Protein 3W42 (pdb70)

Structure (mmCIF, N/CA/C/O backbone):
data_3W42
#
_entry.id   3W42
#
_cell.length_a   33.198
_cell.length_b   41.649
_cell.length_c   68.755
_cell.angle_alpha   81.17
_cell.angle_beta   89.96
_cell.angle_gamma   71.46
#
_symmetry.space_group_name_H-M   'P 1'
#
loop_
_entity.id
_entity.type
_entity.pdbx_description
1 polymer 'Phosphoserine phosphatase RsbX'
2 non-polymer 'MANGANESE (II) ION'
3 water water
#
loop_
_atom_site.group_PDB
_atom_site.id
_atom_site.type_symbol
_atom_site.label_atom_id
_atom_site.label_alt_id
_atom_site.label_comp_id
_atom_site.label_asym_id
_atom_site.label_entity_id
_atom_site.label_seq_id
_atom_site.pdbx_PDB_ins_code
_atom_site.Cartn_x
_atom_site.Cartn_y
_atom_site.Cartn_z
_atom_site.occupancy
_atom_site.B_iso_or_equiv
_atom_site.auth_seq_id
_atom_site.auth_comp_id
_atom_site.auth_asym_id
_atom_site.auth_atom_id
_atom_site.pdbx_PDB_model_num
ATOM 1 N N . MET A 1 1 ? 8.710 20.233 43.879 1.00 14.19 1 MET A N 1
ATOM 2 C CA A MET A 1 1 ? 8.397 19.449 45.116 0.16 12.92 1 MET A CA 1
ATOM 3 C CA B MET A 1 1 ? 8.338 19.440 45.089 0.34 13.28 1 MET A CA 1
ATOM 4 C CA C MET A 1 1 ? 8.311 19.555 45.140 0.50 13.05 1 MET A CA 1
ATOM 5 C C . MET A 1 1 ? 9.614 19.318 45.974 1.00 11.62 1 MET A C 1
ATOM 6 O O . MET A 1 1 ? 10.655 18.966 45.429 1.00 10.50 1 MET A O 1
ATOM 19 N N . ILE A 1 2 ? 9.507 19.637 47.247 1.00 11.02 2 ILE A N 1
ATOM 20 C CA . ILE A 1 2 ? 10.599 19.408 48.203 1.00 11.18 2 ILE A CA 1
ATOM 21 C C . ILE A 1 2 ? 10.092 18.641 49.376 1.00 9.61 2 ILE A C 1
ATOM 22 O O . ILE A 1 2 ? 9.038 18.947 49.919 1.00 11.75 2 ILE A O 1
ATOM 27 N N . GLN A 1 3 ? 10.835 17.633 49.816 1.00 8.26 3 GLN A N 1
ATOM 28 C CA A GLN A 1 3 ? 10.534 16.903 50.994 0.50 9.22 3 GLN A CA 1
ATOM 29 C CA B GLN A 1 3 ? 10.548 16.850 51.030 0.50 9.36 3 GLN A CA 1
ATOM 30 C C . GLN A 1 3 ? 11.767 16.822 51.897 1.00 7.36 3 GLN A C 1
ATOM 31 O O . GLN A 1 3 ? 12.842 16.425 51.418 1.00 8.03 3 GLN A O 1
ATOM 42 N N . VAL A 1 4 ? 11.639 17.163 53.163 1.00 7.51 4 VAL A N 1
ATOM 43 C CA . VAL A 1 4 ? 12.762 17.149 54.101 1.00 7.22 4 VAL A CA 1
ATOM 44 C C . VAL A 1 4 ? 12.495 16.147 55.202 1.00 7.55 4 VAL A C 1
ATOM 45 O O . VAL A 1 4 ? 11.332 15.901 55.562 1.00 9.65 4 VAL A O 1
ATOM 49 N N . GLU A 1 5 ? 13.554 15.524 55.728 1.00 6.43 5 GLU A N 1
ATOM 50 C CA A GLU A 1 5 ? 13.466 14.589 56.854 0.33 7.03 5 GLU A CA 1
ATOM 51 C CA B GLU A 1 5 ? 13.457 14.640 56.863 0.67 7.14 5 GLU A CA 1
ATOM 52 C C . GLU A 1 5 ? 14.716 14.775 57.686 1.00 7.50 5 GLU A C 1
ATOM 53 O O . GLU A 1 5 ? 15.750 15.219 57.169 1.00 8.44 5 GLU A O 1
ATOM 64 N N . GLU A 1 6 ? 14.651 14.419 58.964 1.00 7.28 6 GLU A N 1
ATOM 65 C CA . GLU A 1 6 ? 15.827 14.446 59.819 1.00 7.61 6 GLU A CA 1
ATOM 66 C C . GLU A 1 6 ? 15.686 13.457 60.956 1.00 7.11 6 GLU A C 1
ATOM 67 O O . GLU A 1 6 ? 14.574 13.323 61.520 1.00 8.49 6 GLU A O 1
ATOM 73 N N . ASN A 1 7 ? 16.783 12.853 61.336 1.00 6.43 7 ASN A N 1
ATOM 74 C CA . ASN A 1 7 ? 16.887 12.109 62.562 1.00 7.09 7 ASN A CA 1
ATOM 75 C C . ASN A 1 7 ? 18.228 12.414 63.207 1.00 6.94 7 ASN A C 1
ATOM 76 O O . ASN A 1 7 ? 18.902 13.355 62.783 1.00 7.86 7 ASN A O 1
ATOM 81 N N . GLU A 1 8 ? 18.643 11.635 64.194 1.00 6.96 8 GLU A N 1
ATOM 82 C CA . GLU A 1 8 ? 19.891 11.942 64.856 1.00 7.29 8 GLU A CA 1
ATOM 83 C C . GLU A 1 8 ? 21.126 11.706 63.971 1.00 5.76 8 GLU A C 1
ATOM 84 O O . GLU A 1 8 ? 22.193 12.223 64.297 1.00 7.90 8 GLU A O 1
ATOM 90 N N . HIS A 1 9 ? 20.974 10.947 62.919 1.00 5.37 9 HIS A N 1
ATOM 91 C CA . HIS A 1 9 ? 22.084 10.478 62.104 1.00 5.47 9 HIS A CA 1
ATOM 92 C C . HIS A 1 9 ? 22.196 11.132 60.751 1.00 5.31 9 HIS A C 1
ATOM 93 O O . HIS A 1 9 ? 23.269 11.074 60.121 1.00 5.46 9 HIS A O 1
ATOM 100 N N . ILE A 1 10 ? 21.119 11.676 60.229 1.00 5.50 10 ILE A N 1
ATOM 101 C CA . ILE A 1 10 ? 21.105 12.256 58.897 1.00 5.82 10 ILE A CA 1
ATOM 102 C C . ILE A 1 10 ? 19.988 13.278 58.785 1.00 6.12 10 ILE A C 1
ATOM 103 O O . ILE A 1 10 ? 18.947 13.150 59.409 1.00 6.94 10 ILE A O 1
ATOM 108 N N A GLN A 1 11 ? 20.237 14.242 57.912 0.46 4.96 11 GLN A N 1
ATOM 109 N N B GLN A 1 11 ? 20.248 14.290 57.963 0.54 5.10 11 GLN A N 1
ATOM 110 C CA A GLN A 1 11 ? 19.276 15.200 57.447 0.46 4.50 11 GLN A CA 1
ATOM 111 C CA B GLN A 1 11 ? 19.202 15.151 57.441 0.54 4.89 11 GLN A CA 1
ATOM 112 C C A GLN A 1 11 ? 19.186 15.048 55.933 0.46 4.60 11 GLN A C 1
ATOM 113 C C B GLN A 1 11 ? 19.182 15.041 55.930 0.54 4.72 11 GLN A C 1
ATOM 114 O O A GLN A 1 11 ? 20.246 14.999 55.303 0.46 5.04 11 GLN A O 1
ATOM 115 O O B GLN A 1 11 ? 20.262 14.990 55.312 0.54 5.13 11 GLN A O 1
ATOM 126 N N . THR A 1 12 ? 17.995 14.966 55.361 1.00 5.07 12 THR A N 1
ATOM 127 C CA . THR A 1 12 ? 17.849 14.768 53.946 1.00 5.40 12 THR A CA 1
ATOM 128 C C . THR A 1 12 ? 16.860 15.782 53.318 1.00 5.29 12 THR A C 1
ATOM 129 O O . THR A 1 12 ? 15.981 16.327 54.003 1.00 6.37 12 THR A O 1
ATOM 133 N N . LEU A 1 13 ? 17.017 15.966 52.038 1.00 4.89 13 LEU A N 1
ATOM 134 C CA . LEU A 1 13 ? 16.130 16.796 51.230 1.00 5.41 13 LEU A CA 1
ATOM 135 C C . LEU A 1 13 ? 15.992 16.144 49.875 1.00 4.84 13 LEU A C 1
ATOM 136 O O . LEU A 1 13 ? 17.022 15.817 49.255 1.00 6.33 13 LEU A O 1
ATOM 141 N N . VAL A 1 14 ? 14.766 15.956 49.429 1.00 5.27 14 VAL A N 1
ATOM 142 C CA . VAL A 1 14 ? 14.481 15.466 48.088 1.00 5.77 14 VAL A CA 1
ATOM 143 C C . VAL A 1 14 ? 13.841 16.610 47.300 1.00 6.26 14 VAL A C 1
ATOM 144 O O . VAL A 1 14 ? 12.873 17.240 47.807 1.00 7.42 14 VAL A O 1
ATOM 148 N N . TYR A 1 15 ? 14.334 16.893 46.114 1.00 5.86 15 TYR A N 1
ATOM 149 C CA . TYR A 1 15 ? 13.806 17.884 45.189 1.00 5.66 15 TYR A CA 1
ATOM 150 C C . TYR A 1 15 ? 13.405 17.167 43.934 1.00 5.95 15 TYR A C 1
ATOM 151 O O . TYR A 1 15 ? 14.176 16.355 43.394 1.00 6.85 15 TYR A O 1
ATOM 160 N N . GLN A 1 16 ? 12.212 17.480 43.398 1.00 6.58 16 GLN A N 1
ATOM 161 C CA . GLN A 1 16 ? 11.863 17.009 42.080 1.00 6.77 16 GLN A CA 1
ATOM 162 C C . GLN A 1 16 ? 11.015 18.032 41.372 1.00 7.51 16 GLN A C 1
ATOM 163 O O . GLN A 1 16 ? 10.056 18.570 41.963 1.00 10.19 16 GLN A O 1
ATOM 169 N N . LEU A 1 17 ? 11.293 18.279 40.126 1.00 7.31 17 LEU A N 1
ATOM 170 C CA . LEU A 1 17 ? 10.465 19.142 39.282 1.00 8.26 17 LEU A CA 1
ATOM 171 C C . LEU A 1 17 ? 10.440 18.580 37.878 1.00 7.07 17 LEU A C 1
ATOM 172 O O . LEU A 1 17 ? 11.439 18.107 37.358 1.00 8.92 17 LEU A O 1
ATOM 177 N N . ASN A 1 18 ? 9.275 18.605 37.261 1.00 7.23 18 ASN A N 1
ATOM 178 C CA . ASN A 1 18 ? 9.125 18.095 35.922 1.00 6.85 18 ASN A CA 1
ATOM 179 C C . ASN A 1 18 ? 9.741 19.044 34.902 1.00 7.25 18 ASN A C 1
ATOM 180 O O . ASN A 1 18 ? 9.805 20.270 35.078 1.00 8.35 18 ASN A O 1
ATOM 185 N N . LYS A 1 19 ? 10.129 18.490 33.760 1.00 6.86 19 LYS A N 1
ATOM 186 C CA . LYS A 1 19 ? 10.403 19.233 32.561 1.00 7.82 19 LYS A CA 1
ATOM 187 C C . LYS A 1 19 ? 9.278 20.231 32.289 1.00 8.28 19 LYS A C 1
ATOM 188 O O . LYS A 1 19 ? 8.093 19.928 32.511 1.00 8.04 19 LYS A O 1
ATOM 194 N N . GLU A 1 20 ? 9.642 21.410 31.793 1.00 9.12 20 GLU A N 1
ATOM 195 C CA . GLU A 1 20 ? 8.668 22.477 31.537 1.00 10.23 20 GLU A CA 1
ATOM 196 C C . GLU A 1 20 ? 7.530 21.953 30.666 1.00 9.53 20 GLU A C 1
ATOM 197 O O . GLU A 1 20 ? 7.760 21.353 29.642 1.00 11.83 20 GLU A O 1
ATOM 203 N N . GLY A 1 21 ? 6.288 22.180 31.080 1.00 11.87 21 GLY A N 1
ATOM 204 C CA . GLY A 1 21 ? 5.143 21.820 30.287 1.00 11.84 21 GLY A CA 1
ATOM 205 C C . GLY A 1 21 ? 4.764 20.370 30.295 1.00 11.79 21 GLY A C 1
ATOM 206 O O . GLY A 1 21 ? 3.802 20.000 29.607 1.00 14.14 21 GLY A O 1
ATOM 207 N N . LYS A 1 22 ? 5.403 19.523 31.132 1.00 10.29 22 LYS A N 1
ATOM 208 C CA A LYS A 1 22 ? 5.064 18.129 31.107 0.35 9.44 22 LYS A CA 1
ATOM 209 C CA B LYS A 1 22 ? 5.283 18.034 31.131 0.15 10.03 22 LYS A CA 1
ATOM 210 C CA C LYS A 1 22 ? 5.177 18.081 31.079 0.50 11.19 22 LYS A CA 1
ATOM 211 C C . LYS A 1 22 ? 4.394 17.651 32.337 1.00 10.35 22 LYS A C 1
ATOM 212 O O . LYS A 1 22 ? 4.792 17.948 33.486 1.00 11.76 22 LYS A O 1
ATOM 228 N N . SER A 1 23 ? 3.259 16.959 32.154 1.00 10.41 23 SER A N 1
ATOM 229 C CA . SER A 1 23 ? 2.472 16.516 33.243 1.00 10.34 23 SER A CA 1
ATOM 230 C C . SER A 1 23 ? 3.051 15.368 34.058 1.00 10.22 23 SER A C 1
ATOM 231 O O . SER A 1 23 ? 2.993 15.388 35.250 1.00 12.51 23 SER A O 1
ATOM 234 N N . ILE A 1 24 ? 3.594 14.378 33.356 1.00 10.58 24 ILE A N 1
ATOM 235 C CA . ILE A 1 24 ? 4.036 13.104 33.940 1.00 10.86 24 ILE A CA 1
ATOM 236 C C . ILE A 1 24 ? 5.565 13.109 34.039 1.00 9.24 24 ILE A C 1
ATOM 237 O O . ILE A 1 24 ? 6.260 13.166 33.067 1.00 12.05 24 ILE A O 1
ATOM 242 N N . CYS A 1 25 ? 6.085 12.966 35.277 1.00 7.35 25 CYS A N 1
ATOM 243 C CA . CYS A 1 25 ? 7.549 12.905 35.509 1.00 6.73 25 CYS A CA 1
ATOM 244 C C . CYS A 1 25 ? 8.034 11.528 35.132 1.00 6.04 25 CYS A C 1
ATOM 245 O O . CYS A 1 25 ? 7.429 10.498 35.477 1.00 8.30 25 CYS A O 1
ATOM 248 N N . GLY A 1 26 ? 9.155 11.467 34.435 1.00 5.47 26 GLY A N 1
ATOM 249 C CA . GLY A 1 26 ? 9.819 10.199 34.154 1.00 5.79 26 GLY A CA 1
ATOM 250 C C . GLY A 1 26 ? 10.834 9.772 35.188 1.00 4.97 26 GLY A C 1
ATOM 251 O O . GLY A 1 26 ? 11.295 8.623 35.098 1.00 5.53 26 GLY A O 1
ATOM 252 N N . ASP A 1 27 ? 11.169 10.633 36.126 1.00 5.15 27 ASP A N 1
ATOM 253 C CA . ASP A 1 27 ? 12.075 10.326 37.203 1.00 4.71 27 ASP A CA 1
ATOM 254 C C . ASP A 1 27 ? 11.272 9.773 38.382 1.00 4.89 27 ASP A C 1
ATOM 255 O O . ASP A 1 27 ? 10.137 10.185 38.624 1.00 7.65 27 ASP A O 1
ATOM 260 N N . SER A 1 28 ? 11.874 8.943 39.201 1.00 4.60 28 SER A N 1
ATOM 261 C CA A SER A 1 28 ? 11.284 8.542 40.466 0.52 5.11 28 SER A CA 1
ATOM 262 C CA B SER A 1 28 ? 11.352 8.463 40.494 0.48 5.00 28 SER A CA 1
ATOM 263 C C . SER A 1 28 ? 12.384 8.529 41.543 1.00 5.42 28 SER A C 1
ATOM 264 O O . SER A 1 28 ? 13.595 8.539 41.278 1.00 6.93 28 SER A O 1
ATOM 269 N N . PHE A 1 29 ? 11.923 8.508 42.803 1.00 6.09 29 PHE A N 1
ATOM 270 C CA . PHE A 1 29 ? 12.816 8.376 43.955 1.00 6.76 29 PHE A CA 1
ATOM 271 C C . PHE A 1 29 ? 12.122 7.596 45.017 1.00 6.29 29 PHE A C 1
ATOM 272 O O . PHE A 1 29 ? 10.914 7.504 45.084 1.00 5.92 29 PHE A O 1
ATOM 280 N N . PHE A 1 30 ? 12.933 7.048 45.909 1.00 7.47 30 PHE A N 1
ATOM 281 C CA . PHE A 1 30 ? 12.442 6.471 47.163 1.00 7.57 30 PHE A CA 1
ATOM 282 C C . PHE A 1 30 ? 13.441 6.816 48.268 1.00 7.70 30 PHE A C 1
ATOM 283 O O . PHE A 1 30 ? 14.675 6.753 48.031 1.00 10.81 30 PHE A O 1
ATOM 291 N N . MET A 1 31 ? 13.000 7.105 49.449 1.00 7.03 31 MET A N 1
ATOM 292 C CA A MET A 1 31 ? 13.863 7.557 50.622 0.56 9.01 31 MET A CA 1
ATOM 293 C CA C MET A 1 31 ? 13.899 7.089 50.525 0.44 6.85 31 MET A CA 1
ATOM 294 C C . MET A 1 31 ? 13.195 6.926 51.852 1.00 8.31 31 MET A C 1
ATOM 295 O O . MET A 1 31 ? 12.043 7.295 52.087 1.00 9.52 31 MET A O 1
ATOM 304 N N . LYS A 1 32 ? 13.887 6.184 52.693 1.00 7.43 32 LYS A N 1
ATOM 305 C CA . LYS A 1 32 ? 13.402 5.904 54.042 1.00 9.06 32 LYS A CA 1
ATOM 306 C C . LYS A 1 32 ? 14.562 5.763 54.977 1.00 7.29 32 LYS A C 1
ATOM 307 O O . LYS A 1 32 ? 15.490 5.045 54.709 1.00 7.72 32 LYS A O 1
ATOM 313 N N . ALA A 1 33 ? 14.492 6.452 56.087 1.00 10.74 33 ALA A N 1
ATOM 314 C CA . ALA A 1 33 ? 15.425 6.382 57.159 1.00 10.50 33 ALA A CA 1
ATOM 315 C C . ALA A 1 33 ? 14.723 5.962 58.440 1.00 10.42 33 ALA A C 1
ATOM 316 O O . ALA A 1 33 ? 13.608 6.401 58.700 1.00 13.15 33 ALA A O 1
ATOM 318 N N . ASP A 1 34 ? 15.357 5.136 59.236 1.00 9.80 34 ASP A N 1
ATOM 319 C CA . ASP A 1 34 ? 14.974 4.916 60.632 1.00 9.40 34 ASP A CA 1
ATOM 320 C C . ASP A 1 34 ? 16.237 5.179 61.485 1.00 8.24 34 ASP A C 1
ATOM 321 O O . ASP A 1 34 ? 17.186 5.799 61.006 1.00 8.43 34 ASP A O 1
ATOM 326 N N . ASP A 1 35 ? 16.179 4.833 62.758 1.00 8.46 35 ASP A N 1
ATOM 327 C CA . ASP A 1 35 ? 17.290 5.207 63.639 1.00 8.01 35 ASP A CA 1
ATOM 328 C C . ASP A 1 35 ? 18.560 4.460 63.324 1.00 7.81 35 ASP A C 1
ATOM 329 O O . ASP A 1 35 ? 19.618 4.830 63.819 1.00 9.35 35 ASP A O 1
ATOM 334 N N . LYS A 1 36 ? 18.448 3.379 62.546 1.00 7.84 36 LYS A N 1
ATOM 335 C CA . LYS A 1 36 ? 19.562 2.483 62.282 1.00 8.56 36 LYS A CA 1
ATOM 336 C C . LYS A 1 36 ? 20.120 2.621 60.856 1.00 7.17 36 LYS A C 1
ATOM 337 O O . LYS A 1 36 ? 21.323 2.414 60.652 1.00 7.40 36 LYS A O 1
ATOM 343 N N . GLU A 1 37 ? 19.294 2.864 59.849 1.00 7.33 37 GLU A N 1
ATOM 344 C CA . GLU A 1 37 ? 19.708 2.760 58.472 1.00 8.02 37 GLU A CA 1
ATOM 345 C C . GLU A 1 37 ? 18.886 3.627 57.571 1.00 6.74 37 GLU A C 1
ATOM 346 O O . GLU A 1 37 ? 17.790 4.089 57.891 1.00 8.40 37 GLU A O 1
ATOM 352 N N . LEU A 1 38 ? 19.452 3.838 56.380 1.00 7.66 38 LEU A N 1
ATOM 353 C CA A LEU A 1 38 ? 18.837 4.591 55.249 0.66 8.32 38 LEU A CA 1
ATOM 354 C CA B LEU A 1 38 ? 18.759 4.490 55.328 0.34 7.78 38 LEU A CA 1
ATOM 355 C C . LEU A 1 38 ? 18.802 3.665 54.065 1.00 5.43 38 LEU A C 1
ATOM 356 O O . LEU A 1 38 ? 19.808 2.996 53.784 1.00 6.17 38 LEU A O 1
ATOM 365 N N . ILE A 1 39 ? 17.737 3.746 53.270 1.00 5.14 39 ILE A N 1
ATOM 366 C CA A ILE A 1 39 ? 17.638 3.243 51.908 0.48 5.82 39 ILE A CA 1
ATOM 367 C CA B ILE A 1 39 ? 17.821 3.349 51.891 0.52 5.85 39 ILE A CA 1
ATOM 368 C C . ILE A 1 39 ? 17.271 4.458 51.041 1.00 4.99 39 ILE A C 1
ATOM 369 O O . ILE A 1 39 ? 16.327 5.181 51.398 1.00 5.76 39 ILE A O 1
ATOM 378 N N . CYS A 1 40 ? 17.905 4.639 49.920 1.00 5.20 40 CYS A N 1
ATOM 379 C CA A CYS A 1 40 ? 17.379 5.622 48.950 0.50 6.43 40 CYS A CA 1
ATOM 380 C CA B CYS A 1 40 ? 17.447 5.651 48.959 0.50 6.90 40 CYS A CA 1
ATOM 381 C C . CYS A 1 40 ? 17.785 5.201 47.554 1.00 5.66 40 CYS A C 1
ATOM 382 O O . CYS A 1 40 ? 18.688 4.434 47.306 1.00 7.63 40 CYS A O 1
ATOM 387 N N . ALA A 1 41 ? 16.980 5.659 46.615 1.00 4.82 41 ALA A N 1
ATOM 388 C CA . ALA A 1 41 ? 17.193 5.361 45.209 1.00 4.95 41 ALA A CA 1
ATOM 389 C C . ALA A 1 41 ? 16.643 6.480 44.373 1.00 4.78 41 ALA A C 1
ATOM 390 O O . ALA A 1 41 ? 15.632 7.097 44.738 1.00 5.87 41 ALA A O 1
ATOM 392 N N . VAL A 1 42 ? 17.240 6.685 43.230 1.00 3.98 42 VAL A N 1
ATOM 393 C CA . VAL A 1 42 ? 16.808 7.631 42.211 1.00 4.32 42 VAL A CA 1
ATOM 394 C C . VAL A 1 42 ? 16.875 6.931 40.882 1.00 3.95 42 VAL A C 1
ATOM 395 O O . VAL A 1 42 ? 17.892 6.255 40.595 1.00 4.62 42 VAL A O 1
ATOM 399 N N . ALA A 1 43 ? 15.876 7.100 40.038 1.00 4.13 43 ALA A N 1
ATOM 400 C CA . ALA A 1 43 ? 15.835 6.499 38.740 1.00 4.35 43 ALA A CA 1
ATOM 401 C C . ALA A 1 43 ? 15.264 7.432 37.699 1.00 4.30 43 ALA A C 1
ATOM 402 O O . ALA A 1 43 ? 14.414 8.276 38.016 1.00 5.76 43 ALA A O 1
ATOM 404 N N . ASP A 1 44 ? 15.709 7.276 36.464 1.00 4.38 44 ASP A N 1
ATOM 405 C CA . ASP A 1 44 ? 15.243 8.079 35.322 1.00 4.56 44 ASP A CA 1
ATOM 406 C C . ASP A 1 44 ? 14.820 7.094 34.235 1.00 4.64 44 ASP A C 1
ATOM 407 O O . ASP A 1 44 ? 15.647 6.376 33.665 1.00 4.70 44 ASP A O 1
ATOM 412 N N . GLY A 1 45 ? 13.533 7.016 33.964 1.00 4.91 45 GLY A N 1
ATOM 413 C CA . GLY A 1 45 ? 13.042 6.106 32.982 1.00 4.56 45 GLY A CA 1
ATOM 414 C C . GLY A 1 45 ? 13.414 6.487 31.549 1.00 5.00 45 GLY A C 1
ATOM 415 O O . GLY A 1 45 ? 13.499 7.643 31.208 1.00 5.62 45 GLY A O 1
ATOM 416 N N . LEU A 1 46 ? 13.683 5.475 30.746 1.00 5.65 46 LEU A N 1
ATOM 417 C CA . LEU A 1 46 ? 13.871 5.687 29.322 1.00 5.45 46 LEU A CA 1
ATOM 418 C C . LEU A 1 46 ? 12.507 5.980 28.657 1.00 5.76 46 LEU A C 1
ATOM 419 O O . LEU A 1 46 ? 11.464 5.808 29.266 1.00 8.01 46 LEU A O 1
ATOM 424 N N A GLY A 1 47 ? 12.585 6.564 27.457 0.50 6.51 47 GLY A N 1
ATOM 425 N N B GLY A 1 47 ? 12.552 6.302 27.396 0.50 6.44 47 GLY A N 1
ATOM 426 C CA A GLY A 1 47 ? 11.463 7.299 26.849 0.50 5.76 47 GLY A CA 1
ATOM 427 C CA B GLY A 1 47 ? 11.349 6.594 26.699 0.50 8.01 47 GLY A CA 1
ATOM 428 C C A GLY A 1 47 ? 11.200 8.544 27.660 0.50 5.81 47 GLY A C 1
ATOM 429 C C B GLY A 1 47 ? 10.687 7.827 27.267 0.50 7.72 47 GLY A C 1
ATOM 430 O O A GLY A 1 47 ? 12.122 9.249 28.095 0.50 6.46 47 GLY A O 1
ATOM 431 O O B GLY A 1 47 ? 11.342 8.703 27.805 0.50 8.54 47 GLY A O 1
ATOM 432 N N A SER A 1 48 ? 9.933 8.851 27.865 0.50 6.17 48 SER A N 1
ATOM 433 N N B SER A 1 48 ? 9.364 7.905 27.097 0.48 7.69 48 SER A N 1
ATOM 434 C CA A SER A 1 48 ? 9.556 10.068 28.583 0.50 5.44 48 SER A CA 1
ATOM 435 C CA B SER A 1 48 ? 8.599 9.099 27.418 0.48 8.24 48 SER A CA 1
ATOM 436 C CA C SER A 1 48 ? 8.519 9.122 27.106 0.02 7.69 48 SER A CA 1
ATOM 437 C C A SER A 1 48 ? 8.188 9.903 29.215 0.50 5.95 48 SER A C 1
ATOM 438 C C B SER A 1 48 ? 7.276 8.718 27.998 0.50 6.96 48 SER A C 1
ATOM 439 O O A SER A 1 48 ? 7.498 8.951 28.902 0.50 6.05 48 SER A O 1
ATOM 440 O O B SER A 1 48 ? 6.859 7.550 27.991 0.50 7.58 48 SER A O 1
ATOM 447 N N A GLY A 1 49 ? 7.811 10.818 30.053 0.50 5.54 49 GLY A N 1
ATOM 448 N N B GLY A 1 49 ? 6.544 9.740 28.429 0.50 8.30 49 GLY A N 1
ATOM 449 C CA A GLY A 1 49 ? 6.429 10.861 30.550 0.50 4.83 49 GLY A CA 1
ATOM 450 C CA B GLY A 1 49 ? 5.165 9.568 28.909 0.50 7.09 49 GLY A CA 1
ATOM 451 C C A GLY A 1 49 ? 5.953 9.566 31.127 0.50 5.07 49 GLY A C 1
ATOM 452 C C B GLY A 1 49 ? 4.981 8.614 30.044 0.50 7.27 49 GLY A C 1
ATOM 453 O O A GLY A 1 49 ? 6.615 8.964 31.952 0.50 5.47 49 GLY A O 1
ATOM 454 O O B GLY A 1 49 ? 5.866 8.450 30.907 0.50 6.68 49 GLY A O 1
ATOM 455 N N A SER A 1 50 ? 4.755 9.144 30.747 0.50 5.32 50 SER A N 1
ATOM 456 N N B SER A 1 50 ? 3.913 7.864 29.963 0.50 6.67 50 SER A N 1
ATOM 457 C CA A SER A 1 50 ? 4.103 8.000 31.314 0.50 5.58 50 SER A CA 1
ATOM 458 C CA B SER A 1 50 ? 3.619 6.941 31.030 0.50 7.01 50 SER A CA 1
ATOM 459 C C A SER A 1 50 ? 4.867 6.737 31.243 0.50 4.62 50 SER A C 1
ATOM 460 C C B SER A 1 50 ? 4.629 5.839 31.071 0.50 6.71 50 SER A C 1
ATOM 461 O O A SER A 1 50 ? 4.931 6.055 32.238 0.50 6.21 50 SER A O 1
ATOM 462 O O 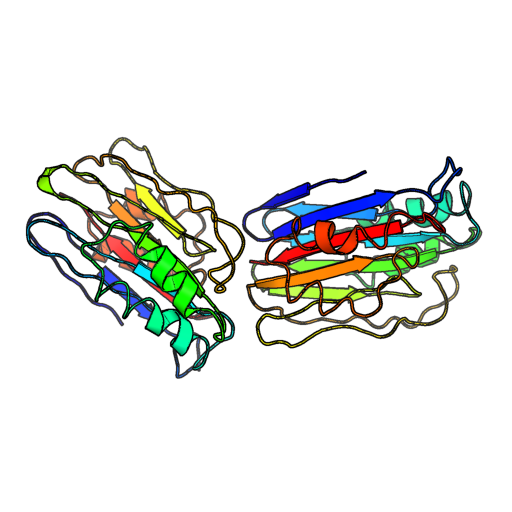B SER A 1 50 ? 4.876 5.267 32.108 0.50 7.65 50 SER A O 1
ATOM 467 N N A LEU A 1 51 ? 5.453 6.394 30.100 0.50 5.42 51 LEU A N 1
ATOM 468 N N B LEU A 1 51 ? 5.210 5.510 29.910 0.50 7.20 51 LEU A N 1
ATOM 469 C CA A LEU A 1 51 ? 6.078 5.088 30.031 0.50 7.24 51 LEU A CA 1
ATOM 470 C CA B LEU A 1 51 ? 6.170 4.421 29.841 0.50 8.42 51 LEU A CA 1
ATOM 471 C C A LEU A 1 51 ? 7.417 5.034 30.703 0.50 7.93 51 LEU A C 1
ATOM 472 C C B LEU A 1 51 ? 7.549 4.869 30.568 0.50 8.16 51 LEU A C 1
ATOM 473 O O A LEU A 1 51 ? 7.850 4.024 31.275 0.50 7.59 51 LEU A O 1
ATOM 474 O O B LEU A 1 51 ? 8.139 3.989 31.152 0.50 6.71 51 LEU A O 1
ATOM 483 N N . ALA A 1 52 ? 8.041 6.156 30.633 1.00 8.82 52 ALA A N 1
ATOM 484 C CA . ALA A 1 52 ? 9.246 6.375 31.470 1.00 7.62 52 ALA A CA 1
ATOM 485 C C . ALA A 1 52 ? 8.878 6.206 32.904 1.00 6.74 52 ALA A C 1
ATOM 486 O O . ALA A 1 52 ? 9.606 5.562 33.651 1.00 6.23 52 ALA A O 1
ATOM 488 N N . ASN A 1 53 ? 7.736 6.756 33.327 1.00 6.76 53 ASN A N 1
ATOM 489 C CA . ASN A 1 53 ? 7.277 6.626 34.700 1.00 6.70 53 ASN A CA 1
ATOM 490 C C . ASN A 1 53 ? 7.040 5.212 35.075 1.00 5.78 53 ASN A C 1
ATOM 491 O O . ASN A 1 53 ? 7.411 4.792 36.178 1.00 6.92 53 ASN A O 1
ATOM 496 N N . GLU A 1 54 ? 6.477 4.386 34.221 1.00 6.37 54 GLU A N 1
ATOM 497 C CA . GLU A 1 54 ? 6.265 3.003 34.555 1.00 8.03 54 GLU A CA 1
ATOM 498 C C . GLU A 1 54 ? 7.553 2.327 34.940 1.00 6.78 54 GLU A C 1
ATOM 499 O O . GLU A 1 54 ? 7.584 1.523 35.889 1.00 8.31 54 GLU A O 1
ATOM 505 N N . SER A 1 55 ? 8.629 2.598 34.208 1.00 5.90 55 SER A N 1
ATOM 506 C CA . SER A 1 55 ? 9.942 2.009 34.538 1.00 5.90 55 SER A CA 1
ATOM 507 C C . SER A 1 55 ? 10.509 2.579 35.809 1.00 5.35 55 SER A C 1
ATOM 508 O O . SER A 1 55 ? 10.916 1.792 36.684 1.00 6.32 55 SER A O 1
ATOM 511 N N . SER A 1 56 ? 10.614 3.879 35.981 1.00 4.87 56 SER A N 1
ATOM 512 C CA . SER A 1 56 ? 11.203 4.412 37.196 1.00 5.30 56 SER A CA 1
ATOM 513 C C . SER A 1 56 ? 10.357 4.135 38.418 1.00 5.27 56 SER A C 1
ATOM 514 O O . SER A 1 56 ? 10.896 3.917 39.507 1.00 5.97 56 SER A O 1
ATOM 517 N N . ALA A 1 57 ? 9.045 4.133 38.277 1.00 5.82 57 ALA A N 1
ATOM 518 C CA . ALA A 1 57 ? 8.152 3.836 39.380 1.00 6.66 57 ALA A CA 1
ATOM 519 C C . ALA A 1 57 ? 8.297 2.397 39.816 1.00 6.37 57 ALA A C 1
ATOM 520 O O . ALA A 1 57 ? 8.140 2.121 41.018 1.00 7.07 57 ALA A O 1
ATOM 522 N N . ALA A 1 58 ? 8.583 1.464 38.913 1.00 7.16 58 ALA A N 1
ATOM 523 C CA . ALA A 1 58 ? 8.773 0.071 39.296 1.00 8.32 58 ALA A CA 1
ATOM 524 C C . ALA A 1 58 ? 9.974 -0.054 40.196 1.00 8.14 58 ALA A C 1
ATOM 525 O O . ALA A 1 58 ? 9.951 -0.820 41.171 1.00 9.14 58 ALA A O 1
ATOM 527 N N . ILE A 1 59 ? 11.018 0.705 39.909 1.00 7.11 59 ILE A N 1
ATOM 528 C CA . ILE A 1 59 ? 12.203 0.804 40.711 1.00 7.74 59 ILE A CA 1
ATOM 529 C C . ILE A 1 59 ? 11.894 1.310 42.112 1.00 7.43 59 ILE A C 1
ATOM 530 O O . ILE A 1 59 ? 12.275 0.720 43.133 1.00 8.19 59 ILE A O 1
ATOM 535 N N . LYS A 1 60 ? 11.194 2.451 42.198 1.00 6.44 60 LYS A N 1
ATOM 536 C CA A LYS A 1 60 ? 10.806 2.976 43.480 0.50 6.73 60 LYS A CA 1
ATOM 537 C CA B LYS A 1 60 ? 10.749 3.010 43.465 0.50 6.80 60 LYS A CA 1
ATOM 538 C C . LYS A 1 60 ? 10.038 1.962 44.316 1.00 6.92 60 LYS A C 1
ATOM 539 O O . LYS A 1 60 ? 10.304 1.829 45.521 1.00 8.57 60 LYS A O 1
ATOM 550 N N A ASP A 1 61 ? 9.130 1.236 43.720 0.66 6.69 61 ASP A N 1
ATOM 551 N N B ASP A 1 61 ? 9.159 1.198 43.722 0.34 7.12 61 ASP A N 1
ATOM 552 C CA A ASP A 1 61 ? 8.362 0.220 44.433 0.66 8.07 61 ASP A CA 1
ATOM 553 C CA B ASP A 1 61 ? 8.393 0.235 44.494 0.34 7.42 61 ASP A CA 1
ATOM 554 C C A ASP A 1 61 ? 9.243 -0.949 44.940 0.66 7.16 61 ASP A C 1
ATOM 555 C C B ASP A 1 61 ? 9.261 -0.945 44.968 0.34 7.03 61 ASP A C 1
ATOM 556 O O A ASP A 1 61 ? 9.065 -1.411 46.056 0.66 8.23 61 ASP A O 1
ATOM 557 O O B ASP A 1 61 ? 9.140 -1.389 46.114 0.34 7.49 61 ASP A O 1
ATOM 566 N N . LEU A 1 62 ? 10.150 -1.416 44.105 1.00 7.49 62 LEU A N 1
ATOM 567 C CA . LEU A 1 62 ? 11.014 -2.554 44.475 1.00 7.57 62 LEU A CA 1
ATOM 568 C C . LEU A 1 62 ? 12.005 -2.129 45.557 1.00 7.34 62 LEU A C 1
ATOM 569 O O . LEU A 1 62 ? 12.283 -2.945 46.473 1.00 8.07 62 LEU A O 1
ATOM 574 N N . VAL A 1 63 ? 12.515 -0.923 45.504 1.00 7.07 63 VAL A N 1
ATOM 575 C CA . VAL A 1 63 ? 13.491 -0.494 46.520 1.00 6.29 63 VAL A CA 1
ATOM 576 C C . VAL A 1 63 ? 12.753 -0.422 47.859 1.00 6.83 63 VAL A C 1
ATOM 577 O O . VAL A 1 63 ? 13.298 -0.824 48.882 1.00 7.91 63 VAL A O 1
ATOM 581 N N . GLU A 1 64 ? 11.516 0.082 47.883 1.00 6.98 64 GLU A N 1
ATOM 582 C CA . GLU A 1 64 ? 10.771 0.111 49.130 1.00 7.64 64 GLU A CA 1
ATOM 583 C C . GLU A 1 64 ? 10.545 -1.290 49.640 1.00 8.08 64 GLU A C 1
ATOM 584 O O . GLU A 1 64 ? 10.753 -1.558 50.849 1.00 9.86 64 GLU A O 1
ATOM 590 N N . ASN A 1 65 ? 10.108 -2.198 48.808 1.00 8.04 65 ASN A N 1
ATOM 591 C CA A ASN A 1 65 ? 9.716 -3.558 49.182 0.60 10.41 65 ASN A CA 1
ATOM 592 C CA B ASN A 1 65 ? 9.688 -3.463 49.333 0.40 9.52 65 ASN A CA 1
ATOM 593 C C . ASN A 1 65 ? 10.853 -4.423 49.634 1.00 8.36 65 ASN A C 1
ATOM 594 O O . ASN A 1 65 ? 10.659 -5.277 50.467 1.00 12.63 65 ASN A O 1
ATOM 603 N N . TYR A 1 66 ? 11.997 -4.214 49.028 1.00 7.85 66 TYR A N 1
ATOM 604 C CA . TYR A 1 66 ? 13.183 -5.079 49.204 1.00 8.48 66 TYR A CA 1
ATOM 605 C C . TYR A 1 66 ? 14.313 -4.344 49.870 1.00 7.64 66 TYR A C 1
ATOM 606 O O . TYR A 1 66 ? 15.458 -4.774 49.766 1.00 7.85 66 TYR A O 1
ATOM 615 N N . ALA A 1 67 ? 14.011 -3.272 50.604 1.00 8.35 67 ALA A N 1
ATOM 616 C CA . ALA A 1 67 ? 15.003 -2.377 51.206 1.00 8.49 67 ALA A CA 1
ATOM 617 C C . ALA A 1 67 ? 16.010 -3.144 52.072 1.00 8.16 67 ALA A C 1
ATOM 618 O O . ALA A 1 67 ? 17.122 -2.675 52.262 1.00 10.11 67 ALA A O 1
ATOM 620 N N . SER A 1 68 ? 15.574 -4.227 52.730 1.00 9.02 68 SER A N 1
ATOM 621 C CA A SER A 1 68 ? 16.516 -4.947 53.615 0.70 9.43 68 SER A CA 1
ATOM 622 C CA B SER A 1 68 ? 16.508 -4.895 53.621 0.30 8.91 68 SER A CA 1
ATOM 623 C C . SER A 1 68 ? 17.557 -5.741 52.867 1.00 8.64 68 SER A C 1
ATOM 624 O O . SER A 1 68 ? 18.566 -6.141 53.486 1.00 10.34 68 SER A O 1
ATOM 629 N N . GLU A 1 69 ? 17.371 -5.973 51.582 1.00 8.02 69 GLU A N 1
ATOM 630 C CA . GLU A 1 69 ? 18.377 -6.724 50.801 1.00 7.54 69 GLU A CA 1
ATOM 631 C C . GLU A 1 69 ? 19.598 -5.887 50.511 1.00 7.69 69 GLU A C 1
ATOM 632 O O . GLU A 1 69 ? 19.571 -4.651 50.582 1.00 8.60 69 GLU A O 1
ATOM 638 N N . ASP A 1 70 ? 20.665 -6.526 50.099 1.00 8.03 70 ASP A N 1
ATOM 639 C CA . ASP A 1 70 ? 21.857 -5.768 49.654 1.00 8.65 70 ASP A CA 1
ATOM 640 C C . ASP A 1 70 ? 21.570 -5.039 48.355 1.00 7.08 70 ASP A C 1
ATOM 641 O O . ASP A 1 70 ? 20.724 -5.406 47.557 1.00 7.57 70 ASP A O 1
ATOM 646 N N . VAL A 1 71 ? 22.315 -3.945 48.143 1.00 7.37 71 VAL A N 1
ATOM 647 C CA . VAL A 1 71 ? 22.065 -3.102 46.964 1.00 7.05 71 VAL A CA 1
ATOM 648 C C . VAL A 1 71 ? 22.093 -3.829 45.638 1.00 6.88 71 VAL A C 1
ATOM 649 O O . VAL A 1 71 ? 21.304 -3.582 44.761 1.00 7.10 71 VAL A O 1
ATOM 653 N N . GLU A 1 72 ? 23.013 -4.785 45.495 1.00 7.78 72 GLU A N 1
ATOM 654 C CA . GLU A 1 72 ? 23.127 -5.518 44.270 1.00 8.29 72 GLU A CA 1
ATOM 655 C C . GLU A 1 72 ? 21.929 -6.449 44.076 1.00 8.13 72 GLU A C 1
ATOM 656 O O . GLU A 1 72 ? 21.481 -6.667 42.942 1.00 9.02 72 GLU A O 1
ATOM 662 N N . SER A 1 73 ? 21.424 -7.031 45.155 1.00 7.17 73 SER A N 1
ATOM 663 C CA A SER A 1 73 ? 20.188 -7.791 45.047 0.60 7.17 73 SER A CA 1
ATOM 664 C CA B SER A 1 73 ? 20.209 -7.821 45.081 0.40 6.92 73 SER A CA 1
ATOM 665 C C . SER A 1 73 ? 18.999 -6.957 44.615 1.00 6.29 73 SER A C 1
ATOM 666 O O . SER A 1 73 ? 18.212 -7.356 43.764 1.00 7.31 73 SER A O 1
ATOM 671 N N . ILE A 1 74 ? 18.900 -5.783 45.208 1.00 6.56 74 ILE A N 1
ATOM 672 C CA . ILE A 1 74 ? 17.792 -4.897 44.896 1.00 6.63 74 ILE A CA 1
ATOM 673 C C . ILE A 1 74 ? 17.881 -4.482 43.410 1.00 6.31 74 ILE A C 1
ATOM 674 O O . ILE A 1 74 ? 16.896 -4.516 42.657 1.00 7.61 74 ILE A O 1
ATOM 679 N N . ILE A 1 75 ? 19.090 -4.081 42.952 1.00 6.69 75 ILE A N 1
ATOM 680 C CA . ILE A 1 75 ? 19.211 -3.601 41.588 1.00 7.18 75 ILE A CA 1
ATOM 681 C C . ILE A 1 75 ? 18.920 -4.691 40.580 1.00 7.02 75 ILE A C 1
ATOM 682 O O . ILE A 1 75 ? 18.388 -4.402 39.512 1.00 7.82 75 ILE A O 1
ATOM 687 N N . GLU A 1 76 ? 19.238 -5.954 40.923 1.00 6.94 76 GLU A N 1
ATOM 688 C CA . GLU A 1 76 ? 18.918 -7.041 39.989 1.00 7.24 76 GLU A CA 1
ATOM 689 C C . GLU A 1 76 ? 17.409 -7.289 39.911 1.00 7.84 76 GLU A C 1
ATOM 690 O O . GLU A 1 76 ? 16.931 -7.574 38.805 1.00 7.87 76 GLU A O 1
ATOM 696 N N . ARG A 1 77 ? 16.688 -7.159 41.005 1.00 7.35 77 ARG A N 1
ATOM 697 C CA . ARG A 1 77 ? 15.254 -7.205 40.903 1.00 7.77 77 ARG A CA 1
ATOM 698 C C . ARG A 1 77 ? 14.742 -6.107 39.976 1.00 7.37 77 ARG A C 1
ATOM 699 O O . ARG A 1 77 ? 13.786 -6.303 39.212 1.00 7.78 77 ARG A O 1
ATOM 707 N N . CYS A 1 78 ? 15.306 -4.920 40.155 1.00 7.27 78 CYS A N 1
ATOM 708 C CA . CYS A 1 78 ? 14.959 -3.792 39.287 1.00 7.81 78 CYS A CA 1
ATOM 709 C C . CYS A 1 78 ? 15.235 -4.115 37.827 1.00 7.07 78 CYS A C 1
ATOM 710 O O . CYS A 1 78 ? 14.371 -3.895 36.965 1.00 8.03 78 CYS A O 1
ATOM 713 N N . ASN A 1 79 ? 16.408 -4.701 37.543 1.00 7.19 79 ASN A N 1
ATOM 714 C CA . ASN A 1 79 ? 16.714 -5.066 36.183 1.00 7.48 79 ASN A CA 1
ATOM 715 C C . ASN A 1 79 ? 15.694 -6.052 35.587 1.00 7.45 79 ASN A C 1
ATOM 716 O O . ASN A 1 79 ? 15.218 -5.885 34.485 1.00 8.10 79 ASN A O 1
ATOM 721 N N . GLN A 1 80 ? 15.353 -7.068 36.385 1.00 7.19 80 GLN A N 1
ATOM 722 C CA . GLN A 1 80 ? 14.339 -8.034 35.876 1.00 8.79 80 GLN A CA 1
ATOM 723 C C . GLN A 1 80 ? 12.996 -7.407 35.606 1.00 8.23 80 GLN A C 1
ATOM 724 O O . GLN A 1 80 ? 12.327 -7.765 34.629 1.00 9.46 80 GLN A O 1
ATOM 730 N N . ALA A 1 81 ? 12.616 -6.386 36.382 1.00 8.02 81 ALA A N 1
ATOM 731 C CA . ALA A 1 81 ? 11.361 -5.673 36.159 1.00 8.22 81 ALA A CA 1
ATOM 732 C C . ALA A 1 81 ? 11.389 -4.793 34.883 1.00 7.93 81 ALA A C 1
ATOM 733 O O . ALA A 1 81 ? 10.347 -4.398 34.428 1.00 9.25 81 ALA A O 1
ATOM 735 N N . MET A 1 82 ? 12.570 -4.528 34.340 1.00 8.00 82 MET A N 1
ATOM 736 C CA . MET A 1 82 ? 12.678 -3.718 33.146 1.00 8.07 82 MET A CA 1
ATOM 737 C C . MET A 1 82 ? 12.436 -4.475 31.856 1.00 9.04 82 MET A C 1
ATOM 738 O O . MET A 1 82 ? 12.243 -3.873 30.802 1.00 10.76 82 MET A O 1
ATOM 743 N N . LYS A 1 83 ? 12.427 -5.826 31.930 1.00 10.73 83 LYS A N 1
ATOM 744 C CA . LYS A 1 83 ? 12.150 -6.630 30.726 1.00 14.75 83 LYS A CA 1
ATOM 745 C C . LYS A 1 83 ? 10.728 -6.237 30.229 1.00 14.49 83 LYS A C 1
ATOM 746 O O . LYS A 1 83 ? 9.844 -6.126 31.022 1.00 17.42 83 LYS A O 1
ATOM 752 N N . ASN A 1 84 ? 10.561 -5.985 28.962 1.00 17.19 84 ASN A N 1
ATOM 753 C CA . ASN A 1 84 ? 9.236 -5.560 28.451 1.00 17.74 84 ASN A CA 1
ATOM 754 C C . ASN A 1 84 ? 8.823 -4.178 28.864 1.00 15.66 84 ASN A C 1
ATOM 755 O O . ASN A 1 84 ? 7.672 -3.807 28.548 1.00 19.21 84 ASN A O 1
ATOM 760 N N . LYS A 1 85 ? 9.739 -3.376 29.392 1.00 12.47 85 LYS A N 1
ATOM 761 C CA . LYS A 1 85 ? 9.471 -1.978 29.727 1.00 10.56 85 LYS A CA 1
ATOM 762 C C . LYS A 1 85 ? 10.518 -1.131 29.000 1.00 8.85 85 LYS A C 1
ATOM 763 O O . LYS A 1 85 ? 11.470 -1.642 28.381 1.00 9.91 85 LYS A O 1
ATOM 769 N N . ARG A 1 86 ? 10.398 0.175 29.142 1.00 8.62 86 ARG A N 1
ATOM 770 C CA A ARG A 1 86 ? 11.394 1.068 28.529 0.50 8.66 86 ARG A CA 1
ATOM 771 C CA B ARG A 1 86 ? 11.392 1.070 28.534 0.50 8.29 86 ARG A CA 1
ATOM 772 C C . ARG A 1 86 ? 12.799 0.851 29.122 1.00 6.97 86 ARG A C 1
ATOM 773 O O . ARG A 1 86 ? 13.760 1.032 28.414 1.00 8.51 86 ARG A O 1
ATOM 788 N N . GLY A 1 87 ? 12.882 0.558 30.410 1.00 6.79 87 GLY A N 1
ATOM 789 C CA . GLY A 1 87 ? 14.154 0.563 31.090 1.00 6.37 87 GLY A CA 1
ATOM 790 C C . GLY A 1 87 ? 14.334 1.818 31.851 1.00 5.47 87 GLY A C 1
ATOM 791 O O . GLY A 1 87 ? 13.592 2.779 31.739 1.00 5.89 87 GLY A O 1
ATOM 792 N N . ALA A 1 88 ? 15.440 1.880 32.633 1.00 5.30 88 ALA A N 1
ATOM 793 C CA . ALA A 1 88 ? 15.735 3.061 33.438 1.00 4.70 88 ALA A CA 1
ATOM 794 C C . ALA A 1 88 ? 17.202 3.127 33.781 1.00 4.40 88 ALA A C 1
ATOM 795 O O . ALA A 1 88 ? 17.846 2.045 33.927 1.00 5.94 88 ALA A O 1
ATOM 797 N N . THR A 1 89 ? 17.741 4.284 33.979 1.00 4.44 89 THR A N 1
ATOM 798 C CA . THR A 1 89 ? 18.983 4.448 34.689 1.00 4.39 89 THR A CA 1
ATOM 799 C C . THR A 1 89 ? 18.668 4.582 36.183 1.00 4.64 89 THR A C 1
ATOM 800 O O . THR A 1 89 ? 17.597 5.113 36.537 1.00 4.41 89 THR A O 1
ATOM 804 N N . ALA A 1 90 ? 19.529 4.086 37.079 1.00 4.52 90 ALA A N 1
ATOM 805 C CA . ALA A 1 90 ? 19.162 4.087 38.480 1.00 4.58 90 ALA A CA 1
ATOM 806 C C . ALA A 1 90 ? 20.396 3.940 39.363 1.00 4.65 90 ALA A C 1
ATOM 807 O O . ALA A 1 90 ? 21.393 3.339 38.971 1.00 6.33 90 ALA A O 1
ATOM 809 N N . SER A 1 91 ? 20.261 4.447 40.573 1.00 4.43 91 SER A N 1
ATOM 810 C CA . SER A 1 91 ? 21.260 4.391 41.617 1.00 4.73 91 SER A CA 1
ATOM 811 C C . SER A 1 91 ? 20.606 4.071 42.901 1.00 4.67 91 SER A C 1
ATOM 812 O O . SER A 1 91 ? 19.540 4.612 43.249 1.00 5.72 91 SER A O 1
ATOM 815 N N . ILE A 1 92 ? 21.216 3.156 43.693 1.00 4.42 92 ILE A N 1
ATOM 816 C CA . ILE A 1 92 ? 20.686 2.697 44.957 1.00 4.83 92 ILE A CA 1
ATOM 817 C C . ILE A 1 92 ? 21.775 2.802 46.024 1.00 4.77 92 ILE A C 1
ATOM 818 O O . ILE A 1 92 ? 22.903 2.355 45.831 1.00 5.34 92 ILE A O 1
ATOM 823 N N . LEU A 1 93 ? 21.443 3.451 47.144 1.00 4.70 93 LEU A N 1
ATOM 824 C CA . LEU A 1 93 ? 22.339 3.730 48.252 1.00 4.44 93 LEU A CA 1
ATOM 825 C C . LEU A 1 93 ? 21.729 3.200 49.531 1.00 4.54 93 LEU A C 1
ATOM 826 O O . LEU A 1 93 ? 20.578 3.511 49.855 1.00 5.49 93 LEU A O 1
ATOM 831 N N . LYS A 1 94 ? 22.506 2.478 50.324 1.00 4.58 94 LYS A N 1
ATOM 832 C CA A LYS A 1 94 ? 22.143 2.087 51.685 0.53 4.92 94 LYS A CA 1
ATOM 833 C CA B LYS A 1 94 ? 22.159 2.073 51.687 0.47 5.01 94 LYS A CA 1
ATOM 834 C C . LYS A 1 94 ? 23.204 2.596 52.636 1.00 4.59 94 LYS A C 1
ATOM 835 O O . LYS A 1 94 ? 24.394 2.608 52.312 1.00 5.44 94 LYS A O 1
ATOM 846 N N . ILE A 1 95 ? 22.778 3.005 53.820 1.00 5.01 95 ILE A N 1
ATOM 847 C CA . ILE A 1 95 ? 23.664 3.519 54.860 1.00 5.06 95 ILE A CA 1
ATOM 848 C C . ILE A 1 95 ? 23.336 2.847 56.164 1.00 5.64 95 ILE A C 1
ATOM 849 O O . ILE A 1 95 ? 22.192 2.799 56.575 1.00 6.68 95 ILE A O 1
ATOM 854 N N . ASN A 1 96 ? 24.365 2.341 56.861 1.00 6.42 96 ASN A N 1
ATOM 855 C CA . ASN A 1 96 ? 24.233 1.884 58.235 1.00 6.79 96 ASN A CA 1
ATOM 856 C C . ASN A 1 96 ? 24.901 2.941 59.149 1.00 6.94 96 ASN A C 1
ATOM 857 O O . ASN A 1 96 ? 26.101 3.196 59.024 1.00 6.91 96 ASN A O 1
ATOM 862 N N . PHE A 1 97 ? 24.105 3.558 59.986 1.00 6.33 97 PHE A N 1
ATOM 863 C CA . PHE A 1 97 ? 24.594 4.699 60.743 1.00 6.52 97 PHE A CA 1
ATOM 864 C C . PHE A 1 97 ? 25.582 4.299 61.844 1.00 7.76 97 PHE A C 1
ATOM 865 O O . PHE A 1 97 ? 26.588 4.998 62.019 1.00 8.19 97 PHE A O 1
ATOM 873 N N . GLU A 1 98 ? 25.319 3.222 62.595 1.00 8.14 98 GLU A N 1
ATOM 874 C CA . GLU A 1 98 ? 26.215 2.809 63.673 1.00 9.44 98 GLU A CA 1
ATOM 875 C C . GLU A 1 98 ? 27.640 2.548 63.154 1.00 9.67 98 GLU A C 1
ATOM 876 O O . GLU A 1 98 ? 28.631 2.894 63.850 1.00 10.75 98 GLU A O 1
ATOM 882 N N . GLN A 1 99 ? 27.740 1.902 61.981 1.00 8.44 99 GLN A N 1
ATOM 883 C CA . GLN A 1 99 ? 28.998 1.574 61.404 1.00 8.49 99 GLN A CA 1
ATOM 884 C C . GLN A 1 99 ? 29.543 2.731 60.592 1.00 7.68 99 GLN A C 1
ATOM 885 O O . GLN A 1 99 ? 30.685 2.659 60.086 1.00 9.14 99 GLN A O 1
ATOM 891 N N . ARG A 1 100 ? 28.760 3.781 60.317 1.00 6.92 100 ARG A N 1
ATOM 892 C CA . ARG A 1 100 ? 29.069 4.815 59.300 1.00 6.86 100 ARG A CA 1
ATOM 893 C C . ARG A 1 100 ? 29.559 4.142 58.039 1.00 6.22 100 ARG A C 1
ATOM 894 O O . ARG A 1 100 ? 30.594 4.500 57.490 1.00 7.89 100 ARG A O 1
ATOM 902 N N . GLN A 1 101 ? 28.777 3.205 57.528 1.00 6.46 101 GLN A N 1
ATOM 903 C CA . GLN A 1 101 ? 29.146 2.471 56.321 1.00 6.34 101 GLN A CA 1
ATOM 904 C C . GLN A 1 101 ? 28.055 2.704 55.262 1.00 6.30 101 GLN A C 1
ATOM 905 O O . GLN A 1 101 ? 26.874 2.639 55.565 1.00 10.12 101 GLN A O 1
ATOM 911 N N . PHE A 1 102 ? 28.458 2.926 54.018 1.00 5.46 102 PHE A N 1
ATOM 912 C CA . PHE A 1 102 ? 27.513 2.938 52.939 1.00 5.86 102 PHE A CA 1
ATOM 913 C C . PHE A 1 102 ? 27.829 1.908 51.912 1.00 5.40 102 PHE A C 1
ATOM 914 O O . PHE A 1 102 ? 28.990 1.500 51.738 1.00 6.32 102 PHE A O 1
ATOM 922 N N . THR A 1 103 ? 26.789 1.501 51.172 1.00 5.42 103 THR A N 1
ATOM 923 C CA . THR A 1 103 ? 26.937 0.596 50.069 1.00 5.70 103 THR A CA 1
ATOM 924 C C . THR A 1 103 ? 26.138 1.238 48.878 1.00 5.05 103 THR A C 1
ATOM 925 O O . THR A 1 103 ? 25.071 1.830 49.075 1.00 5.71 103 THR A O 1
ATOM 929 N N . TYR A 1 104 ? 26.666 1.102 47.686 1.00 5.23 104 TYR A N 1
ATOM 930 C CA . TYR A 1 104 ? 26.149 1.801 46.522 1.00 4.71 104 TYR A CA 1
ATOM 931 C C . TYR A 1 104 ? 26.280 0.975 45.295 1.00 5.00 104 TYR A C 1
ATOM 932 O O . TYR A 1 104 ? 27.347 0.384 45.023 1.00 6.10 104 TYR A O 1
ATOM 941 N N . CYS A 1 105 ? 25.228 0.935 44.471 1.00 5.09 105 CYS A N 1
ATOM 942 C CA . CYS A 1 105 ? 25.258 0.243 43.203 1.00 5.09 105 CYS A CA 1
ATOM 943 C C . CYS A 1 105 ? 24.411 1.039 42.231 1.00 5.22 105 CYS A C 1
ATOM 944 O O . CYS A 1 105 ? 23.324 1.501 42.571 1.00 5.86 105 CYS A O 1
ATOM 947 N N . SER A 1 106 ? 24.879 1.149 40.988 1.00 5.57 106 SER A N 1
ATOM 948 C CA A SER A 1 106 ? 24.268 1.993 39.969 0.70 5.19 106 SER A CA 1
ATOM 949 C CA B SER A 1 106 ? 24.161 1.904 39.976 0.30 5.43 106 SER A CA 1
ATOM 950 C C . SER A 1 106 ? 24.493 1.421 38.595 1.00 5.13 106 SER A C 1
ATOM 951 O O . SER A 1 106 ? 25.547 0.809 38.322 1.00 6.03 106 SER A O 1
ATOM 956 N N . VAL A 1 107 ? 23.541 1.685 37.687 1.00 4.68 107 VAL A N 1
ATOM 957 C CA . VAL A 1 107 ? 23.763 1.513 36.248 1.00 5.22 107 VAL A CA 1
ATOM 958 C C . VAL A 1 107 ? 23.166 2.743 35.555 1.00 5.06 107 VAL A C 1
ATOM 959 O O . VAL A 1 107 ? 21.998 3.050 35.771 1.00 5.65 107 VAL A O 1
ATOM 963 N N . GLY A 1 108 ? 23.971 3.401 34.734 1.00 5.18 108 GLY A N 1
ATOM 964 C CA . GLY A 1 108 ? 23.494 4.526 33.986 1.00 5.72 108 GLY A CA 1
ATOM 965 C C . GLY A 1 108 ? 23.996 5.840 34.489 1.00 5.43 108 GLY A C 1
ATOM 966 O O . GLY A 1 108 ? 25.080 5.950 35.049 1.00 7.80 108 GLY A O 1
ATOM 967 N N . ASN A 1 109 ? 23.231 6.906 34.205 1.00 5.39 109 ASN A N 1
ATOM 968 C CA . ASN A 1 109 ? 23.686 8.274 34.314 1.00 6.37 109 ASN A CA 1
ATOM 969 C C . ASN A 1 109 ? 23.106 9.022 35.490 1.00 5.34 109 ASN A C 1
ATOM 970 O O . ASN A 1 109 ? 23.240 10.259 35.538 1.00 7.87 109 ASN A O 1
ATOM 975 N N . VAL A 1 110 ? 22.562 8.337 36.471 1.00 4.76 110 VAL A N 1
ATOM 976 C CA . VAL A 1 110 ? 22.210 8.956 37.719 1.00 5.14 110 VAL A CA 1
ATOM 977 C C . VAL A 1 110 ? 23.447 9.001 38.579 1.00 6.48 110 VAL A C 1
ATOM 978 O O . VAL A 1 110 ? 24.127 7.965 38.782 1.00 11.42 110 VAL A O 1
ATOM 982 N N . ARG A 1 111 ? 23.860 10.174 39.007 1.00 4.63 111 ARG A N 1
ATOM 983 C CA . ARG A 1 111 ? 25.161 10.400 39.622 1.00 4.69 111 ARG A CA 1
ATOM 984 C C . ARG A 1 111 ? 25.073 10.474 41.137 1.00 3.88 111 ARG A C 1
ATOM 985 O O . ARG A 1 111 ? 24.070 10.914 41.686 1.00 6.10 111 ARG A O 1
ATOM 993 N N . PHE A 1 112 ? 26.137 10.066 41.790 1.00 4.73 112 PHE A N 1
ATOM 994 C CA . PHE A 1 112 ? 26.271 10.100 43.228 1.00 4.24 112 PHE A CA 1
ATOM 995 C C . PHE A 1 112 ? 27.624 10.697 43.563 1.00 4.11 112 PHE A C 1
ATOM 996 O O . PHE A 1 112 ? 28.661 10.294 43.014 1.00 5.45 112 PHE A O 1
ATOM 1004 N N . ILE A 1 113 ? 27.620 11.689 44.464 1.00 4.02 113 ILE A N 1
ATOM 1005 C CA . ILE A 1 113 ? 28.821 12.333 44.938 1.00 5.02 113 ILE A CA 1
ATOM 1006 C C . ILE A 1 113 ? 28.734 12.435 46.446 1.00 4.70 113 ILE A C 1
ATOM 1007 O O . ILE A 1 113 ? 27.741 12.988 46.951 1.00 5.28 113 ILE A O 1
ATOM 1012 N N . LEU A 1 114 ? 29.718 11.930 47.159 1.00 6.10 114 LEU A N 1
ATOM 1013 C CA . LEU A 1 114 ? 29.798 12.042 48.625 1.00 6.09 114 LEU A CA 1
ATOM 1014 C C . LEU A 1 114 ? 31.087 12.789 48.946 1.00 7.40 114 LEU A C 1
ATOM 1015 O O . LEU A 1 114 ? 32.172 12.382 48.581 1.00 9.47 114 LEU A O 1
ATOM 1020 N N . HIS A 1 115 ? 30.929 13.926 49.617 1.00 7.43 115 HIS A N 1
ATOM 1021 C CA . HIS A 1 115 ? 32.003 14.849 50.008 1.00 8.27 115 HIS A CA 1
ATOM 1022 C C . HIS A 1 115 ? 32.307 14.633 51.463 1.00 6.81 115 HIS A C 1
ATOM 1023 O O . HIS A 1 115 ? 31.446 14.700 52.298 1.00 8.53 115 HIS A O 1
ATOM 1030 N N . SER A 1 116 ? 33.594 14.405 51.748 1.00 7.49 116 SER A N 1
ATOM 1031 C CA A SER A 1 116 ? 34.132 14.180 53.067 0.70 10.13 116 SER A CA 1
ATOM 1032 C CA B SER A 1 116 ? 34.007 14.262 53.145 0.30 9.25 116 SER A CA 1
ATOM 1033 C C . SER A 1 116 ? 34.698 15.495 53.611 1.00 10.28 116 SER A C 1
ATOM 1034 O O . SER A 1 116 ? 35.356 16.204 52.860 1.00 10.77 116 SER A O 1
ATOM 1039 N N . PRO A 1 117 ? 34.577 15.771 54.881 1.00 11.79 117 PRO A N 1
ATOM 1040 C CA . PRO A 1 117 ? 35.167 17.066 55.416 1.00 14.61 117 PRO A CA 1
ATOM 1041 C C . PRO A 1 117 ? 36.590 17.180 55.146 1.00 14.26 117 PRO A C 1
ATOM 1042 O O . PRO A 1 117 ? 37.105 18.260 54.876 1.00 20.90 117 PRO A O 1
ATOM 1046 N N . SER A 1 118 ? 37.250 16.057 55.233 1.00 14.55 118 SER A N 1
ATOM 1047 C CA A SER A 1 118 ? 38.694 15.988 54.947 0.50 17.75 118 SER A CA 1
ATOM 1048 C CA B SER A 1 118 ? 38.703 16.053 54.993 0.50 18.27 118 SER A CA 1
ATOM 1049 C C . SER A 1 118 ? 39.135 16.292 53.513 1.00 20.41 118 SER A C 1
ATOM 1050 O O . SER A 1 118 ? 40.324 16.187 53.209 1.00 25.27 118 SER A O 1
ATOM 1055 N N . GLY A 1 119 ? 38.142 16.512 52.635 1.00 21.04 119 GLY A N 1
ATOM 1056 C CA . GLY A 1 119 ? 38.325 16.870 51.241 1.00 20.45 119 GLY A CA 1
ATOM 1057 C C . GLY A 1 119 ? 38.380 15.794 50.214 1.00 19.63 119 GLY A C 1
ATOM 1058 O O . GLY A 1 119 ? 38.638 16.154 49.085 1.00 23.86 119 GLY A O 1
ATOM 1059 N N . GLU A 1 120 ? 38.183 14.537 50.648 1.00 19.21 120 GLU A N 1
ATOM 1060 C CA . GLU A 1 120 ? 38.014 13.328 49.855 1.00 21.07 120 GLU A CA 1
ATOM 1061 C C . GLU A 1 120 ? 36.594 13.267 49.272 1.00 17.03 120 GLU A C 1
ATOM 1062 O O . GLU A 1 120 ? 35.620 13.749 49.841 1.00 22.34 120 GLU A O 1
ATOM 1068 N N . SER A 1 121 ? 36.505 12.982 48.032 1.00 19.89 121 SER A N 1
ATOM 1069 C CA . SER A 1 121 ? 35.140 12.782 47.572 1.00 17.35 121 SER A CA 1
ATOM 1070 C C . SER A 1 121 ? 35.078 11.370 46.985 1.00 14.65 121 SER A C 1
ATOM 1071 O O . SER A 1 121 ? 36.058 10.864 46.335 1.00 21.20 121 SER A O 1
ATOM 1074 N N . PHE A 1 122 ? 33.952 10.750 47.114 1.00 9.32 122 PHE A N 1
ATOM 1075 C CA . PHE A 1 122 ? 33.573 9.567 46.363 1.00 8.66 122 PHE A CA 1
ATOM 1076 C C . PHE A 1 122 ? 32.706 10.053 45.227 1.00 7.96 122 PHE A C 1
ATOM 1077 O O . PHE A 1 122 ? 31.643 10.635 45.478 1.00 8.13 122 PHE A O 1
ATOM 1085 N N . TYR A 1 123 ? 33.123 9.839 43.994 1.00 7.95 123 TYR A N 1
ATOM 1086 C CA . TYR A 1 123 ? 32.476 10.434 42.831 1.00 9.33 123 TYR A CA 1
ATOM 1087 C C . TYR A 1 123 ? 32.698 9.473 41.671 1.00 8.19 123 TYR A C 1
ATOM 1088 O O . TYR A 1 123 ? 33.463 9.746 40.718 1.00 8.50 123 TYR A O 1
ATOM 1097 N N . PRO A 1 124 ? 32.014 8.341 41.694 1.00 7.32 124 PRO A N 1
ATOM 1098 C CA . PRO A 1 124 ? 32.198 7.375 40.657 1.00 7.52 124 PRO A CA 1
ATOM 1099 C C . PRO A 1 124 ? 31.800 7.878 39.275 1.00 7.16 124 PRO A C 1
ATOM 1100 O O . PRO A 1 124 ? 30.833 8.613 39.146 1.00 7.78 124 PRO A O 1
ATOM 1104 N N . LEU A 1 125 ? 32.465 7.392 38.255 1.00 6.25 125 LEU A N 1
ATOM 1105 C CA A LEU A 1 125 ? 32.038 7.634 36.900 0.50 6.75 125 LEU A CA 1
ATOM 1106 C CA B LEU A 1 125 ? 32.052 7.640 36.895 0.50 6.52 125 LEU A CA 1
ATOM 1107 C C . LEU A 1 125 ? 30.758 6.898 36.642 1.00 6.24 125 LEU A C 1
ATOM 1108 O O . LEU A 1 125 ? 30.457 5.850 37.229 1.00 8.26 125 LEU A O 1
ATOM 1117 N N . PRO A 1 126 ? 29.933 7.419 35.703 1.00 7.20 126 PRO A N 1
ATOM 1118 C CA . PRO A 1 126 ? 28.683 6.729 35.340 1.00 7.34 126 PRO A CA 1
ATOM 1119 C C . PRO A 1 126 ? 28.982 5.404 34.674 1.00 7.39 126 PRO A C 1
ATOM 1120 O O . PRO A 1 126 ? 29.948 5.325 33.905 1.00 9.28 126 PRO A O 1
ATOM 1124 N N . ILE A 1 127 ? 28.216 4.383 34.930 1.00 8.90 127 ILE A N 1
ATOM 1125 C CA A ILE A 1 127 ? 28.271 3.083 34.291 0.70 8.60 127 ILE A CA 1
ATOM 1126 C CA B ILE A 1 127 ? 28.334 3.138 34.212 0.30 8.84 127 ILE A CA 1
ATOM 1127 C C . ILE A 1 127 ? 27.443 3.181 32.988 1.00 8.02 127 ILE A C 1
ATOM 1128 O O . ILE A 1 127 ? 26.270 3.559 33.041 1.00 7.64 127 ILE A O 1
ATOM 1137 N N . SER A 1 128 ? 27.984 2.792 31.865 1.00 8.74 128 SER A N 1
ATOM 1138 C CA . SER A 1 128 ? 27.266 2.865 30.599 1.00 8.38 128 SER A CA 1
ATOM 1139 C C . SER A 1 128 ? 26.087 1.979 30.584 1.00 7.04 128 SER A C 1
ATOM 1140 O O . SER A 1 128 ? 25.982 0.971 31.260 1.00 7.57 128 SER A O 1
ATOM 1143 N N . GLY A 1 129 ? 25.150 2.375 29.723 1.00 8.73 129 GLY A N 1
ATOM 1144 C CA . GLY A 1 129 ? 23.943 1.611 29.503 1.00 8.87 129 GLY A CA 1
ATOM 1145 C C . GLY A 1 129 ? 22.832 1.980 30.500 1.00 7.63 129 GLY A C 1
ATOM 1146 O O . GLY A 1 129 ? 22.723 3.072 30.968 1.00 8.16 129 GLY A O 1
ATOM 1147 N N . TYR A 1 130 ? 21.969 1.009 30.723 1.00 7.64 130 TYR A N 1
ATOM 1148 C CA . TYR A 1 130 ? 20.798 1.200 31.555 1.00 6.57 130 TYR A CA 1
ATOM 1149 C C . TYR A 1 130 ? 20.291 -0.140 32.013 1.00 6.41 130 TYR A C 1
ATOM 1150 O O . TYR A 1 130 ? 20.723 -1.186 31.490 1.00 8.39 130 TYR A O 1
ATOM 1159 N N . LEU A 1 131 ? 19.386 -0.167 32.949 1.00 6.51 131 LEU A N 1
ATOM 1160 C CA . LEU A 1 131 ? 18.734 -1.385 33.352 1.00 6.93 131 LEU A CA 1
ATOM 1161 C C . LEU A 1 131 ? 17.667 -1.690 32.328 1.00 6.55 131 LEU A C 1
ATOM 1162 O O . LEU A 1 131 ? 16.649 -1.017 32.215 1.00 7.06 131 LEU A O 1
ATOM 1167 N N . SER A 1 132 ? 17.885 -2.788 31.561 1.00 8.29 132 SER A N 1
ATOM 1168 C CA . SER A 1 132 ? 17.052 -3.158 30.445 1.00 8.45 132 SER A CA 1
ATOM 1169 C C . SER A 1 132 ? 16.335 -4.492 30.609 1.00 9.15 132 SER A C 1
ATOM 1170 O O . SER A 1 132 ? 15.511 -4.838 29.798 1.00 10.89 132 SER A O 1
ATOM 1173 N N . GLY A 1 133 ? 16.739 -5.286 31.599 1.00 9.73 133 GLY A N 1
ATOM 1174 C CA . GLY A 1 133 ? 16.260 -6.666 31.705 1.00 11.45 133 GLY A CA 1
ATOM 1175 C C . GLY A 1 133 ? 17.236 -7.674 31.157 1.00 14.45 133 GLY A C 1
ATOM 1176 O O . GLY A 1 133 ? 17.060 -8.821 31.337 1.00 18.14 133 GLY A O 1
ATOM 1177 N N . LYS A 1 134 ? 18.222 -7.234 30.420 1.00 15.96 134 LYS A N 1
ATOM 1178 C CA . LYS A 1 134 ? 19.309 -8.118 29.982 1.00 17.04 134 LYS A CA 1
ATOM 1179 C C . LYS A 1 134 ? 20.423 -8.213 30.986 1.00 16.98 134 LYS A C 1
ATOM 1180 O O . LYS A 1 134 ? 20.500 -7.430 31.889 1.00 16.56 134 LYS A O 1
ATOM 1186 N N . PRO A 1 135 ? 21.342 -9.176 30.844 1.00 19.01 135 PRO A N 1
ATOM 1187 C CA . PRO A 1 135 ? 22.284 -9.396 31.995 1.00 19.36 135 PRO A CA 1
ATOM 1188 C C . PRO A 1 135 ? 23.280 -8.252 32.344 1.00 18.25 135 PRO A C 1
ATOM 1189 O O . PRO A 1 135 ? 23.671 -7.549 31.424 1.00 21.68 135 PRO A O 1
ATOM 1193 N N . GLN A 1 136 ? 23.629 -8.089 33.596 1.00 18.79 136 GLN A N 1
ATOM 1194 C CA . GLN A 1 136 ? 24.484 -7.003 34.065 1.00 18.33 136 GLN A CA 1
ATOM 1195 C C . GLN A 1 136 ? 25.549 -7.577 34.856 1.00 18.26 136 GLN A C 1
ATOM 1196 O O . GLN A 1 136 ? 25.302 -8.493 35.634 1.00 22.47 136 GLN A O 1
ATOM 1202 N N A LYS A 1 137 ? 26.723 -6.927 34.899 0.50 16.87 137 LYS A N 1
ATOM 1203 N N B LYS A 1 137 ? 26.694 -7.006 34.693 0.50 18.14 137 LYS A N 1
ATOM 1204 C CA A LYS A 1 137 ? 27.831 -7.249 35.817 0.50 17.16 137 LYS A CA 1
ATOM 1205 C CA B LYS A 1 137 ? 27.594 -7.091 35.697 0.50 17.44 137 LYS A CA 1
ATOM 1206 C C A LYS A 1 137 ? 28.023 -6.037 36.738 0.50 14.14 137 LYS A C 1
ATOM 1207 C C B LYS A 1 137 ? 27.248 -5.836 36.478 0.50 14.63 137 LYS A C 1
ATOM 1208 O O A LYS A 1 137 ? 28.684 -5.054 36.458 0.50 13.74 137 LYS A O 1
ATOM 1209 O O B LYS A 1 137 ? 26.873 -4.751 35.904 0.50 16.38 137 LYS A O 1
ATOM 1220 N N . TYR A 1 138 ? 27.279 -6.030 37.811 1.00 12.01 138 TYR A N 1
ATOM 1221 C CA . TYR A 1 138 ? 27.171 -4.893 38.701 1.00 10.10 138 TYR A CA 1
ATOM 1222 C C . TYR A 1 138 ? 28.486 -4.660 39.459 1.00 11.05 138 TYR A C 1
ATOM 1223 O O . TYR A 1 138 ? 29.271 -5.596 39.715 1.00 14.50 138 TYR A O 1
ATOM 1232 N N . LYS A 1 139 ? 28.683 -3.426 39.837 1.00 10.80 139 LYS A N 1
ATOM 1233 C CA . LYS A 1 139 ? 29.782 -3.002 40.679 1.00 11.87 139 LYS A CA 1
ATOM 1234 C C . LYS A 1 139 ? 29.163 -2.460 41.981 1.00 10.92 139 LYS A C 1
ATOM 1235 O O . LYS A 1 139 ? 28.291 -1.592 41.898 1.00 13.80 139 LYS A O 1
ATOM 1241 N N . THR A 1 140 ? 29.423 -3.019 43.104 1.00 9.57 140 THR A N 1
ATOM 1242 C CA . THR A 1 140 ? 28.986 -2.467 44.343 1.00 9.43 140 THR A CA 1
ATOM 1243 C C . THR A 1 140 ? 30.140 -1.852 45.071 1.00 8.06 140 THR A C 1
ATOM 1244 O O . THR A 1 140 ? 31.200 -2.498 45.252 1.00 10.48 140 THR A O 1
ATOM 1248 N N . HIS A 1 141 ? 29.969 -0.651 45.570 1.00 6.86 141 HIS A N 1
ATOM 1249 C CA A HIS A 1 141 ? 30.980 0.039 46.406 0.66 7.30 141 HIS A CA 1
ATOM 1250 C CA B HIS A 1 141 ? 30.923 0.038 46.354 0.34 6.94 141 HIS A CA 1
ATOM 1251 C C . HIS A 1 141 ? 30.552 -0.032 47.837 1.00 7.31 141 HIS A C 1
ATOM 1252 O O . HIS A 1 141 ? 29.388 0.192 48.186 1.00 9.22 141 HIS A O 1
ATOM 1265 N N . THR A 1 142 ? 31.494 -0.342 48.702 1.00 7.00 142 THR A N 1
ATOM 1266 C CA . THR A 1 142 ? 31.299 -0.368 50.155 1.00 8.39 142 THR A CA 1
ATOM 1267 C C . THR A 1 142 ? 32.385 0.486 50.786 1.00 7.71 142 THR A C 1
ATOM 1268 O O . THR A 1 142 ? 33.547 0.239 50.517 1.00 9.83 142 THR A O 1
ATOM 1272 N N . ALA A 1 143 ? 32.041 1.453 51.615 1.00 7.27 143 ALA A N 1
ATOM 1273 C CA . ALA A 1 143 ? 33.006 2.312 52.230 1.00 8.71 143 ALA A CA 1
ATOM 1274 C C . ALA A 1 143 ? 32.479 2.864 53.530 1.00 7.07 143 ALA A C 1
ATOM 1275 O O . ALA A 1 143 ? 31.306 2.965 53.759 1.00 8.56 143 ALA A O 1
ATOM 1277 N N . THR A 1 144 ? 33.408 3.340 54.355 1.00 7.97 144 THR A N 1
ATOM 1278 C CA A THR A 1 144 ? 33.099 4.079 55.580 0.70 8.80 144 THR A CA 1
ATOM 1279 C CA B THR A 1 144 ? 33.052 4.076 55.569 0.30 8.88 144 THR A CA 1
ATOM 1280 C C . THR A 1 144 ? 33.062 5.554 55.260 1.00 8.20 144 THR A C 1
ATOM 1281 O O . THR A 1 144 ? 33.897 6.050 54.522 1.00 12.84 144 THR A O 1
ATOM 1288 N N . TYR A 1 145 ? 32.154 6.296 55.829 1.00 6.82 145 TYR A N 1
ATOM 1289 C CA . TYR A 1 145 ? 32.107 7.745 55.750 1.00 7.35 145 TYR A CA 1
ATOM 1290 C C . TYR A 1 145 ? 32.498 8.317 57.115 1.00 6.63 145 TYR A C 1
ATOM 1291 O O . TYR A 1 145 ? 32.273 7.740 58.142 1.00 7.73 145 TYR A O 1
ATOM 1300 N N . GLU A 1 146 ? 32.998 9.521 57.102 1.00 8.42 146 GLU A N 1
ATOM 1301 C CA . GLU A 1 146 ? 33.286 10.306 58.305 1.00 8.82 146 GLU A CA 1
ATOM 1302 C C . GLU A 1 146 ? 32.159 11.224 58.673 1.00 7.04 146 GLU A C 1
ATOM 1303 O O . GLU A 1 146 ? 31.405 11.708 57.799 1.00 6.98 146 GLU A O 1
ATOM 1309 N N . LYS A 1 147 ? 31.994 11.448 59.967 1.00 7.41 147 LYS A N 1
ATOM 1310 C CA . LYS A 1 147 ? 31.004 12.388 60.402 1.00 7.48 147 LYS A CA 1
ATOM 1311 C C . LYS A 1 147 ? 31.176 13.732 59.659 1.00 6.42 147 LYS A C 1
ATOM 1312 O O . LYS A 1 147 ? 32.270 14.227 59.423 1.00 7.10 147 LYS A O 1
ATOM 1318 N N . GLY A 1 148 ? 30.044 14.333 59.259 1.00 5.93 148 GLY A N 1
ATOM 1319 C CA . GLY A 1 148 ? 30.070 15.562 58.544 1.00 6.12 148 GLY A CA 1
ATOM 1320 C C . GLY A 1 148 ? 29.975 15.435 57.040 1.00 5.56 148 GLY A C 1
ATOM 1321 O O . GLY A 1 148 ? 29.870 16.457 56.346 1.00 6.88 148 GLY A O 1
ATOM 1322 N N . SER A 1 149 ? 30.068 14.232 56.528 1.00 5.13 149 SER A N 1
ATOM 1323 C CA . SER A 1 149 ? 29.943 14.008 55.090 1.00 5.52 149 SER A CA 1
ATOM 1324 C C . SER A 1 149 ? 28.620 14.480 54.550 1.00 4.72 149 SER A C 1
ATOM 1325 O O . SER A 1 149 ? 27.596 14.410 55.238 1.00 5.75 149 SER A O 1
ATOM 1328 N N . LYS A 1 150 ? 28.635 14.967 53.309 1.00 4.76 150 LYS A N 1
ATOM 1329 C CA . LYS A 1 150 ? 27.454 15.470 52.628 1.00 4.85 150 LYS A CA 1
ATOM 1330 C C . LYS A 1 150 ? 27.399 14.829 51.230 1.00 5.46 150 LYS A C 1
ATOM 1331 O O . LYS A 1 150 ? 28.457 14.709 50.589 1.00 6.65 150 LYS A O 1
ATOM 1337 N N . PHE A 1 151 ? 26.230 14.450 50.750 1.00 4.15 151 PHE A N 1
ATOM 1338 C CA . PHE A 1 151 ? 26.127 13.765 49.496 1.00 4.13 151 PHE A CA 1
ATOM 1339 C C . PHE A 1 151 ? 24.954 14.266 48.662 1.00 3.53 151 PHE A C 1
ATOM 1340 O O . PHE A 1 151 ? 23.978 14.810 49.209 1.00 4.33 151 PHE A O 1
ATOM 1348 N N . ILE A 1 152 ? 25.001 13.969 47.388 1.00 3.84 152 ILE A N 1
ATOM 1349 C CA . ILE A 1 152 ? 23.887 14.130 46.471 1.00 3.71 152 ILE A CA 1
ATOM 1350 C C . ILE A 1 152 ? 23.787 12.936 45.564 1.00 3.25 152 ILE A C 1
ATOM 1351 O O . ILE A 1 152 ? 24.824 12.391 45.116 1.00 4.39 152 ILE A O 1
ATOM 1356 N N . ILE A 1 153 ? 22.581 12.547 45.223 1.00 3.79 153 ILE A N 1
ATOM 1357 C CA . ILE A 1 153 ? 22.263 11.652 44.108 1.00 3.94 153 ILE A CA 1
ATOM 1358 C C . ILE A 1 153 ? 21.364 12.430 43.171 1.00 3.91 153 ILE A C 1
ATOM 1359 O O . ILE A 1 153 ? 20.360 12.989 43.656 1.00 4.56 153 ILE A O 1
ATOM 1364 N N . HIS A 1 154 ? 21.654 12.507 41.882 1.00 4.00 154 HIS A N 1
ATOM 1365 C CA . HIS A 1 154 ? 20.827 13.326 40.984 1.00 4.19 154 HIS A CA 1
ATOM 1366 C C . HIS A 1 154 ? 20.685 12.735 39.613 1.00 4.40 154 HIS A C 1
ATOM 1367 O O . HIS A 1 154 ? 21.606 12.069 39.072 1.00 4.94 154 HIS A O 1
ATOM 1374 N N . THR A 1 155 ? 19.543 12.963 38.986 1.00 4.09 155 THR A N 1
ATOM 1375 C CA . THR A 1 155 ? 19.332 12.645 37.600 1.00 4.26 155 THR A CA 1
ATOM 1376 C C . THR A 1 155 ? 20.059 13.633 36.674 1.00 5.29 155 THR A C 1
ATOM 1377 O O . THR A 1 155 ? 20.512 14.714 37.099 1.00 5.19 155 THR A O 1
ATOM 1381 N N . ASP A 1 156 ? 20.070 13.268 35.415 1.00 5.36 156 ASP A N 1
ATOM 1382 C CA . ASP A 1 156 ? 20.712 14.094 34.394 1.00 5.94 156 ASP A CA 1
ATOM 1383 C C . ASP A 1 156 ? 20.052 15.423 34.121 1.00 6.32 156 ASP A C 1
ATOM 1384 O O . ASP A 1 156 ? 20.627 16.258 33.490 1.00 9.28 156 ASP A O 1
ATOM 1389 N N . GLY A 1 157 ? 18.880 15.665 34.666 1.00 5.75 157 GLY A N 1
ATOM 1390 C CA . GLY A 1 157 ? 18.258 16.980 34.566 1.00 6.12 157 GLY A CA 1
ATOM 1391 C C . GLY A 1 157 ? 18.998 18.036 35.371 1.00 7.06 157 GLY A C 1
ATOM 1392 O O . GLY A 1 157 ? 18.778 19.212 35.121 1.00 8.23 157 GLY A O 1
ATOM 1393 N N . LEU A 1 158 ? 19.831 17.667 36.348 1.00 6.87 158 LEU A N 1
ATOM 1394 C CA . LEU A 1 158 ? 20.635 18.586 37.100 1.00 7.08 158 LEU A CA 1
ATOM 1395 C C . LEU A 1 158 ? 22.055 18.574 36.469 1.00 8.28 158 LEU A C 1
ATOM 1396 O O . LEU A 1 158 ? 22.753 17.585 36.501 1.00 10.15 158 LEU A O 1
ATOM 1401 N N . ASN A 1 159 ? 22.418 19.743 35.901 1.00 9.54 159 ASN A N 1
ATOM 1402 C CA . ASN A 1 159 ? 23.666 19.922 35.176 1.00 11.96 159 ASN A CA 1
ATOM 1403 C C . ASN A 1 159 ? 24.421 21.074 35.860 1.00 10.25 159 ASN A C 1
ATOM 1404 O O . ASN A 1 159 ? 24.108 22.235 35.725 1.00 13.25 159 ASN A O 1
ATOM 1409 N N . VAL A 1 160 ? 25.461 20.692 36.599 1.00 10.55 160 VAL A N 1
ATOM 1410 C CA . VAL A 1 160 ? 26.215 21.617 37.467 1.00 9.28 160 VAL A CA 1
ATOM 1411 C C . VAL A 1 160 ? 27.680 21.509 37.196 1.00 9.62 160 VAL A C 1
ATOM 1412 O O . VAL A 1 160 ? 28.206 20.411 37.134 1.00 12.06 160 VAL A O 1
ATOM 1416 N N . PRO A 1 161 ? 28.408 22.605 37.020 1.00 10.35 161 PRO A N 1
ATOM 1417 C CA . PRO A 1 161 ? 29.857 22.496 36.684 1.00 12.10 161 PRO A CA 1
ATOM 1418 C C . PRO A 1 161 ? 30.700 21.808 37.755 1.00 10.37 161 PRO A C 1
ATOM 1419 O O . PRO A 1 161 ? 31.536 21.044 37.415 1.00 13.63 161 PRO A O 1
ATOM 1423 N N . ASP A 1 162 ? 30.496 22.123 38.995 1.00 10.31 162 ASP A N 1
ATOM 1424 C CA . ASP A 1 162 ? 31.306 21.725 40.078 1.00 10.48 162 ASP A CA 1
ATOM 1425 C C . ASP A 1 162 ? 30.501 21.375 41.306 1.00 8.82 162 ASP A C 1
ATOM 1426 O O . ASP A 1 162 ? 30.441 22.097 42.305 1.00 8.77 162 ASP A O 1
ATOM 1431 N N . ILE A 1 163 ? 29.815 20.239 41.261 1.00 8.39 163 ILE A N 1
ATOM 1432 C CA . ILE A 1 163 ? 28.949 19.839 42.355 1.00 8.01 163 ILE A CA 1
ATOM 1433 C C . ILE A 1 163 ? 29.610 19.743 43.681 1.00 8.54 163 ILE A C 1
ATOM 1434 O O . ILE A 1 163 ? 29.040 20.035 44.717 1.00 9.08 163 ILE A O 1
ATOM 1439 N N . ARG A 1 164 ? 30.867 19.307 43.682 1.00 9.04 164 ARG A N 1
ATOM 1440 C CA A ARG A 1 164 ? 31.607 19.137 44.931 0.70 9.79 164 ARG A CA 1
ATOM 1441 C CA B ARG A 1 164 ? 31.549 19.128 44.943 0.30 9.53 164 ARG A CA 1
ATOM 1442 C C . ARG A 1 164 ? 31.653 20.446 45.680 1.00 8.95 164 ARG A C 1
ATOM 1443 O O . ARG A 1 164 ? 31.587 20.459 46.892 1.00 10.34 164 ARG A O 1
ATOM 1458 N N . SER A 1 165 ? 31.813 21.561 44.977 1.00 9.24 165 SER A N 1
ATOM 1459 C CA . SER A 1 165 ? 31.906 22.836 45.649 1.00 9.21 165 SER A CA 1
ATOM 1460 C C . SER A 1 165 ? 30.622 23.196 46.422 1.00 7.64 165 SER A C 1
ATOM 1461 O O . SER A 1 165 ? 30.671 23.790 47.474 1.00 8.32 165 SER A O 1
ATOM 1464 N N . HIS A 1 166 ? 29.460 22.838 45.825 1.00 7.84 166 HIS A N 1
ATOM 1465 C CA . HIS A 1 166 ? 28.221 23.124 46.487 1.00 7.12 166 HIS A CA 1
ATOM 1466 C C . HIS A 1 166 ? 28.110 22.313 47.769 1.00 6.65 166 HIS A C 1
ATOM 1467 O O . HIS A 1 166 ? 27.607 22.787 48.791 1.00 7.70 166 HIS A O 1
ATOM 1474 N N . LEU A 1 167 ? 28.496 21.041 47.704 1.00 6.64 167 LEU A N 1
ATOM 1475 C CA . LEU A 1 167 ? 28.485 20.163 48.899 1.00 6.91 167 LEU A CA 1
ATOM 1476 C C . LEU A 1 167 ? 29.439 20.697 49.935 1.00 6.96 167 LEU A C 1
ATOM 1477 O O . LEU A 1 167 ? 29.112 20.684 51.114 1.00 8.33 167 LEU A O 1
ATOM 1482 N N . LYS A 1 168 ? 30.635 21.120 49.537 1.00 7.32 168 LYS A N 1
ATOM 1483 C CA . LYS A 1 168 ? 31.631 21.563 50.507 1.00 7.80 168 LYS A CA 1
ATOM 1484 C C . LYS A 1 168 ? 31.148 22.811 51.239 1.00 7.34 168 LYS A C 1
ATOM 1485 O O . LYS A 1 168 ? 31.244 22.917 52.442 1.00 8.82 168 LYS A O 1
ATOM 1491 N N . LYS A 1 169 ? 30.644 23.805 50.480 1.00 8.21 169 LYS A N 1
ATOM 1492 C CA . LYS A 1 169 ? 30.287 25.099 51.083 1.00 8.23 169 LYS A CA 1
ATOM 1493 C C . LYS A 1 169 ? 29.037 25.025 51.988 1.00 7.68 169 LYS A C 1
ATOM 1494 O O . LYS A 1 169 ? 28.937 25.768 52.968 1.00 9.61 169 LYS A O 1
ATOM 1500 N N . GLY A 1 170 ? 28.056 24.218 51.622 1.00 9.16 170 GLY A N 1
ATOM 1501 C CA . GLY A 1 170 ? 26.807 24.196 52.366 1.00 8.68 170 GLY A CA 1
ATOM 1502 C C . GLY A 1 170 ? 26.905 23.648 53.764 1.00 8.79 170 GLY A C 1
ATOM 1503 O O . GLY A 1 170 ? 27.640 22.671 53.981 1.00 12.21 170 GLY A O 1
ATOM 1504 N N . GLN A 1 171 ? 26.155 24.238 54.660 1.00 8.95 171 GLN A N 1
ATOM 1505 C CA . GLN A 1 171 ? 26.130 23.791 56.023 1.00 8.96 171 GLN A CA 1
ATOM 1506 C C . GLN A 1 171 ? 24.972 22.947 56.400 1.00 8.13 171 GLN A C 1
ATOM 1507 O O . GLN A 1 171 ? 24.878 22.487 57.524 1.00 9.40 171 GLN A O 1
ATOM 1513 N N . SER A 1 172 ? 24.013 22.790 55.456 1.00 7.55 172 SER A N 1
ATOM 1514 C CA . SER A 1 172 ? 22.812 22.013 55.691 1.00 7.26 172 SER A CA 1
ATOM 1515 C C . SER A 1 172 ? 22.293 21.592 54.317 1.00 6.58 172 SER A C 1
ATOM 1516 O O . SER A 1 172 ? 22.623 22.219 53.300 1.00 6.82 172 SER A O 1
ATOM 1519 N N . VAL A 1 173 ? 21.371 20.647 54.290 1.00 6.29 173 VAL A N 1
ATOM 1520 C CA . VAL A 1 173 ? 20.795 20.247 53.039 1.00 5.82 173 VAL A CA 1
ATOM 1521 C C . VAL A 1 173 ? 19.930 21.388 52.433 1.00 6.46 173 VAL A C 1
ATOM 1522 O O . VAL A 1 173 ? 19.876 21.542 51.227 1.00 6.63 173 VAL A O 1
ATOM 1526 N N . GLU A 1 174 ? 19.243 22.174 53.269 1.00 6.81 174 GLU A N 1
ATOM 1527 C CA . GLU A 1 174 ? 18.487 23.300 52.744 1.00 8.21 174 GLU A CA 1
ATOM 1528 C C . GLU A 1 174 ? 19.406 24.274 52.041 1.00 7.81 174 GLU A C 1
ATOM 1529 O O . GLU A 1 174 ? 19.106 24.809 50.971 1.00 8.10 174 GLU A O 1
ATOM 1535 N N . GLU A 1 175 ? 20.513 24.591 52.678 1.00 7.56 175 GLU A N 1
ATOM 1536 C CA . GLU A 1 175 ? 21.517 25.491 52.070 1.00 7.75 175 GLU A CA 1
ATOM 1537 C C . GLU A 1 175 ? 22.065 24.952 50.793 1.00 7.47 175 GLU A C 1
ATOM 1538 O O . GLU A 1 175 ? 22.220 25.692 49.811 1.00 8.11 175 GLU A O 1
ATOM 1544 N N . ILE A 1 176 ? 22.392 23.666 50.716 1.00 7.24 176 ILE A N 1
ATOM 1545 C CA . ILE A 1 176 ? 22.919 23.103 49.494 1.00 6.01 176 ILE A CA 1
ATOM 1546 C C . ILE A 1 176 ? 21.829 23.169 48.410 1.00 6.30 176 ILE A C 1
ATOM 1547 O O . ILE A 1 176 ? 22.134 23.483 47.259 1.00 6.51 176 ILE A O 1
ATOM 1552 N N . SER A 1 177 ? 20.610 22.827 48.756 1.00 6.19 177 SER A N 1
ATOM 1553 C CA . SER A 1 177 ? 19.534 22.906 47.768 1.00 6.51 177 SER A CA 1
ATOM 1554 C C . SER A 1 177 ? 19.398 24.340 47.206 1.00 6.33 177 SER A C 1
ATOM 1555 O O . SER A 1 177 ? 19.325 24.579 46.003 1.00 7.13 177 SER A O 1
ATOM 1558 N N . ASN A 1 178 ? 19.428 25.310 48.117 1.00 7.23 178 ASN A N 1
ATOM 1559 C CA . ASN A 1 178 ? 19.325 26.681 47.675 1.00 8.38 178 ASN A CA 1
ATOM 1560 C C . ASN A 1 178 ? 20.505 27.077 46.808 1.00 8.09 178 ASN A C 1
ATOM 1561 O O . ASN A 1 178 ? 20.371 27.845 45.826 1.00 8.52 178 ASN A O 1
ATOM 1566 N N . SER A 1 179 ? 21.694 26.536 47.122 1.00 7.35 179 SER A N 1
ATOM 1567 C CA . SER A 1 179 ? 22.909 26.789 46.344 1.00 7.48 179 SER A CA 1
ATOM 1568 C C . SER A 1 179 ? 22.785 26.341 44.898 1.00 7.48 179 SER A C 1
ATOM 1569 O O . SER A 1 179 ? 23.457 26.897 44.003 1.00 8.16 179 SER A O 1
ATOM 1572 N N . LEU A 1 180 ? 21.961 25.333 44.644 1.00 6.74 180 LEU A N 1
ATOM 1573 C CA . LEU A 1 180 ? 21.735 24.761 43.319 1.00 7.52 180 LEU A CA 1
ATOM 1574 C C . LEU A 1 180 ? 20.605 25.388 42.559 1.00 7.56 180 LEU A C 1
ATOM 1575 O O . LEU A 1 180 ? 20.325 24.965 41.436 1.00 8.43 180 LEU A O 1
ATOM 1580 N N . LYS A 1 181 ? 19.959 26.427 43.113 1.00 8.03 181 LYS A N 1
ATOM 1581 C CA . LYS A 1 181 ? 18.723 26.915 42.506 1.00 9.55 181 LYS A CA 1
ATOM 1582 C C . LYS A 1 181 ? 18.945 27.357 41.066 1.00 8.48 181 LYS A C 1
ATOM 1583 O O . LYS A 1 181 ? 18.015 27.150 40.241 1.00 8.77 181 LYS A O 1
ATOM 1589 N N . MET A 1 182 ? 20.087 27.938 40.689 1.00 8.21 182 MET A N 1
ATOM 1590 C CA . MET A 1 182 ? 20.236 28.437 39.338 1.00 9.41 182 MET A CA 1
ATOM 1591 C C . MET A 1 182 ? 20.118 27.358 38.304 1.00 8.63 182 MET A C 1
ATOM 1592 O O . MET A 1 182 ? 19.869 27.637 37.143 1.00 10.67 182 MET A O 1
ATOM 1597 N N . TYR A 1 183 ? 20.346 26.103 38.653 1.00 7.92 183 TYR A N 1
ATOM 1598 C CA . TYR A 1 183 ? 20.312 24.956 37.742 1.00 8.57 183 TYR A CA 1
ATOM 1599 C C . TYR A 1 183 ? 18.942 24.366 37.603 1.00 8.38 183 TYR A C 1
ATOM 1600 O O . TYR A 1 183 ? 18.742 23.407 36.858 1.00 9.36 183 TYR A O 1
ATOM 1609 N N . THR A 1 184 ? 17.952 24.905 38.301 1.00 9.15 184 THR A N 1
ATOM 1610 C CA . THR A 1 184 ? 16.606 24.343 38.354 1.00 9.32 184 THR A CA 1
ATOM 1611 C C . THR A 1 184 ? 15.591 25.174 37.593 1.00 10.41 184 THR A C 1
ATOM 1612 O O . THR A 1 184 ? 14.463 24.748 37.446 1.00 11.30 184 THR A O 1
ATOM 1616 N N . THR A 1 185 ? 15.974 26.348 37.117 1.00 11.13 185 THR A N 1
ATOM 1617 C CA . THR A 1 185 ? 15.042 27.252 36.555 1.00 13.36 185 THR A CA 1
ATOM 1618 C C . THR A 1 185 ? 14.681 26.952 35.079 1.00 12.89 185 THR A C 1
ATOM 1619 O O . THR A 1 185 ? 13.593 27.238 34.626 1.00 15.09 185 THR A O 1
ATOM 1623 N N . SER A 1 186 ? 15.605 26.414 34.309 1.00 12.22 186 SER A N 1
ATOM 1624 C CA . SER A 1 186 ? 15.334 26.182 32.914 1.00 13.97 186 SER A CA 1
ATOM 1625 C C . SER A 1 186 ? 14.335 25.059 32.659 1.00 12.98 186 SER A C 1
ATOM 1626 O O . SER A 1 186 ? 13.621 25.080 31.680 1.00 14.16 186 SER A O 1
ATOM 1629 N N . ARG A 1 187 ? 14.324 24.039 33.530 1.00 12.11 187 ARG A N 1
ATOM 1630 C CA . ARG A 1 187 ? 13.432 22.903 33.389 1.00 11.03 187 ARG A CA 1
ATOM 1631 C C . ARG A 1 187 ? 13.509 22.245 32.017 1.00 10.57 187 ARG A C 1
ATOM 1632 O O . ARG A 1 187 ? 12.497 21.784 31.442 1.00 10.80 187 ARG A O 1
ATOM 1640 N N . LYS A 1 188 ? 14.715 22.070 31.526 1.00 11.80 188 LYS A N 1
ATOM 1641 C CA . LYS A 1 188 ? 14.885 21.414 30.258 1.00 12.19 188 LYS A CA 1
ATOM 1642 C C . LYS A 1 188 ? 14.592 19.883 30.313 1.00 11.54 188 LYS A C 1
ATOM 1643 O O . LYS A 1 188 ? 14.209 19.267 29.309 1.00 13.20 188 LYS A O 1
ATOM 1649 N N . ASP A 1 189 ? 14.764 19.252 31.453 1.00 8.51 189 ASP A N 1
ATOM 1650 C CA . ASP A 1 189 ? 14.427 17.875 31.660 1.00 7.14 189 ASP A CA 1
ATOM 1651 C C . ASP A 1 189 ? 13.793 17.791 33.049 1.00 6.23 189 ASP A C 1
ATOM 1652 O O . ASP A 1 189 ? 13.930 18.707 33.847 1.00 7.02 189 ASP A O 1
ATOM 1657 N N . ASP A 1 190 ? 13.139 16.658 33.363 1.00 6.04 190 ASP A N 1
ATOM 1658 C CA . ASP A 1 190 ? 12.864 16.310 34.736 1.00 5.28 190 ASP A CA 1
ATOM 1659 C C . ASP A 1 190 ? 14.148 16.381 35.547 1.00 5.11 190 ASP A C 1
ATOM 1660 O O . ASP A 1 190 ? 15.218 15.957 35.063 1.00 5.44 190 ASP A O 1
ATOM 1665 N N . LEU A 1 191 ? 14.043 16.903 36.743 1.00 5.32 191 LEU A N 1
ATOM 1666 C CA . LEU A 1 191 ? 15.228 17.113 37.602 1.00 5.63 191 LEU A CA 1
ATOM 1667 C C . LEU A 1 191 ? 14.881 16.598 38.963 1.00 5.61 191 LEU A C 1
ATOM 1668 O O . LEU A 1 191 ? 13.936 17.100 39.610 1.00 6.35 191 LEU A O 1
ATOM 1673 N N . THR A 1 192 ? 15.656 15.612 39.460 1.00 5.05 192 THR A N 1
ATOM 1674 C CA . THR A 1 192 ? 15.500 14.988 40.776 1.00 4.57 192 THR A CA 1
ATOM 1675 C C . THR A 1 192 ? 16.801 14.944 41.454 1.00 5.17 192 THR A C 1
ATOM 16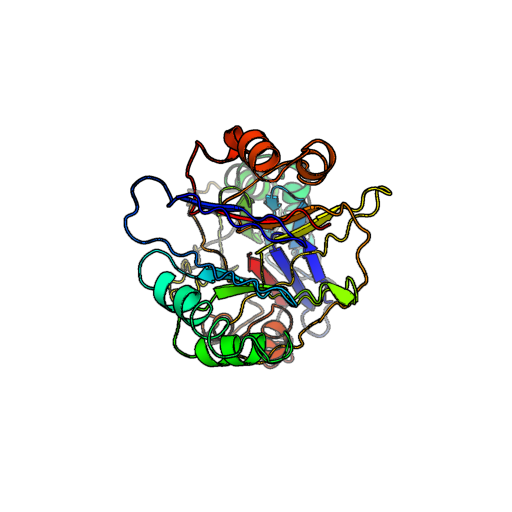76 O O . THR A 1 192 ? 17.805 14.519 40.850 1.00 5.14 192 THR A O 1
ATOM 1680 N N . TYR A 1 193 ? 16.834 15.313 42.737 1.00 4.73 193 TYR A N 1
ATOM 1681 C CA . TYR A 1 193 ? 18.032 15.057 43.529 1.00 5.30 193 TYR A CA 1
ATOM 1682 C C . TYR A 1 193 ? 17.647 14.757 44.950 1.00 5.02 193 TYR A C 1
ATOM 1683 O O . TYR A 1 193 ? 16.626 15.202 45.465 1.00 5.38 193 TYR A O 1
ATOM 1692 N N . ILE A 1 194 ? 18.522 13.988 45.610 1.00 4.37 194 ILE A N 1
ATOM 1693 C CA . ILE A 1 194 ? 18.460 13.704 47.030 1.00 4.28 194 ILE A CA 1
ATOM 1694 C C . ILE A 1 194 ? 19.748 14.206 47.631 1.00 3.59 194 ILE A C 1
ATOM 1695 O O . ILE A 1 194 ? 20.821 13.828 47.186 1.00 4.68 194 ILE A O 1
ATOM 1700 N N . LEU A 1 195 ? 19.656 15.054 48.644 1.00 4.31 195 LEU A N 1
ATOM 1701 C CA . LEU A 1 195 ? 20.760 15.541 49.424 1.00 4.26 195 LEU A CA 1
ATOM 1702 C C . LEU A 1 195 ? 20.761 14.878 50.794 1.00 4.61 195 LEU A C 1
ATOM 1703 O O . LEU A 1 195 ? 19.681 14.742 51.417 1.00 4.93 195 LEU A O 1
ATOM 1708 N N . GLY A 1 196 ? 21.931 14.598 51.346 1.00 4.25 196 GLY A N 1
ATOM 1709 C CA . GLY A 1 196 ? 22.056 14.159 52.704 1.00 4.46 196 GLY A CA 1
ATOM 1710 C C . GLY A 1 196 ? 23.260 14.803 53.379 1.00 4.10 196 GLY A C 1
ATOM 1711 O O . GLY A 1 196 ? 24.281 15.053 52.787 1.00 4.97 196 GLY A O 1
ATOM 1712 N N . GLN A 1 197 ? 23.074 15.059 54.666 1.00 4.55 197 GLN A N 1
ATOM 1713 C CA A GLN A 1 197 ? 24.130 15.521 55.568 0.80 4.51 197 GLN A CA 1
ATOM 1714 C CA B GLN A 1 197 ? 24.140 15.504 55.566 0.20 4.66 197 GLN A CA 1
ATOM 1715 C C . GLN A 1 197 ? 24.171 14.512 56.710 1.00 4.70 197 GLN A C 1
ATOM 1716 O O . GLN A 1 197 ? 23.172 14.332 57.407 1.00 5.87 197 GLN A O 1
ATOM 1727 N N . LEU A 1 198 ? 25.343 13.888 56.897 1.00 4.74 198 LEU A N 1
ATOM 1728 C CA . LEU A 1 198 ? 25.499 12.748 57.838 1.00 4.83 198 LEU A CA 1
ATOM 1729 C C . LEU A 1 198 ? 26.211 13.192 59.084 1.00 5.43 198 LEU A C 1
ATOM 1730 O O . LEU A 1 198 ? 27.303 13.827 59.023 1.00 6.43 198 LEU A O 1
ATOM 1735 N N . SER A 1 199 ? 25.685 12.833 60.235 1.00 5.47 199 SER A N 1
ATOM 1736 C CA A SER A 1 199 ? 26.266 13.112 61.542 0.70 5.81 199 SER A CA 1
ATOM 1737 C CA B SER A 1 199 ? 26.346 13.166 61.485 0.30 6.42 199 SER A CA 1
ATOM 1738 C C . SER A 1 199 ? 27.343 12.052 61.895 1.00 6.09 199 SER A C 1
ATOM 1739 O O . SER A 1 199 ? 27.938 12.258 62.984 1.00 7.46 199 SER A O 1
ATOM 1746 N N . MET B 1 1 ? 41.307 -4.351 12.984 1.00 13.47 1 MET B N 1
ATOM 1747 C CA A MET B 1 1 ? 41.689 -3.333 13.981 0.80 13.77 1 MET B CA 1
ATOM 1748 C CA B MET B 1 1 ? 41.664 -3.339 14.022 0.20 12.86 1 MET B CA 1
ATOM 1749 C C . MET B 1 1 ? 40.371 -3.007 14.758 1.00 10.31 1 MET B C 1
ATOM 1750 O O . MET B 1 1 ? 39.327 -2.811 14.133 1.00 9.31 1 MET B O 1
ATOM 1759 N N . ILE B 1 2 ? 40.411 -2.931 16.070 1.00 11.22 2 ILE B N 1
ATOM 1760 C CA . ILE B 1 2 ? 39.340 -2.415 16.926 1.00 9.93 2 ILE B CA 1
ATOM 1761 C C . ILE B 1 2 ? 39.877 -1.295 17.793 1.00 9.91 2 ILE B C 1
ATOM 1762 O O . ILE B 1 2 ? 40.968 -1.392 18.392 1.00 12.94 2 ILE B O 1
ATOM 1767 N N . GLN B 1 3 ? 39.154 -0.190 17.880 1.00 8.46 3 GLN B N 1
ATOM 1768 C CA A GLN B 1 3 ? 39.479 0.860 18.793 0.50 8.51 3 GLN B CA 1
ATOM 1769 C CA B GLN B 1 3 ? 39.461 0.903 18.775 0.50 8.63 3 GLN B CA 1
ATOM 1770 C C . GLN B 1 3 ? 38.230 1.192 19.603 1.00 7.38 3 GLN B C 1
ATOM 1771 O O . GLN B 1 3 ? 37.149 1.371 19.050 1.00 9.09 3 GLN B O 1
ATOM 1782 N N . VAL B 1 4 ? 38.376 1.292 20.913 1.00 7.28 4 VAL B N 1
ATOM 1783 C CA . VAL B 1 4 ? 37.289 1.658 21.813 1.00 6.98 4 VAL B CA 1
ATOM 1784 C C . VAL B 1 4 ? 37.557 2.987 22.472 1.00 7.03 4 VAL B C 1
ATOM 1785 O O . VAL B 1 4 ? 38.728 3.378 22.676 1.00 8.26 4 VAL B O 1
ATOM 1789 N N . GLU B 1 5 ? 36.508 3.720 22.823 1.00 6.65 5 GLU B N 1
ATOM 1790 C CA . GLU B 1 5 ? 36.592 4.958 23.573 1.00 6.68 5 GLU B CA 1
ATOM 1791 C C . GLU B 1 5 ? 35.333 5.135 24.366 1.00 6.43 5 GLU B C 1
ATOM 1792 O O . GLU B 1 5 ? 34.281 4.585 24.044 1.00 7.40 5 GLU B O 1
ATOM 1798 N N . GLU B 1 6 ? 35.428 5.891 25.438 1.00 7.75 6 GLU B N 1
ATOM 1799 C CA . GLU B 1 6 ? 34.251 6.214 26.255 1.00 8.92 6 GLU B CA 1
ATOM 1800 C C . GLU B 1 6 ? 34.466 7.484 27.006 1.00 7.56 6 GLU B C 1
ATOM 1801 O O . GLU B 1 6 ? 35.569 7.793 27.496 1.00 9.23 6 GLU B O 1
ATOM 1807 N N . ASN B 1 7 ? 33.370 8.207 27.187 1.00 7.10 7 ASN B N 1
ATOM 1808 C CA . ASN B 1 7 ? 33.314 9.361 28.133 1.00 7.05 7 ASN B CA 1
ATOM 1809 C C . ASN B 1 7 ? 31.960 9.283 28.829 1.00 6.46 7 ASN B C 1
ATOM 1810 O O . ASN B 1 7 ? 31.274 8.270 28.794 1.00 7.64 7 ASN B O 1
ATOM 1815 N N . GLU B 1 8 ? 31.585 10.354 29.503 1.00 6.17 8 GLU B N 1
ATOM 1816 C CA . GLU B 1 8 ? 30.329 10.330 30.240 1.00 6.60 8 GLU B CA 1
ATOM 1817 C C . GLU B 1 8 ? 29.100 10.226 29.324 1.00 5.94 8 GLU B C 1
ATOM 1818 O O . GLU B 1 8 ? 28.013 9.909 29.808 1.00 7.83 8 GLU B O 1
ATOM 1824 N N . HIS B 1 9 ? 29.261 10.590 28.064 1.00 5.47 9 HIS B N 1
ATOM 1825 C CA . HIS B 1 9 ? 28.133 10.783 27.143 1.00 5.54 9 HIS B CA 1
ATOM 1826 C C . HIS B 1 9 ? 27.999 9.717 26.066 1.00 5.34 9 HIS B C 1
ATOM 1827 O O . HIS B 1 9 ? 26.935 9.632 25.453 1.00 5.13 9 HIS B O 1
ATOM 1834 N N . ILE B 1 10 ? 29.055 8.996 25.756 1.00 6.05 10 ILE B N 1
ATOM 1835 C CA . ILE B 1 10 ? 29.046 8.042 24.664 1.00 5.69 10 ILE B CA 1
ATOM 1836 C C . ILE B 1 10 ? 30.077 6.988 24.926 1.00 5.61 10 ILE B C 1
ATOM 1837 O O . ILE B 1 10 ? 31.129 7.250 25.525 1.00 7.69 10 ILE B O 1
ATOM 1842 N N . GLN B 1 11 ? 29.808 5.777 24.428 1.00 5.52 11 GLN B N 1
ATOM 1843 C CA . GLN B 1 11 ? 30.795 4.694 24.288 1.00 5.08 11 GLN B CA 1
ATOM 1844 C C . GLN B 1 11 ? 30.851 4.313 22.838 1.00 5.30 11 GLN B C 1
ATOM 1845 O O . GLN B 1 11 ? 29.795 4.167 22.221 1.00 5.64 11 GLN B O 1
ATOM 1851 N N . THR B 1 12 ? 32.036 4.147 22.300 1.00 4.95 12 THR B N 1
ATOM 1852 C CA . THR B 1 12 ? 32.190 3.855 20.895 1.00 4.90 12 THR B CA 1
ATOM 1853 C C . THR B 1 12 ? 33.112 2.682 20.665 1.00 5.98 12 THR B C 1
ATOM 1854 O O . THR B 1 12 ? 33.990 2.347 21.500 1.00 6.15 12 THR B O 1
ATOM 1858 N N . LEU B 1 13 ? 32.971 2.079 19.503 1.00 5.57 13 LEU B N 1
ATOM 1859 C CA . LEU B 1 13 ? 33.811 0.999 18.994 1.00 5.66 13 LEU B CA 1
ATOM 1860 C C . LEU B 1 13 ? 33.954 1.190 17.525 1.00 6.27 13 LEU B C 1
ATOM 1861 O O . LEU B 1 13 ? 32.948 1.281 16.822 1.00 6.77 13 LEU B O 1
ATOM 1866 N N . VAL B 1 14 ? 35.193 1.235 17.034 1.00 6.12 14 VAL B N 1
ATOM 1867 C CA . VAL B 1 14 ? 35.489 1.293 15.602 1.00 6.46 14 VAL B CA 1
ATOM 1868 C C . VAL B 1 14 ? 36.120 -0.043 15.216 1.00 6.24 14 VAL B C 1
ATOM 1869 O O . VAL B 1 14 ? 37.068 -0.503 15.893 1.00 7.64 14 VAL B O 1
ATOM 1873 N N . TYR B 1 15 ? 35.626 -0.647 14.149 1.00 6.31 15 TYR B N 1
ATOM 1874 C CA . TYR B 1 15 ? 36.149 -1.848 13.576 1.00 6.87 15 TYR B CA 1
ATOM 1875 C C . TYR B 1 15 ? 36.548 -1.559 12.156 1.00 7.18 15 TYR B C 1
ATOM 1876 O O . TYR B 1 15 ? 35.783 -0.927 11.385 1.00 8.05 15 TYR B O 1
ATOM 1885 N N . GLN B 1 16 ? 37.766 -2.007 11.766 1.00 7.27 16 GLN B N 1
ATOM 1886 C CA . GLN B 1 16 ? 38.114 -1.906 10.377 1.00 7.83 16 GLN B CA 1
ATOM 1887 C C . GLN B 1 16 ? 38.979 -3.108 9.989 1.00 8.46 16 GLN B C 1
ATOM 1888 O O . GLN B 1 16 ? 39.933 -3.432 10.713 1.00 11.37 16 GLN B O 1
ATOM 1894 N N . LEU B 1 17 ? 38.719 -3.672 8.842 1.00 8.41 17 LEU B N 1
ATOM 1895 C CA . LEU B 1 17 ? 39.566 -4.697 8.302 1.00 9.67 17 LEU B CA 1
ATOM 1896 C C . LEU B 1 17 ? 39.585 -4.611 6.813 1.00 7.35 17 LEU B C 1
ATOM 1897 O O . LEU B 1 17 ? 38.628 -4.296 6.170 1.00 8.76 17 LEU B O 1
ATOM 1902 N N . ASN B 1 18 ? 40.759 -4.845 6.237 1.00 7.91 18 ASN B N 1
ATOM 1903 C CA . ASN B 1 18 ? 40.922 -4.749 4.796 1.00 7.09 18 ASN B CA 1
ATOM 1904 C C . ASN B 1 18 ? 40.256 -5.979 4.107 1.00 7.79 18 ASN B C 1
ATOM 1905 O O . ASN B 1 18 ? 40.175 -7.081 4.675 1.00 9.07 18 ASN B O 1
ATOM 1910 N N . LYS B 1 19 ? 39.925 -5.786 2.845 1.00 7.65 19 LYS B N 1
ATOM 1911 C CA . LYS B 1 19 ? 39.651 -6.923 1.982 1.00 9.56 19 LYS B CA 1
ATOM 1912 C C . LYS B 1 19 ? 40.768 -7.931 2.079 1.00 9.65 19 LYS B C 1
ATOM 1913 O O . LYS B 1 19 ? 41.953 -7.567 2.155 1.00 9.41 19 LYS B O 1
ATOM 1919 N N . GLU B 1 20 ? 40.397 -9.182 1.992 1.00 11.34 20 GLU B N 1
ATOM 1920 C CA . GLU B 1 20 ? 41.416 -10.224 2.054 1.00 13.57 20 GLU B CA 1
ATOM 1921 C C . GLU B 1 20 ? 42.499 -10.052 1.004 1.00 11.54 20 GLU B C 1
ATOM 1922 O O . GLU B 1 20 ? 42.196 -9.772 -0.158 1.00 13.30 20 GLU B O 1
ATOM 1928 N N . GLY B 1 21 ? 43.765 -10.107 1.402 1.00 12.90 21 GLY B N 1
ATOM 1929 C CA . GLY B 1 21 ? 44.910 -10.005 0.508 1.00 12.54 21 GLY B CA 1
ATOM 1930 C C . GLY B 1 21 ? 45.259 -8.645 0.032 1.00 13.58 21 GLY B C 1
ATOM 1931 O O . GLY B 1 21 ? 46.173 -8.505 -0.799 1.00 15.59 21 GLY B O 1
ATOM 1932 N N . LYS B 1 22 ? 44.617 -7.626 0.598 1.00 11.83 22 LYS B N 1
ATOM 1933 C CA . LYS B 1 22 ? 44.919 -6.281 0.205 1.00 12.21 22 LYS B CA 1
ATOM 1934 C C . LYS B 1 22 ? 45.673 -5.493 1.273 1.00 11.51 22 LYS B C 1
ATOM 1935 O O . LYS B 1 22 ? 45.203 -5.409 2.417 1.00 12.93 22 LYS B O 1
ATOM 1941 N N . SER B 1 23 ? 46.802 -4.896 0.892 1.00 10.95 23 SER B N 1
ATOM 1942 C CA . SER B 1 23 ? 47.605 -4.113 1.788 1.00 12.45 23 SER B CA 1
ATOM 1943 C C . SER B 1 23 ? 47.008 -2.738 2.189 1.00 11.68 23 SER B C 1
ATOM 1944 O O . SER B 1 23 ? 47.105 -2.353 3.316 1.00 13.38 23 SER B O 1
ATOM 1947 N N . ILE B 1 24 ? 46.476 -2.034 1.169 1.00 11.59 24 ILE B N 1
ATOM 1948 C CA . ILE B 1 24 ? 46.061 -0.652 1.308 1.00 11.45 24 ILE B CA 1
ATOM 1949 C C . ILE B 1 24 ? 44.533 -0.577 1.455 1.00 10.01 24 ILE B C 1
ATOM 1950 O O . ILE B 1 24 ? 43.814 -1.014 0.593 1.00 12.51 24 ILE B O 1
ATOM 1955 N N . CYS B 1 25 ? 44.041 -0.106 2.590 1.00 8.59 25 CYS B N 1
ATOM 1956 C CA . CYS B 1 25 ? 42.565 0.037 2.823 1.00 7.38 25 CYS B CA 1
ATOM 1957 C C . CYS B 1 25 ? 42.099 1.232 2.021 1.00 6.44 25 CYS B C 1
ATOM 1958 O O . CYS B 1 25 ? 42.663 2.310 2.087 1.00 9.76 25 CYS B O 1
ATOM 1961 N N . GLY B 1 26 ? 40.968 1.057 1.370 1.00 6.12 26 GLY B N 1
ATOM 1962 C CA . GLY B 1 26 ? 40.312 2.169 0.703 1.00 5.60 26 GLY B CA 1
ATOM 1963 C C . GLY B 1 26 ? 39.328 2.900 1.505 1.00 5.52 26 GLY B C 1
ATOM 1964 O O . GLY B 1 26 ? 38.853 3.985 1.104 1.00 6.47 26 GLY B O 1
ATOM 1965 N N . ASP B 1 27 ? 38.956 2.388 2.690 1.00 5.42 27 ASP B N 1
ATOM 1966 C CA . ASP B 1 27 ? 38.068 3.068 3.617 1.00 4.95 27 ASP B CA 1
ATOM 1967 C C . ASP B 1 27 ? 38.894 3.903 4.578 1.00 5.51 27 ASP B C 1
ATOM 1968 O O . ASP B 1 27 ? 40.006 3.543 4.922 1.00 8.42 27 ASP B O 1
ATOM 1973 N N . SER B 1 28 ? 38.327 4.996 5.067 1.00 5.04 28 SER B N 1
ATOM 1974 C CA A SER B 1 28 ? 38.918 5.755 6.155 0.70 5.15 28 SER B CA 1
ATOM 1975 C CA B SER B 1 28 ? 38.889 5.839 6.128 0.30 5.16 28 SER B CA 1
ATOM 1976 C C . SER B 1 28 ? 37.837 6.142 7.141 1.00 5.25 28 SER B C 1
ATOM 1977 O O . SER B 1 28 ? 36.627 6.131 6.844 1.00 6.76 28 SER B O 1
ATOM 1982 N N . PHE B 1 29 ? 38.283 6.502 8.344 1.00 5.70 29 PHE B N 1
ATOM 1983 C CA . PHE B 1 29 ? 37.405 7.064 9.369 1.00 6.42 29 PHE B CA 1
ATOM 1984 C C . PHE B 1 29 ? 38.126 8.117 10.134 1.00 5.67 29 PHE B C 1
ATOM 1985 O O . PHE B 1 29 ? 39.353 8.129 10.216 1.00 6.13 29 PHE B O 1
ATOM 1993 N N . PHE B 1 30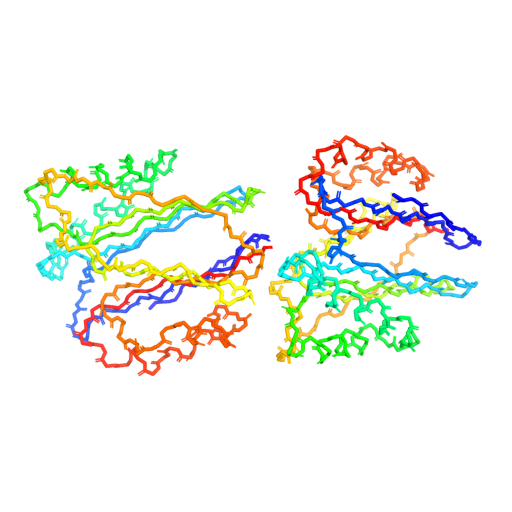 ? 37.363 8.993 10.768 1.00 6.50 30 PHE B N 1
ATOM 1994 C CA . PHE B 1 30 ? 37.852 9.914 11.779 1.00 6.01 30 PHE B CA 1
ATOM 1995 C C . PHE B 1 30 ? 36.830 9.992 12.874 1.00 5.77 30 PHE B C 1
ATOM 1996 O O . PHE B 1 30 ? 35.651 10.127 12.600 1.00 8.27 30 PHE B O 1
ATOM 2004 N N . MET B 1 31 ? 37.264 10.026 14.126 1.00 5.98 31 MET B N 1
ATOM 2005 C CA . MET B 1 31 ? 36.371 10.252 15.215 1.00 7.55 31 MET B CA 1
ATOM 2006 C C . MET B 1 31 ? 37.088 10.948 16.343 1.00 8.08 31 MET B C 1
ATOM 2007 O O . MET B 1 31 ? 38.229 10.599 16.691 1.00 9.31 31 MET B O 1
ATOM 2012 N N . LYS B 1 32 ? 36.439 11.911 16.961 1.00 7.75 32 LYS B N 1
ATOM 2013 C CA . LYS B 1 32 ? 36.946 12.588 18.152 1.00 9.53 32 LYS B CA 1
ATOM 2014 C C . LYS B 1 32 ? 35.773 13.000 18.990 1.00 8.10 32 LYS B C 1
ATOM 2015 O O . LYS B 1 32 ? 34.817 13.527 18.526 1.00 7.62 32 LYS B O 1
ATOM 2021 N N . ALA B 1 33 ? 35.873 12.738 20.265 1.00 12.35 33 ALA B N 1
ATOM 2022 C CA . ALA B 1 33 ? 34.866 13.088 21.279 1.00 13.48 33 ALA B CA 1
ATOM 2023 C C . ALA B 1 33 ? 35.554 13.910 22.373 1.00 12.90 33 ALA B C 1
ATOM 2024 O O . ALA B 1 33 ? 36.696 13.663 22.727 1.00 14.33 33 ALA B O 1
ATOM 2026 N N . ASP B 1 34 ? 34.915 14.931 22.856 1.00 10.89 34 ASP B N 1
ATOM 2027 C CA . ASP B 1 34 ? 35.306 15.569 24.093 1.00 11.02 34 ASP B CA 1
ATOM 2028 C C . ASP B 1 34 ? 34.053 15.590 24.964 1.00 8.36 34 ASP B C 1
ATOM 2029 O O . ASP B 1 34 ? 33.063 14.916 24.691 1.00 8.72 34 ASP B O 1
ATOM 2034 N N . ASP B 1 35 ? 34.070 16.399 26.039 1.00 8.53 35 ASP B N 1
ATOM 2035 C CA . ASP B 1 35 ? 32.960 16.325 26.973 1.00 8.02 35 ASP B CA 1
ATOM 2036 C C . ASP B 1 35 ? 31.709 16.974 26.398 1.00 7.37 35 ASP B C 1
ATOM 2037 O O . ASP B 1 35 ? 30.644 16.771 26.962 1.00 9.13 35 ASP B O 1
ATOM 2042 N N . LYS B 1 36 ? 31.847 17.803 25.351 1.00 8.49 36 LYS B N 1
ATOM 2043 C CA . LYS B 1 36 ? 30.809 18.552 24.744 1.00 9.18 36 LYS B CA 1
ATOM 2044 C C . LYS B 1 36 ? 30.201 17.921 23.502 1.00 7.48 36 LYS B C 1
ATOM 2045 O O . LYS B 1 36 ? 28.987 18.028 23.262 1.00 7.54 36 LYS B O 1
ATOM 2051 N N . GLU B 1 37 ? 31.020 17.306 22.674 1.00 7.90 37 GLU B N 1
ATOM 2052 C CA . GLU B 1 37 ? 30.594 16.915 21.344 1.00 8.57 37 GLU B CA 1
ATOM 2053 C C . GLU B 1 37 ? 31.399 15.781 20.758 1.00 8.45 37 GLU B C 1
ATOM 2054 O O . GLU B 1 37 ? 32.512 15.487 21.200 1.00 10.18 37 GLU B O 1
ATOM 2060 N N . LEU B 1 38 ? 30.835 15.193 19.727 1.00 8.48 38 LEU B N 1
ATOM 2061 C CA . LEU B 1 38 ? 31.450 14.129 18.902 1.00 8.71 38 LEU B CA 1
ATOM 2062 C C . LEU B 1 38 ? 31.504 14.664 17.469 1.00 6.21 38 LEU B C 1
ATOM 2063 O O . LEU B 1 38 ? 30.489 15.218 16.994 1.00 6.96 38 LEU B O 1
ATOM 2068 N N . ILE B 1 39 ? 32.573 14.367 16.749 1.00 5.75 39 ILE B N 1
ATOM 2069 C CA . ILE B 1 39 ? 32.563 14.382 15.287 1.00 6.08 39 ILE B CA 1
ATOM 2070 C C . ILE B 1 39 ? 33.012 13.011 14.840 1.00 6.13 39 ILE B C 1
ATOM 2071 O O . ILE B 1 39 ? 33.964 12.432 15.397 1.00 6.47 39 ILE B O 1
ATOM 2076 N N . CYS B 1 40 ? 32.368 12.478 13.807 1.00 5.50 40 CYS B N 1
ATOM 2077 C CA A CYS B 1 40 ? 32.854 11.289 13.192 0.50 7.52 40 CYS B CA 1
ATOM 2078 C CA B CYS B 1 40 ? 32.762 11.216 13.231 0.50 6.51 40 CYS B CA 1
ATOM 2079 C C . CYS B 1 40 ? 32.479 11.249 11.746 1.00 6.79 40 CYS B C 1
ATOM 2080 O O . CYS B 1 40 ? 31.544 11.881 11.270 1.00 9.33 40 CYS B O 1
ATOM 2085 N N . ALA B 1 41 ? 33.296 10.591 10.979 1.00 5.55 41 ALA B N 1
ATOM 2086 C CA . ALA B 1 41 ? 33.125 10.464 9.563 1.00 5.16 41 ALA B CA 1
ATOM 2087 C C . ALA B 1 41 ? 33.673 9.107 9.101 1.00 5.01 41 ALA B C 1
ATOM 2088 O O . ALA B 1 41 ? 34.676 8.623 9.629 1.00 5.95 41 ALA B O 1
ATOM 2090 N N . VAL B 1 42 ? 33.032 8.534 8.115 1.00 4.22 42 VAL B N 1
ATOM 2091 C CA . VAL B 1 42 ? 33.417 7.302 7.479 1.00 4.41 42 VAL B CA 1
ATOM 2092 C C . VAL B 1 42 ? 33.337 7.496 5.989 1.00 4.56 42 VAL B C 1
ATOM 2093 O O . VAL B 1 42 ? 32.339 8.045 5.488 1.00 5.00 42 VAL B O 1
ATOM 2097 N N . ALA B 1 43 ? 34.345 7.076 5.236 1.00 4.63 43 ALA B N 1
ATO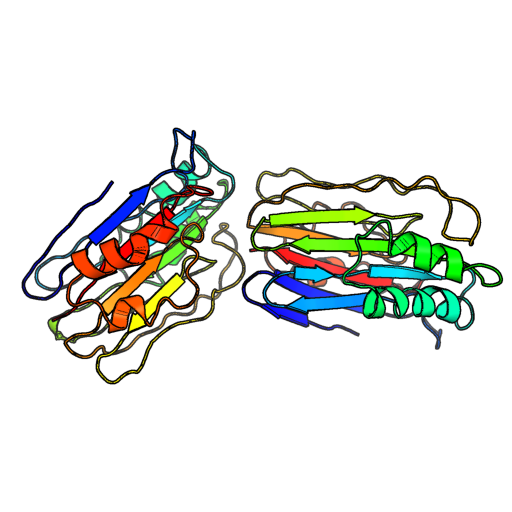M 2098 C CA . ALA B 1 43 ? 34.407 7.254 3.815 1.00 4.68 43 ALA B CA 1
ATOM 2099 C C . ALA B 1 43 ? 34.973 5.996 3.141 1.00 4.97 43 ALA B C 1
ATOM 2100 O O . ALA B 1 43 ? 35.809 5.307 3.685 1.00 6.31 43 ALA B O 1
ATOM 2102 N N . ASP B 1 44 ? 34.529 5.767 1.909 1.00 4.47 44 ASP B N 1
ATOM 2103 C CA . ASP B 1 44 ? 34.936 4.620 1.098 1.00 4.86 44 ASP B CA 1
ATOM 2104 C C . ASP B 1 44 ? 35.362 5.194 -0.250 1.00 4.66 44 ASP B C 1
ATOM 2105 O O . ASP B 1 44 ? 34.568 5.713 -1.041 1.00 5.27 44 ASP B O 1
ATOM 2110 N N . GLY B 1 45 ? 36.658 5.202 -0.518 1.00 5.40 45 GLY B N 1
ATOM 2111 C CA . GLY B 1 45 ? 37.180 5.767 -1.751 1.00 5.58 45 GLY B CA 1
ATOM 2112 C C . GLY B 1 45 ? 36.810 4.943 -2.970 1.00 5.91 45 GLY B C 1
ATOM 2113 O O . GLY B 1 45 ? 36.712 3.703 -2.927 1.00 6.52 45 GLY B O 1
ATOM 2114 N N . LEU B 1 46 ? 36.552 5.627 -4.094 1.00 6.46 46 LEU B N 1
ATOM 2115 C CA . LEU B 1 46 ? 36.326 4.978 -5.367 1.00 6.32 46 LEU B CA 1
ATOM 2116 C C . LEU B 1 46 ? 37.663 4.436 -5.884 1.00 6.70 46 LEU B C 1
ATOM 2117 O O . LEU B 1 46 ? 38.708 4.824 -5.441 1.00 8.76 46 LEU B O 1
ATOM 2122 N N A GLY B 1 47 ? 37.536 3.390 -6.746 0.50 7.30 47 GLY B N 1
ATOM 2123 N N B GLY B 1 47 ? 37.565 3.735 -6.984 0.50 6.68 47 GLY B N 1
ATOM 2124 C CA A GLY B 1 47 ? 38.608 2.522 -7.199 0.50 6.71 47 GLY B CA 1
ATOM 2125 C CA B GLY B 1 47 ? 38.691 3.142 -7.524 0.50 8.01 47 GLY B CA 1
ATOM 2126 C C A GLY B 1 47 ? 38.881 1.624 -6.058 0.50 7.28 47 GLY B C 1
ATOM 2127 C C B GLY B 1 47 ? 39.377 2.219 -6.535 0.50 8.09 47 GLY B C 1
ATOM 2128 O O A GLY B 1 47 ? 37.987 1.217 -5.353 0.50 9.25 47 GLY B O 1
ATOM 2129 O O B GLY B 1 47 ? 38.776 1.616 -5.621 0.50 9.95 47 GLY B O 1
ATOM 2130 N N A SER B 1 48 ? 40.134 1.372 -5.794 0.50 8.98 48 SER B N 1
ATOM 2131 N N B SER B 1 48 ? 40.715 2.091 -6.697 0.50 8.27 48 SER B N 1
ATOM 2132 C CA A SER B 1 48 ? 40.542 0.506 -4.630 0.50 8.99 48 SER B CA 1
ATOM 2133 C CA B SER B 1 48 ? 41.456 1.001 -6.011 0.50 8.86 48 SER B CA 1
ATOM 2134 C C A SER B 1 48 ? 41.906 0.883 -4.102 0.50 8.89 48 SER B C 1
ATOM 2135 C C B SER B 1 48 ? 42.801 1.483 -5.577 0.50 8.14 48 SER B C 1
ATOM 2136 O O A SER B 1 48 ? 42.654 1.694 -4.718 0.50 10.18 48 SER B O 1
ATOM 2137 O O B SER B 1 48 ? 43.189 2.559 -5.950 0.50 7.69 48 SER B O 1
ATOM 2142 N N A GLY B 1 49 ? 42.269 0.294 -2.992 0.50 8.95 49 GLY B N 1
ATOM 2143 N N B GLY B 1 49 ? 43.493 0.708 -4.763 0.50 7.53 49 GLY B N 1
ATOM 2144 C CA A GLY B 1 49 ? 43.661 0.330 -2.550 0.50 8.42 49 GLY B CA 1
ATOM 2145 C CA B GLY B 1 49 ? 44.919 1.029 -4.424 0.50 7.32 49 GLY B CA 1
ATOM 2146 C C A GLY B 1 49 ? 44.166 1.772 -2.368 0.50 8.59 49 GLY B C 1
ATOM 2147 C C B GLY B 1 49 ? 45.057 2.334 -3.712 0.50 7.04 49 GLY B C 1
ATOM 2148 O O A GLY B 1 49 ? 43.508 2.639 -1.811 0.50 9.16 49 GLY B O 1
ATOM 2149 O O B GLY B 1 49 ? 44.212 2.796 -2.919 0.50 7.80 49 GLY B O 1
ATOM 2150 N N A SER B 1 50 ? 45.336 2.017 -2.947 0.50 8.61 50 SER B N 1
ATOM 2151 N N B SER B 1 50 ? 46.197 2.952 -3.996 0.50 6.42 50 SER B N 1
ATOM 2152 C CA A SER B 1 50 ? 46.079 3.251 -2.717 0.50 8.21 50 SER B CA 1
ATOM 2153 C CA B SER B 1 50 ? 46.503 4.219 -3.327 0.50 7.56 50 SER B CA 1
ATOM 2154 C C A SER B 1 50 ? 45.348 4.511 -3.199 0.50 7.08 50 SER B C 1
ATOM 2155 C C B SER B 1 50 ? 45.544 5.311 -3.685 0.50 6.14 50 SER B C 1
ATOM 2156 O O A SER B 1 50 ? 45.313 5.481 -2.468 0.50 7.47 50 SER B O 1
ATOM 2157 O O B SER B 1 50 ? 45.363 6.211 -2.900 0.50 8.52 50 SER B O 1
ATOM 2162 N N A LEU B 1 51 ? 44.783 4.539 -4.403 0.50 8.51 51 LEU B N 1
ATOM 2163 N N B LEU B 1 51 ? 45.035 5.271 -4.894 0.50 6.96 51 LEU B N 1
ATOM 2164 C CA A LEU B 1 51 ? 44.195 5.827 -4.877 0.50 10.06 51 LEU B CA 1
ATOM 2165 C CA B LEU B 1 51 ? 43.993 6.241 -5.307 0.50 8.20 51 LEU B CA 1
ATOM 2166 C C A LEU B 1 51 ? 42.856 6.068 -4.283 0.50 10.06 51 LEU B C 1
ATOM 2167 C C B LEU B 1 51 ? 42.661 6.153 -4.497 0.50 8.64 51 LEU B C 1
ATOM 2168 O O A LEU B 1 51 ? 42.451 7.183 -3.977 0.50 9.17 51 LEU B O 1
ATOM 2169 O O B LEU B 1 51 ? 42.102 7.194 -4.208 0.50 6.93 51 LEU B O 1
ATOM 2178 N N . ALA B 1 52 ? 42.206 4.982 -4.042 1.00 9.52 52 ALA B N 1
ATOM 2179 C CA . ALA B 1 52 ? 40.996 4.974 -3.166 1.00 8.57 52 ALA B CA 1
ATOM 2180 C C . ALA B 1 52 ? 41.330 5.560 -1.844 1.00 7.42 52 ALA B C 1
ATOM 2181 O O . ALA B 1 52 ? 40.626 6.421 -1.306 1.00 6.50 52 ALA B O 1
ATOM 2183 N N . ASN B 1 53 ? 42.486 5.139 -1.264 1.00 7.51 53 ASN B N 1
ATOM 2184 C CA . ASN B 1 53 ? 42.926 5.670 -0.003 1.00 6.66 53 ASN B CA 1
ATOM 2185 C C . ASN B 1 53 ? 43.152 7.153 -0.059 1.00 6.94 53 ASN B C 1
ATOM 2186 O O . ASN B 1 53 ? 42.818 7.894 0.866 1.00 7.48 53 ASN B O 1
ATOM 2191 N N . GLU B 1 54 ? 43.764 7.662 -1.127 1.00 7.43 54 GLU B N 1
ATOM 2192 C CA . GLU B 1 54 ? 44.032 9.100 -1.228 1.00 7.89 54 GLU B CA 1
ATOM 2193 C C . GLU B 1 54 ? 42.721 9.871 -1.054 1.00 7.28 54 GLU B C 1
ATOM 2194 O O . GLU B 1 54 ? 42.711 10.917 -0.401 1.00 9.14 54 GLU B O 1
ATOM 2200 N N . SER B 1 55 ? 41.645 9.408 -1.674 1.00 6.99 55 SER B N 1
ATOM 2201 C CA . SER B 1 55 ? 40.348 10.111 -1.563 1.00 6.99 55 SER B CA 1
ATOM 2202 C C . SER B 1 55 ? 39.783 9.957 -0.154 1.00 6.38 55 SER B C 1
ATOM 2203 O O . SER B 1 55 ? 39.395 10.996 0.423 1.00 7.01 55 SER B O 1
ATOM 2206 N N . SER B 1 56 ? 39.667 8.759 0.400 1.00 6.05 56 SER B N 1
ATOM 2207 C CA . SER B 1 56 ? 39.055 8.659 1.709 1.00 6.54 56 SER B CA 1
ATOM 2208 C C . SER B 1 56 ? 39.897 9.274 2.816 1.00 6.66 56 SER B C 1
ATOM 2209 O O . SER B 1 56 ? 39.384 9.833 3.760 1.00 6.48 56 SER B O 1
ATOM 2212 N N . ALA B 1 57 ? 41.224 9.233 2.643 1.00 6.86 57 ALA B N 1
ATOM 2213 C CA . ALA B 1 57 ? 42.120 9.839 3.628 1.00 7.47 57 ALA B CA 1
ATOM 2214 C C . ALA B 1 57 ? 42.010 11.349 3.588 1.00 6.58 57 ALA B C 1
ATOM 2215 O O . ALA B 1 57 ? 42.195 12.014 4.602 1.00 7.67 57 ALA B O 1
ATOM 2217 N N . ALA B 1 58 ? 41.783 11.939 2.415 1.00 8.67 58 ALA B N 1
ATOM 2218 C CA . ALA B 1 58 ? 41.643 13.385 2.333 1.00 8.88 58 ALA B CA 1
ATOM 2219 C C . ALA B 1 58 ? 40.451 13.796 3.134 1.00 8.00 58 ALA B C 1
ATOM 2220 O O . ALA B 1 58 ? 40.452 14.869 3.784 1.00 9.33 58 ALA B O 1
ATOM 2222 N N . ILE B 1 59 ? 39.380 13.004 3.094 1.00 8.11 59 ILE B N 1
ATOM 2223 C CA . ILE B 1 59 ? 38.184 13.250 3.883 1.00 8.56 59 ILE B CA 1
ATOM 2224 C C . ILE B 1 59 ? 38.467 13.171 5.375 1.00 7.82 59 ILE B C 1
ATOM 2225 O O . ILE B 1 59 ? 38.114 14.060 6.140 1.00 7.98 59 ILE B O 1
ATOM 2230 N N . LYS B 1 60 ? 39.145 12.108 5.812 1.00 7.26 60 LYS B N 1
ATOM 2231 C CA A LYS B 1 60 ? 39.558 12.005 7.192 0.50 7.09 60 LYS B CA 1
ATOM 2232 C CA B LYS B 1 60 ? 39.569 12.004 7.190 0.50 7.10 60 LYS B CA 1
ATOM 2233 C C . LYS B 1 60 ? 40.292 13.261 7.655 1.00 6.69 60 LYS B C 1
ATOM 2234 O O . LYS B 1 60 ? 40.059 13.761 8.753 1.00 8.08 60 LYS B O 1
ATOM 2245 N N . ASP B 1 61 ? 41.228 13.739 6.876 1.00 7.60 61 ASP B N 1
ATOM 2246 C CA . ASP B 1 61 ? 42.023 14.892 7.230 1.00 7.37 61 ASP B CA 1
ATOM 2247 C C . ASP B 1 61 ? 41.216 16.165 7.314 1.00 7.07 61 ASP B C 1
ATOM 2248 O O . ASP B 1 61 ? 41.423 16.976 8.241 1.00 8.12 61 ASP B O 1
ATOM 2253 N N . LEU B 1 62 ? 40.317 16.353 6.390 1.00 7.42 62 LEU B N 1
ATOM 2254 C CA . LEU B 1 62 ? 39.493 17.560 6.374 1.00 7.20 62 LEU B CA 1
ATOM 2255 C C . LEU B 1 62 ? 38.487 17.569 7.514 1.00 7.21 62 LEU B C 1
ATOM 2256 O O . LEU B 1 62 ? 38.252 18.639 8.111 1.00 7.61 62 LEU B O 1
ATOM 2261 N N . VAL B 1 63 ? 37.903 16.437 7.809 1.00 6.44 63 VAL B N 1
ATOM 2262 C CA . VAL B 1 63 ? 36.983 16.344 8.962 1.00 7.05 63 VAL B CA 1
ATOM 2263 C C . VAL B 1 63 ? 37.700 16.694 10.235 1.00 7.62 63 VAL B C 1
ATOM 2264 O O . VAL B 1 63 ? 37.190 17.428 11.065 1.00 8.26 63 VAL B O 1
ATOM 2268 N N . GLU B 1 64 ? 38.910 16.193 10.420 1.00 6.94 64 GLU B N 1
ATOM 2269 C CA . GLU B 1 64 ? 39.678 16.555 11.614 1.00 7.39 64 GLU B CA 1
ATOM 2270 C C . GLU B 1 64 ? 39.960 18.031 11.646 1.00 7.71 64 GLU B C 1
ATOM 2271 O O . GLU B 1 64 ? 39.755 18.712 12.656 1.00 9.01 64 GLU B O 1
ATOM 2277 N N . ASN B 1 65 ? 40.472 18.596 10.562 1.00 7.68 65 ASN B N 1
ATOM 2278 C CA . ASN B 1 65 ? 40.923 20.002 10.622 1.00 8.09 65 ASN B CA 1
ATOM 2279 C C . ASN B 1 65 ? 39.766 20.982 10.758 1.00 7.65 65 ASN B C 1
ATOM 2280 O O . ASN B 1 65 ? 39.897 21.987 11.461 1.00 9.09 65 ASN B O 1
ATOM 2285 N N . TYR B 1 66 ? 38.669 20.676 10.128 1.00 7.41 66 TYR B N 1
ATOM 2286 C CA . TYR B 1 66 ? 37.517 21.599 10.008 1.00 7.63 66 TYR B CA 1
ATOM 2287 C C . TYR B 1 66 ? 36.342 21.149 10.849 1.00 7.55 66 TYR B C 1
ATOM 2288 O O . TYR B 1 66 ? 35.217 21.596 10.629 1.00 7.91 66 TYR B O 1
ATOM 2297 N N . ALA B 1 67 ? 36.600 20.336 11.883 1.00 8.23 67 ALA B N 1
ATOM 2298 C CA . ALA B 1 67 ? 35.563 19.749 12.743 1.00 8.83 67 ALA B CA 1
ATOM 2299 C C . ALA B 1 67 ? 34.666 20.788 13.378 1.00 9.05 67 ALA B C 1
ATOM 2300 O O . ALA B 1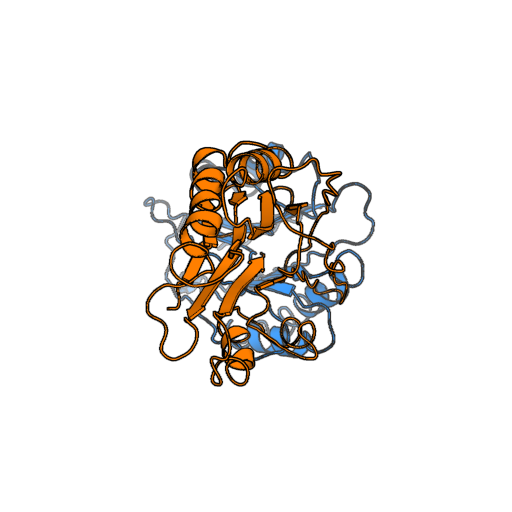 67 ? 33.505 20.494 13.656 1.00 10.45 67 ALA B O 1
ATOM 2302 N N . SER B 1 68 ? 35.153 22.020 13.593 1.00 9.20 68 SER B N 1
ATOM 2303 C CA . SER B 1 68 ? 34.318 23.060 14.199 1.00 10.79 68 SER B CA 1
ATOM 2304 C C . SER B 1 68 ? 33.252 23.599 13.291 1.00 10.12 68 SER B C 1
ATOM 2305 O O . SER B 1 68 ? 32.300 24.252 13.769 1.00 12.78 68 SER B O 1
ATOM 2308 N N . GLU B 1 69 ? 33.335 23.367 11.994 1.00 8.57 69 GLU B N 1
ATOM 2309 C CA . GLU B 1 69 ? 32.350 23.859 11.039 1.00 8.71 69 GLU B CA 1
ATOM 2310 C C . GLU B 1 69 ? 31.127 22.913 11.046 1.00 9.28 69 GLU B C 1
ATOM 2311 O O . GLU B 1 69 ? 31.202 21.784 11.566 1.00 9.83 69 GLU B O 1
ATOM 2317 N N . ASP B 1 70 ? 30.027 23.331 10.485 1.00 10.14 70 ASP B N 1
ATOM 2318 C CA . ASP B 1 70 ? 28.842 22.491 10.428 1.00 10.28 70 ASP B CA 1
ATOM 2319 C C . ASP B 1 70 ? 29.012 21.359 9.410 1.00 9.41 70 ASP B C 1
ATOM 2320 O O . ASP B 1 70 ? 29.861 21.451 8.497 1.00 9.45 70 ASP B O 1
ATOM 2325 N N . VAL B 1 71 ? 28.248 20.273 9.550 1.00 9.95 71 VAL B N 1
ATOM 2326 C CA . VAL B 1 71 ? 28.465 19.090 8.725 1.00 9.67 71 VAL B CA 1
ATOM 2327 C C . VAL B 1 71 ? 28.413 19.360 7.229 1.00 8.43 71 VAL B C 1
ATOM 2328 O O . VAL B 1 71 ? 29.144 18.803 6.454 1.00 9.33 71 VAL B O 1
ATOM 2332 N N . GLU B 1 72 ? 27.458 20.213 6.787 1.00 9.15 72 GLU B N 1
ATOM 2333 C CA . GLU B 1 72 ? 27.328 20.492 5.376 1.00 9.76 72 GLU B CA 1
ATOM 2334 C C . GLU B 1 72 ? 28.554 21.249 4.872 1.00 8.70 72 GLU B C 1
ATOM 2335 O O . GLU B 1 72 ? 29.002 21.059 3.736 1.00 9.46 72 GLU B O 1
ATOM 2341 N N . SER B 1 73 ? 29.063 22.189 5.670 1.00 8.59 73 SER B N 1
ATOM 2342 C CA A SER B 1 73 ? 30.261 22.915 5.303 0.70 8.54 73 SER B CA 1
ATOM 2343 C CA B SER B 1 73 ? 30.325 22.918 5.315 0.30 8.51 73 SER B CA 1
ATOM 2344 C C . SER B 1 73 ? 31.473 21.931 5.156 1.00 7.32 73 SER B C 1
ATOM 2345 O O . SER B 1 73 ? 32.253 21.971 4.219 1.00 7.67 73 SER B O 1
ATOM 2350 N N . ILE B 1 74 ? 31.568 21.008 6.111 1.00 7.21 74 ILE B N 1
ATOM 2351 C CA . ILE B 1 74 ? 32.647 20.018 6.075 1.00 6.29 74 ILE B CA 1
ATOM 2352 C C . ILE B 1 74 ? 32.526 19.151 4.847 1.00 6.52 74 ILE B C 1
ATOM 2353 O O . ILE B 1 74 ? 33.517 18.911 4.141 1.00 6.70 74 ILE B O 1
ATOM 2358 N N . ILE B 1 75 ? 31.332 18.654 4.581 1.00 6.80 75 ILE B N 1
ATOM 2359 C CA . ILE B 1 75 ? 31.186 17.688 3.473 1.00 7.08 75 ILE B CA 1
ATOM 2360 C C . ILE B 1 75 ? 31.504 18.370 2.188 1.00 6.52 75 ILE B C 1
ATOM 2361 O O . ILE B 1 75 ? 32.047 17.746 1.251 1.00 7.13 75 ILE B O 1
ATOM 2366 N N . GLU B 1 76 ? 31.203 19.653 2.024 1.00 6.87 76 GLU B N 1
ATOM 2367 C CA . GLU B 1 76 ? 31.537 20.375 0.781 1.00 7.19 76 GLU B CA 1
ATOM 2368 C C . GLU B 1 76 ? 33.054 20.583 0.654 1.00 6.95 76 GLU B C 1
ATOM 2369 O O . GLU B 1 76 ? 33.565 20.507 -0.471 1.00 7.48 76 GLU B O 1
ATOM 2375 N N . ARG B 1 77 ? 33.784 20.809 1.737 1.00 6.44 77 ARG B N 1
ATOM 2376 C CA . ARG B 1 77 ? 35.225 20.837 1.655 1.00 6.79 77 ARG B CA 1
ATOM 2377 C C . ARG B 1 77 ? 35.714 19.480 1.127 1.00 6.81 77 ARG B C 1
ATOM 2378 O O . ARG B 1 77 ? 36.632 19.389 0.303 1.00 7.38 77 ARG B O 1
ATOM 2386 N N . CYS B 1 78 ? 35.123 18.400 1.636 1.00 6.20 78 CYS B N 1
ATOM 2387 C CA . CYS B 1 78 ? 35.469 17.055 1.195 1.00 6.50 78 CYS B CA 1
ATOM 2388 C C . CYS B 1 78 ? 35.194 16.917 -0.293 1.00 6.88 78 CYS B C 1
ATOM 2389 O O . CYS B 1 78 ? 36.012 16.381 -1.042 1.00 7.50 78 CYS B O 1
ATOM 2392 N N . ASN B 1 79 ? 34.024 17.348 -0.752 1.00 6.79 79 ASN B N 1
ATOM 2393 C CA . ASN B 1 79 ? 33.692 17.297 -2.159 1.00 6.51 79 ASN B CA 1
ATOM 2394 C C . ASN B 1 79 ? 34.712 18.019 -3.015 1.00 6.95 79 ASN B C 1
ATOM 2395 O O . ASN B 1 79 ? 35.174 17.526 -4.026 1.00 7.66 79 ASN B O 1
ATOM 2400 N N . GLN B 1 80 ? 35.060 19.247 -2.579 1.00 7.30 80 GLN B N 1
ATOM 2401 C CA . GLN B 1 80 ? 36.084 20.021 -3.346 1.00 8.15 80 GLN B CA 1
ATOM 2402 C C . GLN B 1 80 ? 37.360 19.283 -3.531 1.00 8.05 80 GLN B C 1
ATOM 2403 O O . GLN B 1 80 ? 38.004 19.354 -4.563 1.00 9.08 80 GLN B O 1
ATOM 2409 N N . ALA B 1 81 ? 37.787 18.606 -2.457 1.00 8.32 81 ALA B N 1
ATOM 2410 C CA . ALA B 1 81 ? 39.009 17.866 -2.449 1.00 8.61 81 ALA B CA 1
ATOM 2411 C C . ALA B 1 81 ? 38.995 16.654 -3.393 1.00 8.34 81 ALA B C 1
ATOM 2412 O O . ALA B 1 81 ? 40.054 16.094 -3.702 1.00 9.66 81 ALA B O 1
ATOM 2414 N N . MET B 1 82 ? 37.831 16.253 -3.857 1.00 8.26 82 MET B N 1
ATOM 2415 C CA . MET B 1 82 ? 37.725 15.083 -4.749 1.00 7.48 82 MET B CA 1
ATOM 2416 C C . MET B 1 82 ? 37.940 15.453 -6.179 1.00 9.22 82 MET B C 1
ATOM 2417 O O . MET B 1 82 ? 38.067 14.564 -7.016 1.00 9.84 82 MET B O 1
ATOM 2422 N N . LYS B 1 83 ? 37.983 16.731 -6.526 1.00 9.11 83 LYS B N 1
ATOM 2423 C CA . LYS B 1 83 ? 38.317 17.123 -7.886 1.00 12.47 83 LYS B CA 1
ATOM 2424 C C . LYS B 1 83 ? 39.663 16.506 -8.305 1.00 12.49 83 LYS B C 1
ATOM 2425 O O . LYS B 1 83 ? 40.606 16.596 -7.545 1.00 15.81 83 LYS B O 1
ATOM 2431 N N . ASN B 1 84 ? 39.712 15.922 -9.466 1.00 16.49 84 ASN B N 1
ATOM 2432 C CA . ASN B 1 84 ? 40.987 15.302 -9.854 1.00 17.74 84 ASN B CA 1
ATOM 2433 C C . ASN B 1 84 ? 41.445 14.128 -9.024 1.00 16.10 84 ASN B C 1
ATOM 2434 O O . ASN B 1 84 ? 42.580 13.684 -9.200 1.00 19.09 84 ASN B O 1
ATOM 2439 N N . LYS B 1 85 ? 40.557 13.598 -8.199 1.00 12.69 85 LYS B N 1
ATOM 2440 C CA . LYS B 1 85 ? 40.827 12.341 -7.476 1.00 10.78 85 LYS B CA 1
ATOM 2441 C C . LYS B 1 85 ? 39.750 11.340 -7.817 1.00 8.68 85 LYS B C 1
ATOM 2442 O O . LYS B 1 85 ? 38.831 11.598 -8.566 1.00 9.62 85 LYS B O 1
ATOM 2448 N N . ARG B 1 86 ? 39.836 10.150 -7.258 1.00 8.79 86 ARG B N 1
ATOM 2449 C CA . ARG B 1 86 ? 38.848 9.142 -7.471 1.00 8.90 86 ARG B CA 1
ATOM 2450 C C . ARG B 1 86 ? 37.473 9.484 -7.002 1.00 7.62 86 ARG B C 1
ATOM 2451 O O . ARG B 1 86 ? 36.477 9.088 -7.598 1.00 9.25 86 ARG B O 1
ATOM 2459 N N . GLY B 1 87 ? 37.391 10.235 -5.893 1.00 7.15 87 GLY B N 1
ATOM 2460 C CA . GLY B 1 87 ? 36.136 10.451 -5.266 1.00 6.64 87 GLY B CA 1
ATOM 2461 C C . GLY B 1 87 ? 35.899 9.436 -4.146 1.00 5.74 87 GLY B C 1
ATOM 2462 O O . GLY B 1 87 ? 36.668 8.478 -3.965 1.00 6.17 87 GLY B O 1
ATOM 2463 N N . ALA B 1 88 ? 34.803 9.640 -3.410 1.00 5.71 88 ALA B N 1
ATOM 2464 C CA . ALA B 1 88 ? 34.486 8.758 -2.294 1.00 4.89 88 ALA B CA 1
ATOM 2465 C C . ALA B 1 88 ? 33.010 8.864 -1.953 1.00 4.90 88 ALA B C 1
ATOM 2466 O O . ALA B 1 88 ? 32.382 9.928 -2.165 1.00 5.97 88 ALA B O 1
ATOM 2468 N N . THR B 1 89 ? 32.454 7.789 -1.401 1.00 4.75 89 THR B N 1
ATOM 2469 C CA . THR B 1 89 ? 31.218 7.880 -0.669 1.00 4.83 89 THR B CA 1
ATOM 2470 C C . THR B 1 89 ? 31.550 8.215 0.772 1.00 4.59 89 THR B C 1
ATOM 2471 O O . THR B 1 89 ? 32.594 7.820 1.292 1.00 4.90 89 THR B O 1
ATOM 2475 N N . ALA B 1 90 ? 30.713 8.969 1.457 1.00 4.94 90 ALA B N 1
ATOM 2476 C CA . ALA B 1 90 ? 31.060 9.469 2.775 1.00 5.20 90 ALA B CA 1
ATOM 2477 C C . ALA B 1 90 ? 29.835 9.888 3.575 1.00 4.91 90 ALA B C 1
ATOM 2478 O O . ALA B 1 90 ? 28.838 10.331 3.030 1.00 6.89 90 ALA B O 1
ATOM 2480 N N . SER B 1 91 ? 29.981 9.781 4.877 1.00 4.47 91 SER B N 1
ATOM 2481 C CA . SER B 1 91 ? 28.992 10.181 5.869 1.00 5.89 91 SER B CA 1
ATOM 2482 C C . SER B 1 91 ? 29.668 10.908 6.991 1.00 5.37 91 SER B C 1
ATOM 2483 O O . SER B 1 91 ? 30.726 10.474 7.475 1.00 6.28 91 SER B O 1
ATOM 2486 N N . ILE B 1 92 ? 29.074 12.016 7.452 1.00 4.91 92 ILE B N 1
ATOM 2487 C CA . ILE B 1 92 ? 29.596 12.867 8.493 1.00 5.30 92 ILE B CA 1
ATOM 2488 C C . ILE B 1 92 ? 28.513 13.089 9.534 1.00 4.71 92 ILE B C 1
ATOM 2489 O O . ILE B 1 92 ? 27.399 13.483 9.210 1.00 5.47 92 ILE B O 1
ATOM 2494 N N . LEU B 1 93 ? 28.871 12.840 10.803 1.00 5.21 93 LEU B N 1
ATOM 2495 C CA . LEU B 1 93 ? 27.959 12.965 11.929 1.00 4.81 93 LEU B CA 1
ATOM 2496 C C . LEU B 1 93 ? 28.586 13.830 13.004 1.00 5.00 93 LEU B C 1
ATOM 2497 O O . LEU B 1 93 ? 29.745 13.626 13.388 1.00 5.47 93 LEU B O 1
ATOM 2502 N N . LYS B 1 94 ? 27.824 14.788 13.526 1.00 4.40 94 LYS B N 1
ATOM 2503 C CA . LYS B 1 94 ? 28.227 15.579 14.674 1.00 5.01 94 LYS B CA 1
ATOM 2504 C C . LYS B 1 94 ? 27.144 15.429 15.740 1.00 4.69 94 LYS B C 1
ATOM 2505 O O . LYS B 1 94 ? 25.965 15.393 15.431 1.00 6.29 94 LYS B O 1
ATOM 2511 N N . ILE B 1 95 ? 27.565 15.343 16.995 1.00 5.32 95 ILE B N 1
ATOM 2512 C CA . ILE B 1 95 ? 26.669 15.196 18.136 1.00 5.41 95 ILE B CA 1
ATOM 2513 C C . ILE B 1 95 ? 26.997 16.248 19.157 1.00 5.76 95 ILE B C 1
ATOM 2514 O O . ILE B 1 95 ? 28.161 16.386 19.538 1.00 7.60 95 ILE B O 1
ATOM 2519 N N . ASN B 1 96 ? 25.983 16.946 19.663 1.00 6.96 96 ASN B N 1
ATOM 2520 C CA . ASN B 1 96 ? 26.083 17.812 20.814 1.00 6.82 96 ASN B CA 1
ATOM 2521 C C . ASN B 1 96 ? 25.454 17.105 21.995 1.00 6.59 96 ASN B C 1
ATOM 2522 O O . ASN B 1 96 ? 24.224 16.805 21.974 1.00 7.02 96 ASN B O 1
ATOM 2527 N N . PHE B 1 97 ? 26.250 16.752 23.002 1.00 6.62 97 PHE B N 1
ATOM 2528 C CA . PHE B 1 97 ? 25.736 15.903 24.080 1.00 6.72 97 PHE B CA 1
ATOM 2529 C C . PHE B 1 97 ? 24.762 16.646 24.995 1.00 7.44 97 PHE B C 1
ATOM 2530 O O . PHE B 1 97 ? 23.744 16.043 25.392 1.00 8.05 97 PHE B O 1
ATOM 2538 N N . GLU B 1 98 ? 25.025 17.907 25.364 1.00 8.11 98 GLU B N 1
ATOM 2539 C CA . GLU B 1 98 ? 24.131 18.606 26.257 1.00 9.40 98 GLU B CA 1
ATOM 2540 C C . GLU B 1 98 ? 22.733 18.706 25.691 1.00 9.18 98 GLU B C 1
ATOM 2541 O O . GLU B 1 98 ? 21.720 18.566 26.452 1.00 10.45 98 GLU B O 1
ATOM 2547 N N . GLN B 1 99 ? 22.640 18.976 24.406 1.00 8.40 99 GLN B N 1
ATOM 2548 C CA A GLN B 1 99 ? 21.353 19.109 23.778 0.45 8.25 99 GLN B CA 1
ATOM 2549 C CA B GLN B 1 99 ? 21.362 19.109 23.710 0.55 8.67 99 GLN B CA 1
ATOM 2550 C C . GLN B 1 99 ? 20.782 17.798 23.287 1.00 7.33 99 GLN B C 1
ATOM 2551 O O . GLN B 1 99 ? 19.664 17.763 22.795 1.00 8.57 99 GLN B O 1
ATOM 2562 N N . ARG B 1 100 ? 21.556 16.710 23.386 1.00 6.69 100 ARG B N 1
ATOM 2563 C CA . ARG B 1 100 ? 21.250 15.441 22.742 1.00 6.54 100 ARG B CA 1
ATOM 2564 C C . ARG B 1 100 ? 20.755 15.653 21.298 1.00 6.69 100 ARG B C 1
ATOM 2565 O O . ARG B 1 100 ? 19.699 15.180 20.907 1.00 8.52 100 ARG B O 1
ATOM 2573 N N . GLN B 1 101 ? 21.554 16.385 20.551 1.00 6.38 101 GLN B N 1
ATOM 2574 C CA . GLN B 1 101 ? 21.235 16.710 19.179 1.00 7.02 101 GLN B CA 1
ATOM 2575 C C . GLN B 1 101 ? 22.285 16.191 18.243 1.00 6.56 101 GLN B C 1
ATOM 2576 O O . GLN B 1 101 ? 23.450 16.313 18.540 1.00 9.85 101 GLN B O 1
ATOM 2582 N N . PHE B 1 102 ? 21.876 15.604 17.118 1.00 5.73 102 PHE B N 1
ATOM 2583 C CA . PHE B 1 102 ? 22.836 15.236 16.101 1.00 6.72 102 PHE B CA 1
ATOM 2584 C C . PHE B 1 102 ? 22.520 15.907 14.799 1.00 6.13 102 PHE B C 1
ATOM 2585 O O . PHE B 1 102 ? 21.370 16.264 14.497 1.00 6.88 102 PHE B O 1
ATOM 2593 N N . THR B 1 103 ? 23.581 16.052 13.996 1.00 6.49 103 THR B N 1
ATOM 2594 C CA . THR B 1 103 ? 23.472 16.531 12.653 1.00 6.26 103 THR B CA 1
ATOM 2595 C C . THR B 1 103 ? 24.208 15.556 11.745 1.00 5.38 103 THR B C 1
ATOM 2596 O O . THR B 1 103 ? 25.293 15.046 12.111 1.00 6.32 103 THR B O 1
ATOM 2600 N N . TYR B 1 104 ? 23.666 15.279 10.571 1.00 5.87 104 TYR B N 1
ATOM 2601 C CA . TYR B 1 104 ? 24.163 14.214 9.708 1.00 5.36 104 TYR B CA 1
ATOM 2602 C C . TYR B 1 104 ? 24.056 14.638 8.268 1.00 5.38 104 TYR B C 1
ATOM 2603 O O . TYR B 1 104 ? 23.019 15.130 7.843 1.00 6.44 104 TYR B O 1
ATOM 2612 N N . CYS B 1 105 ? 25.101 14.410 7.489 1.00 5.33 105 CYS B N 1
ATOM 2613 C CA . CYS B 1 105 ? 25.056 14.630 6.053 1.00 5.61 105 CYS B CA 1
ATOM 2614 C C . CYS B 1 105 ? 25.887 13.546 5.376 1.00 5.16 105 CYS B C 1
ATOM 2615 O O . CYS B 1 105 ? 26.953 13.198 5.857 1.00 6.06 105 CYS B O 1
ATOM 2618 N N . SER B 1 106 ? 25.385 13.058 4.243 1.00 5.58 106 SER B N 1
ATOM 2619 C CA A SER B 1 106 ? 25.997 11.957 3.541 0.70 5.31 106 SER B CA 1
ATOM 2620 C CA B SER B 1 106 ? 26.080 12.007 3.525 0.30 5.57 106 SER B CA 1
ATOM 2621 C C . SER B 1 106 ? 25.769 12.049 2.060 1.00 5.17 106 SER B C 1
ATOM 2622 O O . SER B 1 106 ? 24.707 12.557 1.623 1.00 6.10 106 SER B O 1
ATOM 2627 N N . VAL B 1 107 ? 26.681 11.488 1.275 1.00 4.89 107 VAL B N 1
ATOM 2628 C CA . VAL B 1 107 ? 26.464 11.202 -0.143 1.00 5.58 107 VAL B CA 1
ATOM 2629 C C . VAL B 1 107 ? 27.048 9.812 -0.394 1.00 4.87 107 VAL B C 1
ATOM 2630 O O . VAL B 1 107 ? 28.216 9.586 -0.092 1.00 5.41 107 VAL B O 1
ATOM 2634 N N . GLY B 1 108 ? 26.259 8.919 -0.957 1.00 5.28 108 GLY B N 1
ATOM 2635 C CA . GLY B 1 108 ? 26.706 7.586 -1.309 1.00 5.31 108 GLY B CA 1
ATOM 2636 C C . GLY B 1 108 ? 26.195 6.513 -0.409 1.00 5.84 108 GLY B C 1
ATOM 2637 O O . GLY B 1 108 ? 25.104 6.636 0.153 1.00 7.84 108 GLY B O 1
ATOM 2638 N N . ASN B 1 109 ? 26.942 5.406 -0.337 1.00 5.70 109 ASN B N 1
ATOM 2639 C CA . ASN B 1 109 ? 26.464 4.167 0.207 1.00 5.58 109 ASN B CA 1
ATOM 2640 C C . ASN B 1 109 ? 27.070 3.817 1.565 1.00 5.56 109 ASN B C 1
ATOM 2641 O O . ASN B 1 109 ? 26.904 2.667 2.018 1.00 7.27 109 ASN B O 1
ATOM 2646 N N . VAL B 1 110 ? 27.604 4.796 2.255 1.00 5.13 110 VAL B N 1
ATOM 2647 C CA . VAL B 1 110 ? 27.953 4.597 3.664 1.00 5.99 110 VAL B CA 1
ATOM 2648 C C . VAL B 1 110 ? 26.722 4.814 4.481 1.00 6.05 110 VAL B C 1
ATOM 2649 O O . VAL B 1 110 ? 26.088 5.863 4.341 1.00 12.20 110 VAL B O 1
ATOM 2653 N N . ARG B 1 111 ? 26.305 3.856 5.259 1.00 4.64 111 ARG B N 1
ATOM 2654 C CA . ARG B 1 111 ? 24.990 3.839 5.910 1.00 4.90 111 ARG B CA 1
ATOM 2655 C C . ARG B 1 111 ? 25.087 4.277 7.354 1.00 4.23 111 ARG B C 1
ATOM 2656 O O . ARG B 1 111 ? 26.088 4.051 8.019 1.00 5.73 111 ARG B O 1
ATOM 2664 N N . PHE B 1 112 ? 24.006 4.885 7.848 1.00 5.02 112 PHE B N 1
ATOM 2665 C CA . PHE B 1 112 ? 23.881 5.310 9.233 1.00 4.57 112 PHE B CA 1
ATOM 2666 C C . PHE B 1 112 ? 22.510 4.875 9.743 1.00 4.74 112 PHE B C 1
ATOM 2667 O O . PHE B 1 112 ? 21.495 5.148 9.058 1.00 5.80 112 PHE B O 1
ATOM 2675 N N . ILE B 1 113 ? 22.462 4.216 10.893 1.00 4.73 113 ILE B N 1
ATOM 2676 C CA A ILE B 1 113 ? 21.274 3.801 11.529 0.77 6.43 113 ILE B CA 1
ATOM 2677 C CA C ILE B 1 113 ? 21.194 4.052 11.548 0.23 4.76 113 ILE B CA 1
ATOM 2678 C C . ILE B 1 113 ? 21.345 4.201 12.994 1.00 5.80 113 ILE B C 1
ATOM 2679 O O . ILE B 1 113 ? 22.327 3.831 13.662 1.00 6.06 113 ILE B O 1
ATOM 2688 N N . LEU B 1 114 ? 20.370 4.955 13.508 1.00 6.91 114 LEU B N 1
ATOM 2689 C CA . LEU B 1 114 ? 20.308 5.365 14.923 1.00 7.16 114 LEU B CA 1
ATOM 2690 C C . LEU B 1 114 ? 18.997 4.825 15.446 1.00 8.30 114 LEU B C 1
ATOM 2691 O O . LEU B 1 114 ? 17.909 5.151 14.939 1.00 10.75 114 LEU B O 1
ATOM 2696 N N . HIS B 1 115 ? 19.066 3.985 16.475 1.00 8.09 115 HIS B N 1
ATOM 2697 C CA A HIS B 1 115 ? 17.951 3.257 17.094 0.50 10.15 115 HIS B CA 1
ATOM 2698 C CA B HIS B 1 115 ? 17.935 3.368 17.026 0.50 9.76 115 HIS B CA 1
ATOM 2699 C C . HIS B 1 115 ? 17.669 3.831 18.431 1.00 9.22 115 HIS B C 1
ATOM 2700 O O . HIS B 1 115 ? 18.583 3.951 19.246 1.00 10.66 115 HIS B O 1
ATOM 2713 N N . SER B 1 116 ? 16.405 4.118 18.677 1.00 9.74 116 SER B N 1
ATOM 2714 C CA . SER B 1 116 ? 16.005 4.624 19.967 1.00 11.85 116 SER B CA 1
ATOM 2715 C C . SER B 1 116 ? 15.404 3.551 20.834 1.00 11.56 116 SER B C 1
ATOM 2716 O O . SER B 1 116 ? 14.815 2.560 20.325 1.00 12.63 116 SER B O 1
ATOM 2719 N N . PRO B 1 117 ? 15.434 3.754 22.122 1.00 14.08 117 PRO B N 1
ATOM 2720 C CA . PRO B 1 117 ? 14.829 2.764 23.054 1.00 17.12 117 PRO B CA 1
ATOM 2721 C C . PRO B 1 117 ? 13.373 2.556 22.922 1.00 18.67 117 PRO B C 1
ATOM 2722 O O . PRO B 1 117 ? 12.820 1.555 23.388 1.00 24.23 117 PRO B O 1
ATOM 2726 N N . SER B 1 118 ? 12.748 3.586 22.369 1.00 18.45 118 SER B N 1
ATOM 2727 C CA . SER B 1 118 ? 11.375 3.586 22.144 1.00 19.79 118 SER B CA 1
ATOM 2728 C C . SER B 1 118 ? 11.003 2.801 20.843 1.00 21.10 118 SER B C 1
ATOM 2729 O O . SER B 1 118 ? 9.837 2.632 20.562 1.00 23.50 118 SER B O 1
ATOM 2732 N N . GLY B 1 119 ? 12.022 2.320 20.101 1.00 19.26 119 GLY B N 1
ATOM 2733 C CA . GLY B 1 119 ? 11.908 1.489 18.902 1.00 18.02 119 GLY B CA 1
ATOM 2734 C C . GLY B 1 119 ? 11.843 2.232 17.596 1.00 17.85 119 GLY B C 1
ATOM 2735 O O . GLY B 1 119 ? 11.568 1.643 16.551 1.00 23.10 119 GLY B O 1
ATOM 2736 N N . GLU B 1 120 ? 12.093 3.521 17.696 1.00 17.48 120 GLU B N 1
ATOM 2737 C CA . GLU B 1 120 ? 12.157 4.454 16.565 1.00 18.83 120 GLU B CA 1
ATOM 2738 C C . GLU B 1 120 ? 13.565 4.329 15.924 1.00 17.04 120 GLU B C 1
ATOM 2739 O O . GLU B 1 120 ? 14.543 4.187 16.608 1.00 20.24 120 GLU B O 1
ATOM 2745 N N . SER B 1 121 ? 13.641 4.315 14.591 1.00 17.66 121 SER B N 1
ATOM 2746 C CA A SER B 1 121 ? 14.952 4.305 13.948 0.83 16.01 121 SER B CA 1
ATOM 2747 C CA B SER B 1 121 ? 14.911 4.270 13.892 0.17 15.79 121 SER B CA 1
ATOM 2748 C C . SER B 1 121 ? 15.021 5.463 12.962 1.00 15.37 121 S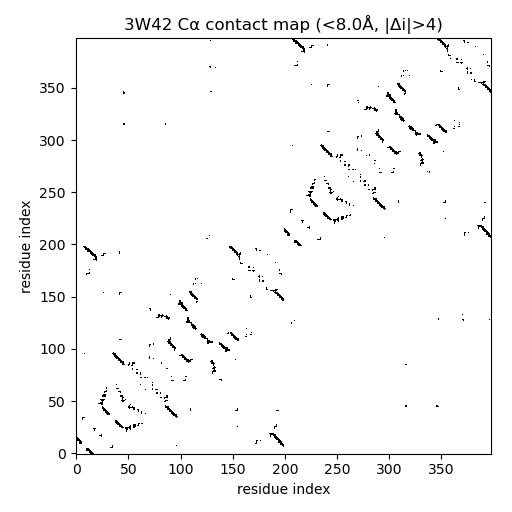ER B C 1
ATOM 2749 O O . SER B 1 121 ? 14.077 5.763 12.202 1.00 18.95 121 SER B O 1
ATOM 2754 N N . PHE B 1 122 ? 16.166 6.129 13.009 1.00 13.06 122 PHE B N 1
ATOM 2755 C CA . PHE B 1 122 ? 16.605 7.092 11.942 1.00 11.71 122 PHE B CA 1
ATOM 2756 C C . PHE B 1 122 ? 17.496 6.309 11.041 1.00 9.65 122 PHE B C 1
ATOM 2757 O O . PHE B 1 122 ? 18.551 5.839 11.467 1.00 9.47 122 PHE B O 1
ATOM 2765 N N . TYR B 1 123 ? 17.036 6.053 9.808 1.00 10.19 123 TYR B N 1
ATOM 2766 C CA . TYR B 1 123 ? 17.757 5.161 8.905 1.00 10.85 123 TYR B CA 1
ATOM 2767 C C . TYR B 1 123 ? 17.502 5.605 7.508 1.00 10.44 123 TYR B C 1
ATOM 2768 O O . TYR B 1 123 ? 16.717 5.052 6.736 1.00 10.03 123 TYR B O 1
ATOM 2777 N N . PRO B 1 124 ? 18.196 6.641 7.129 1.00 8.91 124 PRO B N 1
ATOM 2778 C CA . PRO B 1 124 ? 17.985 7.181 5.832 1.00 8.72 124 PRO B CA 1
ATOM 2779 C C . PRO B 1 124 ? 18.392 6.233 4.730 1.00 7.96 124 PRO B C 1
ATOM 2780 O O . PRO B 1 124 ? 19.332 5.448 4.880 1.00 9.04 124 PRO B O 1
ATOM 2784 N N . LEU B 1 125 ? 17.707 6.304 3.608 1.00 7.37 125 LEU B N 1
ATOM 2785 C CA . LEU B 1 125 ? 18.136 5.591 2.445 1.00 7.68 125 LEU B CA 1
ATOM 2786 C C . LEU B 1 125 ? 19.461 6.168 1.929 1.00 7.32 125 LEU B C 1
ATOM 2787 O O . LEU B 1 125 ? 19.720 7.369 2.136 1.00 9.35 125 LEU B O 1
ATOM 2792 N N . PRO B 1 126 ? 20.284 5.344 1.247 1.00 8.20 126 PRO B N 1
ATOM 2793 C CA . PRO B 1 126 ? 21.503 5.882 0.670 1.00 8.46 126 PRO B CA 1
ATOM 2794 C C . PRO B 1 126 ? 21.184 6.900 -0.381 1.00 8.16 126 PRO B C 1
ATOM 2795 O O . PRO B 1 126 ? 20.228 6.742 -1.113 1.00 10.62 126 PRO B O 1
ATOM 2799 N N . ILE B 1 127 ? 22.007 7.924 -0.511 1.00 10.54 127 ILE B N 1
ATOM 2800 C CA . ILE B 1 127 ? 21.918 8.895 -1.560 1.00 9.75 127 ILE B CA 1
ATOM 2801 C C . ILE B 1 127 ? 22.758 8.454 -2.717 1.00 8.45 127 ILE B C 1
ATOM 2802 O O . ILE B 1 127 ? 23.933 8.151 -2.516 1.00 8.41 127 ILE B O 1
ATOM 2807 N N . SER B 1 128 ? 22.209 8.456 -3.912 1.00 9.62 128 SER B N 1
ATOM 2808 C CA . SER B 1 128 ? 22.942 7.992 -5.042 1.00 9.06 128 SER B CA 1
ATOM 2809 C C . SER B 1 128 ? 24.113 8.886 -5.383 1.00 7.64 128 SER B C 1
ATOM 2810 O O . SER B 1 128 ? 24.191 10.046 -5.004 1.00 8.59 128 SER B O 1
ATOM 2813 N N . GLY B 1 129 ? 25.073 8.291 -6.057 1.00 8.14 129 GLY B N 1
ATOM 2814 C CA . GLY B 1 129 ? 26.277 9.005 -6.487 1.00 8.19 129 GLY B CA 1
ATOM 2815 C C . GLY B 1 129 ? 27.387 8.946 -5.444 1.00 6.68 129 GLY B C 1
ATOM 2816 O O . GLY B 1 129 ? 27.478 8.054 -4.611 1.00 6.97 129 GLY B O 1
ATOM 2817 N N . TYR B 1 130 ? 28.265 9.920 -5.532 1.00 7.23 130 TYR B N 1
ATOM 2818 C CA . TYR B 1 130 ? 29.420 9.994 -4.681 1.00 6.16 130 TYR B CA 1
ATOM 2819 C C . TYR B 1 130 ? 29.947 11.392 -4.694 1.00 6.84 130 TYR B C 1
ATOM 2820 O O . TYR B 1 130 ? 29.566 12.209 -5.510 1.00 8.34 130 TYR B O 1
ATOM 2829 N N . LEU B 1 131 ? 30.873 11.710 -3.794 1.00 6.67 131 LEU B N 1
ATOM 2830 C CA . LEU B 1 131 ? 31.563 12.985 -3.781 1.00 7.42 131 LEU B CA 1
ATOM 2831 C C . LEU B 1 131 ? 32.634 12.948 -4.823 1.00 6.76 131 LEU B C 1
ATOM 2832 O O . LEU B 1 131 ? 33.619 12.248 -4.707 1.00 6.93 131 LEU B O 1
ATOM 2837 N N . SER B 1 132 ? 32.441 13.740 -5.885 1.00 8.59 132 SER B N 1
ATOM 2838 C CA . SER B 1 132 ? 33.277 13.752 -7.059 1.00 9.25 132 SER B CA 1
ATOM 2839 C C . SER B 1 132 ? 34.007 15.107 -7.292 1.00 8.92 132 SER B C 1
ATOM 2840 O O . SER B 1 132 ? 34.869 15.194 -8.196 1.00 10.90 132 SER B O 1
ATOM 2843 N N . GLY B 1 133 ? 33.642 16.159 -6.581 1.00 8.01 133 GLY B N 1
ATOM 2844 C CA . GLY B 1 133 ? 34.024 17.507 -6.908 1.00 8.97 133 GLY B CA 1
ATOM 2845 C C . GLY B 1 133 ? 33.025 18.290 -7.703 1.00 9.35 133 GLY B C 1
ATOM 2846 O O . GLY B 1 133 ? 33.197 19.460 -7.806 1.00 12.24 133 GLY B O 1
ATOM 2847 N N . LYS B 1 134 ? 32.054 17.609 -8.274 1.00 10.04 134 LYS B N 1
ATOM 2848 C CA . LYS B 1 134 ? 31.018 18.254 -9.044 1.00 9.61 134 LYS B CA 1
ATOM 2849 C C . LYS B 1 134 ? 29.916 18.727 -8.056 1.00 10.56 134 LYS B C 1
ATOM 2850 O O . LYS B 1 134 ? 29.849 18.289 -6.892 1.00 10.07 134 LYS B O 1
ATOM 2856 N N . PRO B 1 135 ? 29.033 19.631 -8.456 1.00 10.07 135 PRO B N 1
ATOM 2857 C CA . PRO B 1 135 ? 28.092 20.206 -7.489 1.00 10.72 135 PRO B CA 1
ATOM 2858 C C . PRO B 1 135 ? 27.104 19.228 -6.868 1.00 10.53 135 PRO B C 1
ATOM 2859 O O . PRO B 1 135 ? 26.612 18.328 -7.564 1.00 12.59 135 PRO B O 1
ATOM 2863 N N . GLN B 1 136 ? 26.836 19.398 -5.616 1.00 10.20 136 GLN B N 1
ATOM 2864 C CA . GLN B 1 136 ? 25.908 18.587 -4.858 1.00 9.86 136 GLN B CA 1
ATOM 2865 C C . GLN B 1 136 ? 24.790 19.463 -4.301 1.00 10.45 136 GLN B C 1
ATOM 2866 O O . GLN B 1 136 ? 25.044 20.616 -3.916 1.00 14.59 136 GLN B O 1
ATOM 2872 N N . LYS B 1 137 ? 23.620 18.870 -4.142 1.00 12.07 137 LYS B N 1
ATOM 2873 C CA A LYS B 1 137 ? 22.510 19.431 -3.386 0.35 13.60 137 LYS B CA 1
ATOM 2874 C CA B LYS B 1 137 ? 22.521 19.443 -3.366 0.15 12.10 137 LYS B CA 1
ATOM 2875 C CA C LYS B 1 137 ? 22.524 19.458 -3.371 0.50 13.76 137 LYS B CA 1
ATOM 2876 C C . LYS B 1 137 ? 22.409 18.575 -2.103 1.00 12.38 137 LYS B C 1
ATOM 2877 O O . LYS B 1 137 ? 21.839 17.490 -2.135 1.00 13.38 137 LYS B O 1
ATOM 2893 N N . TYR B 1 138 ? 22.991 19.004 -1.020 1.00 10.21 138 TYR B N 1
ATOM 2894 C CA . TYR B 1 138 ? 23.077 18.179 0.202 1.00 8.98 138 TYR B CA 1
ATOM 2895 C C . TYR B 1 138 ? 21.754 18.157 0.918 1.00 10.13 138 TYR B C 1
ATOM 2896 O O . TYR B 1 138 ? 20.949 19.083 0.883 1.00 12.41 138 TYR B O 1
ATOM 2905 N N . LYS B 1 139 ? 21.578 17.070 1.672 1.00 9.53 139 LYS B N 1
ATOM 2906 C CA A LYS B 1 139 ? 20.428 16.919 2.585 0.50 10.93 139 LYS B CA 1
ATOM 2907 C CA B LYS B 1 139 ? 20.464 16.919 2.581 0.50 10.04 139 LYS B CA 1
ATOM 2908 C C . LYS B 1 139 ? 21.037 16.761 3.961 1.00 10.87 139 LYS B C 1
ATOM 2909 O O . LYS B 1 139 ? 21.752 15.799 4.228 1.00 16.44 139 LYS B O 1
ATOM 2920 N N . THR B 1 140 ? 20.930 17.724 4.822 1.00 8.95 140 THR B N 1
ATOM 2921 C CA . THR B 1 140 ? 21.425 17.599 6.185 1.00 8.79 140 THR B CA 1
ATOM 2922 C C . THR B 1 140 ? 20.278 17.356 7.130 1.00 8.34 140 THR B C 1
ATOM 2923 O O . THR B 1 140 ? 19.264 18.056 7.117 1.00 11.09 140 THR B O 1
ATOM 2927 N N . HIS B 1 141 ? 20.400 16.356 7.995 1.00 7.31 141 HIS B N 1
ATOM 2928 C CA A HIS B 1 141 ? 19.395 16.016 9.003 0.50 7.90 141 HIS B CA 1
ATOM 2929 C CA B HIS B 1 141 ? 19.415 16.059 8.970 0.50 7.86 141 HIS B CA 1
ATOM 2930 C C . HIS B 1 141 ? 19.817 16.551 10.340 1.00 7.57 141 HIS B C 1
ATOM 2931 O O . HIS B 1 141 ? 20.972 16.363 10.737 1.00 9.03 141 HIS B O 1
ATOM 2944 N N . THR B 1 142 ? 18.914 17.170 11.058 1.00 7.70 142 THR B N 1
ATOM 2945 C CA . THR B 1 142 ? 19.124 17.601 12.430 1.00 8.37 142 THR B CA 1
ATOM 2946 C C . THR B 1 142 ? 18.028 17.011 13.299 1.00 8.87 142 THR B C 1
ATOM 2947 O O . THR B 1 142 ? 16.850 17.206 12.941 1.00 10.70 142 THR B O 1
ATOM 2951 N N . ALA B 1 143 ? 18.367 16.336 14.386 1.00 7.70 143 ALA B N 1
ATOM 2952 C CA . ALA B 1 143 ? 17.319 15.742 15.249 1.00 8.36 143 ALA B CA 1
ATOM 2953 C C . ALA B 1 143 ? 17.827 15.572 16.629 1.00 7.53 143 ALA B C 1
ATOM 2954 O O . ALA B 1 143 ? 19.018 15.585 16.889 1.00 8.96 143 ALA B O 1
ATOM 2956 N N . THR B 1 144 ? 16.911 15.359 17.573 1.00 8.29 144 THR B N 1
ATOM 2957 C CA A THR B 1 144 ? 17.302 15.031 18.917 0.50 9.59 144 THR B CA 1
ATOM 2958 C CA B THR B 1 144 ? 17.221 15.030 18.954 0.50 8.77 144 THR B CA 1
ATOM 2959 C C . THR B 1 144 ? 17.253 13.529 19.105 1.00 9.12 144 THR B C 1
ATOM 2960 O O . THR B 1 144 ? 16.434 12.827 18.529 1.00 14.51 144 THR B O 1
ATOM 2967 N N . TYR B 1 145 ? 18.141 12.967 19.952 1.00 6.89 145 TYR B N 1
ATOM 2968 C CA . TYR B 1 145 ? 18.109 11.556 20.320 1.00 7.15 145 TYR B CA 1
ATOM 2969 C C . TYR B 1 145 ? 17.757 11.465 21.773 1.00 6.73 145 TYR B C 1
ATOM 2970 O O . TYR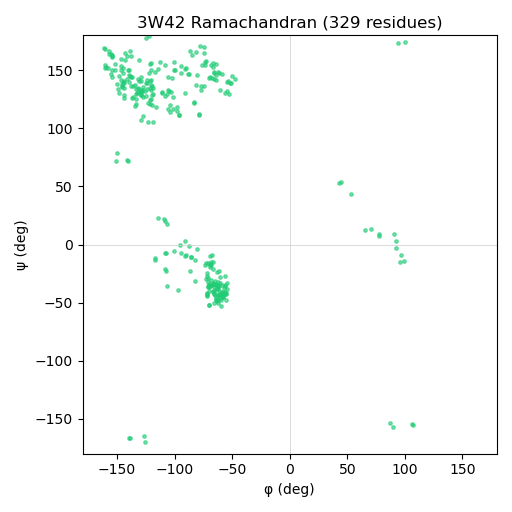 B 1 145 ? 17.982 12.363 22.563 1.00 8.12 145 TYR B O 1
ATOM 2979 N N . GLU B 1 146 ? 17.228 10.321 22.160 1.00 7.97 146 GLU B N 1
ATOM 2980 C CA . GLU B 1 146 ? 16.967 10.009 23.579 1.00 8.81 146 GLU B CA 1
ATOM 2981 C C . GLU B 1 146 ? 18.111 9.236 24.208 1.00 7.67 146 GLU B C 1
ATOM 2982 O O . GLU B 1 146 ? 18.822 8.497 23.541 1.00 7.37 146 GLU B O 1
ATOM 2988 N N . LYS B 1 147 ? 18.232 9.392 25.509 1.00 7.34 147 LYS B N 1
ATOM 2989 C CA . LYS B 1 147 ? 19.201 8.591 26.210 1.00 7.39 147 LYS B CA 1
ATOM 2990 C C . LYS B 1 147 ? 18.967 7.080 25.928 1.00 6.03 147 LYS B C 1
ATOM 2991 O O . LYS B 1 147 ? 17.846 6.599 25.829 1.00 6.80 147 LYS B O 1
ATOM 2997 N N . GLY B 1 148 ? 20.077 6.374 25.763 1.00 5.87 148 GLY B N 1
ATOM 2998 C CA . GLY B 1 148 ? 20.035 4.942 25.469 1.00 6.48 148 GLY B CA 1
ATOM 2999 C C . GLY B 1 148 ? 20.051 4.623 23.972 1.00 6.42 148 GLY B C 1
ATOM 3000 O O . GLY B 1 148 ? 20.067 3.457 23.622 1.00 7.62 148 GLY B O 1
ATOM 3001 N N . SER B 1 149 ? 20.035 5.623 23.113 1.00 5.67 149 SER B N 1
ATOM 3002 C CA . SER B 1 149 ? 20.120 5.400 21.673 1.00 5.61 149 SER B CA 1
ATOM 3003 C C . SER B 1 149 ? 21.434 4.729 21.319 1.00 5.02 149 SER B C 1
ATOM 3004 O O . SER B 1 149 ? 22.470 4.974 21.952 1.00 6.13 149 SER B O 1
ATOM 3007 N N . LYS B 1 150 ? 21.379 3.910 20.290 1.00 5.51 150 LYS B N 1
ATOM 3008 C CA . LYS B 1 150 ? 22.554 3.179 19.782 1.00 5.83 150 LYS B CA 1
ATOM 3009 C C . LYS B 1 150 ? 22.616 3.425 18.278 1.00 5.53 150 LYS B C 1
ATOM 3010 O O . LYS B 1 150 ? 21.578 3.477 17.603 1.00 8.25 150 LYS B O 1
ATOM 3016 N N . PHE B 1 151 ? 23.811 3.536 17.698 1.00 5.03 151 PHE B N 1
ATOM 3017 C CA . PHE B 1 151 ? 23.931 3.782 16.271 1.00 4.66 151 PHE B CA 1
ATOM 3018 C C . PHE B 1 151 ? 25.092 3.005 15.688 1.00 4.49 151 PHE B C 1
ATOM 3019 O O . PHE B 1 151 ? 26.024 2.603 16.377 1.00 4.75 151 PHE B O 1
ATOM 3027 N N . ILE B 1 152 ? 25.048 2.870 14.375 1.00 4.35 152 ILE B N 1
ATOM 3028 C CA . ILE B 1 152 ? 26.164 2.384 13.610 1.00 4.78 152 ILE B CA 1
ATOM 3029 C C . ILE B 1 152 ? 26.285 3.258 12.332 1.00 4.21 152 ILE B C 1
ATOM 3030 O O . ILE B 1 152 ? 25.281 3.649 11.726 1.00 5.33 152 ILE B O 1
ATOM 3035 N N . ILE B 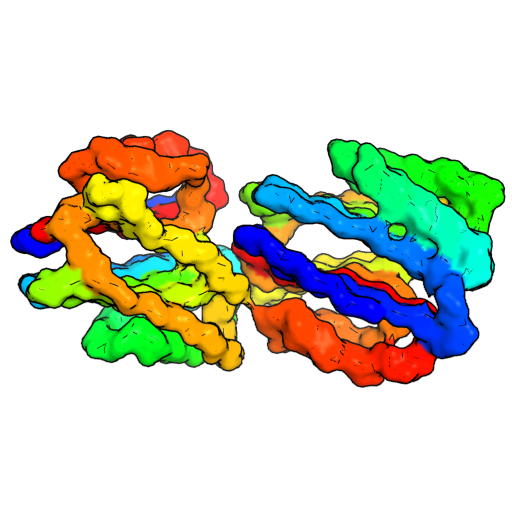1 153 ? 27.514 3.493 11.922 1.00 4.19 153 ILE B N 1
ATOM 3036 C CA . ILE B 1 153 ? 27.872 4.009 10.581 1.00 4.52 153 ILE B CA 1
ATOM 3037 C C . ILE B 1 153 ? 28.738 2.930 9.945 1.00 4.17 153 ILE B C 1
ATOM 3038 O O . ILE B 1 153 ? 29.708 2.510 10.580 1.00 5.23 153 ILE B O 1
ATOM 3043 N N . HIS B 1 154 ? 28.457 2.495 8.735 1.00 4.02 154 HIS B N 1
ATOM 3044 C CA . HIS B 1 154 ? 29.280 1.440 8.134 1.00 4.26 154 HIS B CA 1
ATOM 3045 C C . HIS B 1 154 ? 29.416 1.597 6.641 1.00 4.16 154 HIS B C 1
ATOM 3046 O O . HIS B 1 154 ? 28.499 2.044 5.941 1.00 4.92 154 HIS B O 1
ATOM 3053 N N . THR B 1 155 ? 30.546 1.135 6.137 1.00 4.19 155 THR B N 1
ATOM 3054 C CA . THR B 1 155 ? 30.759 1.023 4.709 1.00 4.49 155 THR B CA 1
ATOM 3055 C C . THR B 1 155 ? 30.072 -0.190 4.133 1.00 4.99 155 THR B C 1
ATOM 3056 O O . THR B 1 155 ? 29.575 -1.085 4.864 1.00 5.19 155 THR B O 1
ATOM 3060 N N . ASP B 1 156 ? 30.052 -0.268 2.835 1.00 5.21 156 ASP B N 1
ATOM 3061 C CA . ASP B 1 156 ? 29.361 -1.320 2.113 1.00 6.12 156 ASP B CA 1
ATOM 3062 C C . ASP B 1 156 ? 30.021 -2.681 2.270 1.00 5.41 156 ASP B C 1
ATOM 3063 O O . ASP B 1 156 ? 29.401 -3.654 1.914 1.00 8.84 156 ASP B O 1
ATOM 3068 N N . GLY B 1 157 ? 31.213 -2.767 2.848 1.00 5.76 157 GLY B N 1
ATOM 3069 C CA . GLY B 1 157 ? 31.783 -4.057 3.116 1.00 6.38 157 GLY B CA 1
ATOM 3070 C C . GLY B 1 157 ? 31.038 -4.808 4.215 1.00 6.57 157 GLY B C 1
ATOM 3071 O O . GLY B 1 157 ? 31.235 -6.018 4.330 1.00 8.39 157 GLY B O 1
ATOM 3072 N N . LEU B 1 158 ? 30.234 -4.125 5.010 1.00 6.59 158 LEU B N 1
ATOM 3073 C CA . LEU B 1 158 ? 29.399 -4.782 6.002 1.00 7.13 158 LEU B CA 1
ATOM 3074 C C . LEU B 1 158 ? 28.026 -4.976 5.426 1.00 7.51 158 LEU B C 1
ATOM 3075 O O . LEU B 1 158 ? 27.311 -4.004 5.189 1.00 8.66 158 LEU B O 1
ATOM 3080 N N . ASN B 1 159 ? 27.649 -6.233 5.170 1.00 8.30 159 ASN B N 1
ATOM 3081 C CA . ASN B 1 159 ? 26.402 -6.612 4.536 1.00 10.61 159 ASN B CA 1
ATOM 3082 C C . ASN B 1 159 ? 25.653 -7.461 5.556 1.00 9.48 159 ASN B C 1
ATOM 3083 O O . ASN B 1 159 ? 25.933 -8.615 5.832 1.00 12.08 159 ASN B O 1
ATOM 3088 N N . VAL B 1 160 ? 24.658 -6.842 6.124 1.00 10.00 160 VAL B N 1
ATOM 3089 C CA . VAL B 1 160 ? 23.851 -7.414 7.254 1.00 11.52 160 VAL B CA 1
ATOM 3090 C C . VAL B 1 160 ? 22.421 -7.300 6.891 1.00 11.97 160 VAL B C 1
ATOM 3091 O O . VAL B 1 160 ? 21.979 -6.214 6.490 1.00 14.15 160 VAL B O 1
ATOM 3095 N N . PRO B 1 161 ? 21.611 -8.349 6.997 1.00 12.18 161 PRO B N 1
ATOM 3096 C CA . PRO B 1 161 ? 20.227 -8.235 6.539 1.00 13.00 161 PRO B CA 1
ATOM 3097 C C . PRO B 1 161 ? 19.393 -7.330 7.380 1.00 13.05 161 PRO B C 1
ATOM 3098 O O . PRO B 1 161 ? 18.553 -6.695 6.791 1.00 18.21 161 PRO B O 1
ATOM 3102 N N . ASP B 1 162 ? 19.594 -7.271 8.675 1.00 12.75 162 ASP B N 1
ATOM 3103 C CA . ASP B 1 162 ? 18.733 -6.548 9.539 1.00 14.13 162 ASP B CA 1
ATOM 3104 C C . ASP B 1 162 ? 19.492 -5.837 10.641 1.00 10.44 162 ASP B C 1
ATOM 3105 O O . ASP B 1 162 ? 19.470 -6.247 11.838 1.00 13.10 162 ASP B O 1
ATOM 3110 N N . ILE B 1 163 ? 20.188 -4.777 10.294 1.00 10.72 163 ILE B N 1
ATOM 3111 C CA . ILE B 1 163 ? 21.028 -4.137 11.249 1.00 10.48 163 ILE B CA 1
ATOM 3112 C C . ILE B 1 163 ? 20.267 -3.601 12.464 1.00 9.56 163 ILE B C 1
ATOM 3113 O O . ILE B 1 163 ? 20.821 -3.599 13.589 1.00 10.58 163 ILE B O 1
ATOM 3118 N N . ARG B 1 164 ? 19.055 -3.169 12.297 1.00 11.32 164 ARG B N 1
ATOM 3119 C CA A ARG B 1 164 ? 18.323 -2.638 13.413 0.50 11.75 164 ARG B CA 1
ATOM 3120 C CA B ARG B 1 164 ? 18.301 -2.635 13.410 0.50 11.89 164 ARG B CA 1
ATOM 3121 C C . ARG B 1 164 ? 18.220 -3.656 14.506 1.00 11.68 164 ARG B C 1
ATOM 3122 O O . ARG B 1 164 ? 18.209 -3.305 15.676 1.00 11.95 164 ARG B O 1
ATOM 3137 N N . SER B 1 165 ? 18.036 -4.911 14.126 1.00 11.90 165 SER B N 1
ATOM 3138 C CA . SER B 1 165 ? 17.881 -5.934 15.126 1.00 11.88 165 SER B CA 1
ATOM 3139 C C . SER B 1 165 ? 19.091 -6.076 16.024 1.00 10.87 165 SER B C 1
ATOM 3140 O O . SER B 1 165 ? 18.964 -6.383 17.221 1.00 10.57 165 SER B O 1
ATOM 3143 N N . HIS B 1 166 ? 20.278 -5.886 15.435 1.00 9.42 166 HIS B N 1
ATOM 3144 C CA A HIS B 1 166 ? 21.521 -5.962 16.204 0.50 9.07 166 HIS B CA 1
ATOM 3145 C CA B HIS B 1 166 ? 21.523 -5.967 16.212 0.50 9.05 166 HIS B CA 1
ATOM 3146 C C . HIS B 1 166 ? 21.635 -4.828 17.202 1.00 9.11 166 HIS B C 1
ATOM 3147 O O . HIS B 1 166 ? 22.039 -4.986 18.339 1.00 9.67 166 HIS B O 1
ATOM 3160 N N . LEU B 1 167 ? 21.254 -3.630 16.805 1.00 9.34 167 LEU B N 1
ATOM 3161 C CA . LEU B 1 167 ? 21.303 -2.466 17.701 1.00 9.46 167 LEU B CA 1
ATOM 3162 C C . LEU B 1 167 ? 20.315 -2.638 18.840 1.00 9.59 167 LEU B C 1
ATOM 3163 O O . LEU B 1 167 ? 20.593 -2.285 19.947 1.00 12.93 167 LEU B O 1
ATOM 3168 N N . LYS B 1 168 ? 19.119 -3.164 18.558 1.00 10.49 168 LYS B N 1
ATOM 3169 C CA . LYS B 1 168 ? 18.092 -3.354 19.559 1.00 13.01 168 LYS B CA 1
ATOM 3170 C C . LYS B 1 168 ? 18.538 -4.364 20.564 1.00 11.50 168 LYS B C 1
ATOM 3171 O O . LYS B 1 168 ? 18.339 -4.214 21.765 1.00 14.76 168 LYS B O 1
ATOM 3177 N N . LYS B 1 169 ? 19.006 -5.509 20.083 1.00 12.12 169 LYS B N 1
ATOM 3178 C CA . LYS B 1 169 ? 19.293 -6.630 21.010 1.00 13.38 169 LYS B CA 1
ATOM 3179 C C . LYS B 1 169 ? 20.511 -6.441 21.866 1.00 12.72 169 LYS B C 1
ATOM 3180 O O . LYS B 1 169 ? 20.615 -6.941 22.952 1.00 16.94 169 LYS B O 1
ATOM 3186 N N . GLY B 1 170 ? 21.489 -5.719 21.362 1.00 11.91 170 GLY B N 1
ATOM 3187 C CA . GLY B 1 170 ? 22.752 -5.566 22.048 1.00 11.33 170 GLY B CA 1
ATOM 3188 C C . GLY B 1 170 ? 22.660 -4.519 23.121 1.00 12.22 170 GLY B C 1
ATOM 3189 O O . GLY B 1 170 ? 22.020 -3.503 22.941 1.00 13.59 170 GLY B O 1
ATOM 3190 N N . GLN B 1 171 ? 23.363 -4.691 24.203 1.00 12.61 171 GLN B N 1
ATOM 3191 C CA A GLN B 1 171 ? 23.292 -3.696 25.303 0.68 13.54 171 GLN B CA 1
ATOM 3192 C CA B GLN B 1 171 ? 23.298 -3.750 25.310 0.32 11.85 171 GLN B CA 1
ATOM 3193 C C . GLN B 1 171 ? 24.601 -2.994 25.534 1.00 11.86 171 GLN B C 1
ATOM 3194 O O . GLN B 1 171 ? 24.663 -2.141 26.451 1.00 11.29 171 GLN B O 1
ATOM 3205 N N . SER B 1 172 ? 25.550 -3.229 24.652 1.00 10.18 172 SER B N 1
ATOM 3206 C CA . SER B 1 172 ? 26.808 -2.497 24.694 1.00 8.86 172 SER B CA 1
ATOM 3207 C C . SER B 1 172 ? 27.340 -2.516 23.283 1.00 7.66 172 SER B C 1
ATOM 3208 O O . SER B 1 172 ? 27.002 -3.402 22.503 1.00 8.36 172 SER B O 1
ATOM 3211 N N . VAL B 1 173 ? 28.280 -1.621 22.982 1.00 7.61 173 VAL B N 1
ATOM 3212 C CA . VAL B 1 173 ? 28.869 -1.657 21.682 1.00 7.16 173 VAL B CA 1
ATOM 3213 C C . VAL B 1 173 ? 29.673 -2.954 21.503 1.00 7.66 173 VAL B C 1
ATOM 3214 O O . VAL B 1 173 ? 29.731 -3.476 20.370 1.00 7.56 173 VAL B O 1
ATOM 3218 N N . GLU B 1 174 ? 30.339 -3.445 22.545 1.00 8.14 174 GLU B N 1
ATOM 3219 C CA . GLU B 1 174 ? 31.028 -4.743 22.407 1.00 9.61 174 GLU B CA 1
ATOM 3220 C C . GLU B 1 174 ? 30.083 -5.876 22.037 1.00 9.09 174 GLU B C 1
ATOM 3221 O O . GLU B 1 174 ? 30.395 -6.698 21.164 1.00 9.61 174 GLU B O 1
ATOM 3227 N N . GLU B 1 175 ? 28.912 -5.943 22.671 1.00 8.67 175 GLU B N 1
ATOM 3228 C CA A GLU B 1 175 ? 27.982 -7.004 22.358 0.63 8.82 175 GLU B CA 1
ATOM 3229 C CA B GLU B 1 175 ? 27.972 -7.021 22.362 0.37 8.93 175 GLU B CA 1
ATOM 3230 C C . GLU B 1 175 ? 27.485 -6.876 20.930 1.00 8.68 175 GLU B C 1
ATOM 3231 O O . GLU B 1 175 ? 27.361 -7.877 20.232 1.00 9.20 175 GLU B O 1
ATOM 3242 N N . ILE B 1 176 ? 27.203 -5.653 20.495 1.00 8.14 176 ILE B N 1
ATOM 3243 C CA . ILE B 1 176 ? 26.760 -5.458 19.135 1.00 8.37 176 ILE B CA 1
ATOM 3244 C C . ILE B 1 176 ? 27.833 -5.845 18.151 1.00 6.99 176 ILE B C 1
ATOM 3245 O O . ILE B 1 176 ? 27.548 -6.572 17.159 1.00 8.10 176 ILE B O 1
ATOM 3250 N N . SER B 1 177 ? 29.062 -5.438 18.389 1.00 7.52 177 SER B N 1
ATOM 3251 C CA . SER B 1 177 ? 30.129 -5.840 17.533 1.00 7.30 177 SER B CA 1
ATOM 3252 C C . SER B 1 177 ? 30.285 -7.367 17.462 1.00 8.39 177 SER B C 1
ATOM 3253 O O . SER B 1 177 ? 30.454 -7.957 16.404 1.00 8.82 177 SER B O 1
ATOM 3256 N N . ASN B 1 178 ? 30.187 -8.035 18.628 1.00 9.64 178 ASN B N 1
ATOM 3257 C CA . ASN B 1 178 ? 30.302 -9.467 18.614 1.00 10.71 178 ASN B CA 1
ATOM 3258 C C . ASN B 1 178 ? 29.173 -10.117 17.794 1.00 10.08 178 ASN B C 1
ATOM 3259 O O . ASN B 1 178 ? 29.411 -11.125 17.155 1.00 10.75 178 ASN B O 1
ATOM 3264 N N . SER B 1 179 ? 27.956 -9.546 17.840 1.00 9.86 179 SER B N 1
ATOM 3265 C CA . SER B 1 179 ? 26.816 -10.090 17.105 1.00 10.25 179 SER B CA 1
ATOM 3266 C C . SER B 1 179 ? 26.973 -9.934 15.611 1.00 9.12 179 SER B C 1
ATOM 3267 O O . SER B 1 179 ? 26.251 -10.587 14.874 1.00 11.53 179 SER B O 1
ATOM 3270 N N . LEU B 1 180 ? 27.875 -9.044 15.179 1.00 9.01 180 LEU B N 1
ATOM 3271 C CA . LEU B 1 180 ? 28.126 -8.803 13.784 1.00 8.81 180 LEU B CA 1
ATOM 3272 C C . LEU B 1 180 ? 29.298 -9.631 13.270 1.00 8.85 180 LEU B C 1
ATOM 3273 O O . LEU B 1 180 ? 29.518 -9.604 12.054 1.00 8.93 180 LEU B O 1
ATOM 3278 N N . LYS B 1 181 ? 30.037 -10.343 14.121 1.00 10.54 181 LYS B N 1
ATOM 3279 C CA . LYS B 1 181 ? 31.243 -10.984 13.683 1.00 11.04 181 LYS B CA 1
ATOM 3280 C C . LYS B 1 181 ? 31.027 -11.920 12.521 1.00 9.44 181 LYS B C 1
ATOM 3281 O O . LYS B 1 181 ? 31.938 -12.068 11.676 1.00 10.21 181 LYS B O 1
ATOM 3287 N N . MET B 1 182 ? 29.864 -12.583 12.499 1.00 9.46 182 MET B N 1
ATOM 3288 C CA A MET B 1 182 ? 29.525 -13.555 11.472 0.50 11.12 182 MET B CA 1
ATOM 3289 C CA B MET B 1 182 ? 29.610 -13.575 11.450 0.50 11.28 182 MET B CA 1
ATOM 3290 C C . MET B 1 182 ? 29.567 -12.958 10.049 1.00 9.66 182 MET B C 1
ATOM 3291 O O . MET B 1 182 ? 29.658 -13.686 9.070 1.00 11.44 182 MET B O 1
ATOM 3300 N N . TYR B 1 183 ? 29.418 -11.641 9.965 1.00 8.44 183 TYR B N 1
ATOM 3301 C CA . TYR B 1 183 ? 29.396 -10.894 8.718 1.00 9.18 183 TYR B CA 1
ATOM 3302 C C . TYR B 1 183 ? 30.750 -10.313 8.350 1.00 8.15 183 TYR B C 1
ATOM 3303 O O . TYR B 1 183 ? 30.866 -9.642 7.318 1.00 10.35 183 TYR B O 1
ATOM 3312 N N . THR B 1 184 ? 31.763 -10.509 9.143 1.00 8.88 184 THR B N 1
ATOM 3313 C CA . THR B 1 184 ? 33.068 -9.907 8.966 1.00 9.22 184 THR B CA 1
ATOM 3314 C C . THR B 1 184 ? 34.138 -10.853 8.510 1.00 11.36 184 THR B C 1
ATOM 3315 O O . THR B 1 184 ? 35.295 -10.430 8.240 1.00 12.06 184 THR B O 1
ATOM 3319 N N . THR B 1 185 ? 33.865 -12.152 8.442 1.00 11.16 185 THR B N 1
ATOM 3320 C CA . THR B 1 185 ? 34.873 -13.120 8.180 1.00 13.35 185 THR B CA 1
ATOM 3321 C C . THR B 1 185 ? 35.129 -13.370 6.731 1.00 14.28 185 THR B C 1
ATOM 3322 O O . THR B 1 185 ? 36.205 -13.856 6.381 1.00 17.20 185 THR B O 1
ATOM 3326 N N . SER B 1 186 ? 34.189 -13.095 5.846 1.00 14.15 186 SER B N 1
ATOM 3327 C CA . SER B 1 186 ? 34.453 -13.315 4.445 1.00 16.13 186 SER B CA 1
ATOM 3328 C C . SER B 1 186 ? 35.446 -12.352 3.807 1.00 15.30 186 SER B C 1
ATOM 3329 O O . SER B 1 186 ? 36.153 -12.726 2.903 1.00 17.31 186 SER B O 1
ATOM 3332 N N . ARG B 1 187 ? 35.534 -11.132 4.310 1.00 15.33 187 ARG B N 1
ATOM 3333 C CA A ARG B 1 187 ? 36.493 -10.165 3.803 0.50 15.98 187 ARG B CA 1
ATOM 3334 C CA B ARG B 1 187 ? 36.493 -10.155 3.829 0.50 14.64 187 ARG B CA 1
ATOM 3335 C C . ARG B 1 187 ? 36.464 -9.918 2.294 1.00 14.72 187 ARG B C 1
ATOM 3336 O O . ARG B 1 187 ? 37.504 -9.721 1.669 1.00 14.46 187 ARG B O 1
ATOM 3351 N N . LYS B 1 188 ? 35.267 -9.823 1.698 1.00 14.23 188 LYS B N 1
ATOM 3352 C CA . LYS B 1 188 ? 35.101 -9.524 0.249 1.00 14.68 188 LYS B CA 1
ATOM 3353 C C . LYS B 1 188 ? 35.425 -8.069 -0.157 1.00 12.75 188 LYS B C 1
ATOM 3354 O O . LYS B 1 188 ? 35.668 -7.736 -1.340 1.00 15.04 188 LYS B O 1
ATOM 3360 N N . ASP B 1 189 ? 35.313 -7.178 0.771 1.00 9.31 189 ASP B N 1
ATOM 3361 C CA . ASP B 1 189 ? 35.638 -5.791 0.630 1.00 7.21 189 ASP B CA 1
ATOM 3362 C C . ASP B 1 189 ? 36.258 -5.333 1.966 1.00 6.97 189 ASP B C 1
ATOM 3363 O O . ASP B 1 189 ? 36.105 -5.960 2.991 1.00 7.59 189 ASP B O 1
ATOM 3368 N N . ASP B 1 190 ? 36.906 -4.153 1.885 1.00 6.19 190 ASP B N 1
ATOM 3369 C CA . ASP B 1 190 ? 37.190 -3.417 3.117 1.00 5.37 190 ASP B CA 1
ATOM 3370 C C . ASP B 1 190 ? 35.899 -3.226 3.892 1.00 4.91 190 ASP B C 1
ATOM 3371 O O . ASP B 1 190 ? 34.840 -2.950 3.300 1.00 5.70 190 ASP B O 1
ATOM 3376 N N . LEU B 1 191 ? 35.990 -3.345 5.203 1.00 5.57 191 LEU B N 1
ATOM 3377 C CA . LEU B 1 191 ? 34.816 -3.275 6.076 1.00 6.01 191 LEU B CA 1
ATOM 3378 C C . LEU B 1 191 ? 35.143 -2.383 7.227 1.00 5.56 191 LEU B C 1
ATOM 3379 O O . LEU B 1 191 ? 36.089 -2.674 7.992 1.00 7.13 191 LEU B O 1
ATOM 3384 N N . THR B 1 192 ? 34.413 -1.289 7.397 1.00 5.20 192 THR B N 1
ATOM 3385 C CA . THR B 1 192 ? 34.567 -0.328 8.458 1.00 5.15 192 THR B CA 1
ATOM 3386 C C . THR B 1 192 ? 33.252 -0.044 9.093 1.00 5.51 192 THR B C 1
ATOM 3387 O O . THR B 1 192 ? 32.255 0.201 8.391 1.00 5.71 192 THR B O 1
ATOM 3391 N N . TYR B 1 193 ? 33.180 -0.040 10.410 1.00 5.68 193 TYR B N 1
ATOM 3392 C CA . TYR B 1 193 ? 31.990 0.438 11.092 1.00 5.79 193 TYR B CA 1
ATOM 3393 C C . TYR B 1 193 ? 32.384 1.128 12.362 1.00 6.28 193 TYR B C 1
ATOM 3394 O O . TYR B 1 193 ? 33.413 0.864 12.996 1.00 6.65 193 TYR B O 1
ATOM 3403 N N . ILE B 1 194 ? 31.527 2.082 12.768 1.00 5.65 194 ILE B N 1
ATOM 3404 C CA . ILE B 1 194 ? 31.602 2.776 14.035 1.00 5.86 194 ILE B CA 1
ATOM 3405 C C . ILE B 1 194 ? 30.291 2.567 14.752 1.00 4.73 194 ILE B C 1
ATOM 3406 O O . ILE B 1 194 ? 29.219 2.856 14.215 1.00 5.46 194 ILE B O 1
ATOM 3411 N N . LEU B 1 195 ? 30.360 1.991 15.950 1.00 4.87 195 LEU B N 1
ATOM 3412 C CA . LEU B 1 195 ? 29.223 1.793 16.846 1.00 5.05 195 LEU B CA 1
ATOM 3413 C C . LEU B 1 195 ? 29.277 2.835 17.923 1.00 4.48 195 LEU B C 1
ATOM 3414 O O . LEU B 1 195 ? 30.373 3.128 18.480 1.00 5.55 195 LEU B O 1
ATOM 3419 N N . GLY B 1 196 ? 28.105 3.328 18.330 1.00 5.20 196 GLY B N 1
ATOM 3420 C CA . GLY B 1 196 ? 27.998 4.210 19.473 1.00 4.98 196 GLY B CA 1
ATOM 3421 C C . GLY B 1 196 ? 26.793 3.863 20.317 1.00 4.53 196 GLY B C 1
ATOM 3422 O O . GLY B 1 196 ? 25.726 3.493 19.817 1.00 5.66 196 GLY B O 1
ATOM 3423 N N . GLN B 1 197 ? 26.958 4.031 21.628 1.00 4.94 197 GLN B N 1
ATOM 3424 C CA . GLN B 1 197 ? 25.898 3.979 22.610 1.00 5.56 197 GLN B CA 1
ATOM 3425 C C . GLN B 1 197 ? 25.897 5.290 23.321 1.00 4.63 197 GLN B C 1
ATOM 3426 O O . GLN B 1 197 ? 26.921 5.695 23.894 1.00 5.92 197 GLN B O 1
ATOM 3432 N N . LEU B 1 198 ? 24.752 5.999 23.341 1.00 4.95 198 LEU B N 1
ATOM 3433 C CA . LEU B 1 198 ? 24.629 7.344 23.833 1.00 4.61 198 LEU B CA 1
ATOM 3434 C C . LEU B 1 198 ? 23.911 7.385 25.177 1.00 5.06 198 LEU B C 1
ATOM 3435 O O . LEU B 1 198 ? 22.827 6.778 25.332 1.00 6.28 198 LEU B O 1
ATOM 3440 N N . SER B 1 199 ? 24.485 8.066 26.147 1.00 5.63 199 SER B N 1
ATOM 3441 C CA . SER B 1 199 ? 23.888 8.246 27.431 1.00 6.51 199 SER B CA 1
ATOM 3442 C C . SER B 1 199 ? 22.870 9.371 27.459 1.00 6.09 199 SER B C 1
ATOM 3443 O O . SER B 1 199 ? 22.269 9.533 28.570 1.00 7.39 199 SER B O 1
#

Radius of gyration: 23.84 Å; Cα contacts (8 Å, |Δi|>4): 1161; chains: 2; bounding box: 45×42×75 Å

Secondary structure (DSSP, 8-state):
-EEEEE-SSEEEEEEEEPPTT-SS-SEEEEEEE-SSEEEEEEEEESSSHHHHHHHHHHHHHHHHHTTTS-HHHHHHHHHHHTTTS--EEEEEEEEETTTTEEEEEEEBS-EEEEE-TTS-EE-PPPBSS-B-SS-----EEEEE--TT-EEEEE-TT---S-HHHHHHH-SSHHHHHHHTGGGSSS--S-EEEEEEEE-/-EEEEE-SSEEEEEEEEPPTT-SS--EEEEEEE-SSEEEEEEEEESSSHHHHHHHHHHHHHHHHHTTTS-HHHHHHHHHHHTTTS--EEEEEEEEETTTTEEEEEEEBS-EEEEE-TTS-EE-PPPBSS-B-SS-----EEEEE--TT-EEEEE-TT---TTHHHHHHH-SSHHHHHHHHGGGSSS-SS-EEEEEEEE-

GO terms:
  GO:0009408 response to heat (P, IEP)

Sequence (398 aa):
MMMIQQVEEENEHIQQTLVYQLNKEGKKKSICGDSSFFMMKADDKELLIICCAVADGLGGSSSGGSSLLANESSAAIKKDDLVENNYASSEDVESSIIERCNQAMKNKRRGATASILKKINFEQRQFTYCSSVGNVRFILHSSPSSGESFYPLLPIISGYLSGKPQKKYKTHHTATTYEKGSKFIIHTDGLNVPDIRRSHLKKGQSVEEISNSLKMYTTSRKDDLTYILGQQLSSMMIQQVEENEHIQTLVYQLNKEGKSICGDSSFFMKADDKELICCAVADGLGGSSGGSSLLANESSAAIKKDLVENYASEDVESSIIERCNQAMKNKRGATASILKINFEQQRQFTYCSSVGNVRFIILHHSPSGESSFYPLPISGYLSGKPQKKKYKKTHHTATTYEKGSKFIIHTDGLNVPDIRRSHHLKKGQQSVEEEISNSLKMMYTTSRRKDDLTYILGQLS

Nearest PDB structures (foldseek):
  3w40-assembly2_B  TM=1.004E+00  e=1.326E-39  Bacillus subtilis subsp. subtilis str. 168
  3zt9-assembly1_A  TM=8.783E-01  e=5.526E-15  Neomoorella thermoacetica
  3ke6-assembly3_B-2  TM=8.299E-01  e=1.112E-11  Mycobacterium tuberculosis
  3ke6-assembly3_A  TM=7.955E-01  e=4.550E-11  Mycobacterium tuberculosis
  5ucg-assembly3_C  TM=7.550E-01  e=4.301E-11  Bacillus subtilis subsp. subtilis str. 168

Solvent-accessible surface area: 18398 Å² total; per-residue (Å²): 130,103,111,96,98,116,36,143,58,2,27,4,5,5,24,9,58,29,84,100,71,96,100,74,15,2,4,10,41,27,36,103,29,76,98,158,72,0,9,0,2,0,1,6,1,1,12,80,22,73,88,0,47,81,0,0,24,20,1,82,88,33,0,83,101,65,19,110,45,85,2,67,40,0,0,59,90,0,3,118,24,0,134,150,74,70,0,0,5,0,0,0,0,30,2,54,9,154,106,89,60,4,32,12,0,12,1,3,16,3,29,1,0,9,14,5,77,83,57,122,33,41,75,37,136,25,74,41,19,34,0,22,20,71,107,47,205,37,138,43,55,77,30,99,7,100,145,30,0,22,0,0,0,15,0,36,16,5,93,23,122,77,5,108,32,20,0,139,147,9,143,32,11,114,83,0,7,96,47,0,128,136,42,14,84,72,67,126,45,14,6,0,1,0,0,0,37,1,53,96,109,81,95,98,111,35,66,58,3,13,4,7,2,25,32,76,40,78,94,86,93,102,71,15,2,4,10,44,22,39,100,45,78,98,152,77,1,7,0,2,1,2,21,5,54,59,87,20,70,94,0,48,80,0,0,27,20,1,78,83,36,0,84,105,63,12,109,52,81,3,59,45,0,0,59,91,0,0,79,25,1,104,162,77,127,0,0,13,0,0,0,0,30,3,57,8,118,92,59,68,3,33,11,0,10,3,3,56,3,51,1,0,10,8,12,27,37,30,131,56,43,86,39,145,66,63,107,50,78,0,23,9,139,135,57,181,23,169,52,65,75,28,102,12,62,23,8,0,8,0,0,0,15,0,64,17,4,121,20,115,77,8,81,26,21,0,123,144,4,41,39,14,115,57,0,8,100,47,0,136,125,54,9,77,56,104,167,54,14,7,0,1,0,0,0,5,1,25

InterPro domains:
  IPR001932 PPM-type phosphatase-like domain [PF07228] (35-159)
  IPR001932 PPM-type phosphatase-like domain [PS51746] (11-198)
  IPR001932 PPM-type phosphatase-like domain [SM00331] (9-198)
  IPR001932 PPM-type phosphatase-like domain [SM00332] (6-196)
  IPR036457 PPM-type phosphatase-like domain superfamily [G3DSA:3.60.40.10] (1-199)
  IPR036457 PPM-type phosphatase-like domain superfamily [SSF81606] (14-195)
  IPR039248 Phosphatase RsbX [PTHR35801] (3-198)

Foldseek 3Di:
DKDWDDDPWKIKIKDWDFFPPDDDALKDKAWDDDPFKIKIKIKGAPDDDVLSNVLNVVLRVLCVVVVVDAPVVSVLVSLQSQAVGRFIWMKMKMAGRVQQKMKIKTAADWWKWKAAQVGDIDTDDHHDDTSRNDDDDIDMDMDHGDAFIKMKTKDPLQDDDCLNVLRNPDDHNVSSVVVSVVSVPNSNGIIIMMMMTTD/DWDWDDDPWKTKIKDWDFFPPDDDALKDKAWDDDPFKIKIKIKGAPDDDVLSNVLNVVLNVQCVVVVVDDPVVSVLVSLQVQAVGRFIWMKIKMAGRVQQKMKIKTAADWWKWKAALVGDIDTDDHHDDTSRNDDDDIDMDMDHGDAFIKMKTKDPLQDDDCLSVLRNPDRHVVSSVVVSVVRVPNSNGIIMMMMMTTD

B-factor: mean 12.25, std 8.04, range [3.22, 79.56]

Organism: Bacillus subtilis (strain 168) (NCBI:txid224308)

CATH classification: 3.60.40.10